Protein AF-0000000078288910 (afdb_homodimer)

Foldseek 3Di:
DCVQQNADPWDWDWDWDFDVDPTDIDIDIHTDDWALPWAWADPDQADEAEAALPDDFFDKAWDDGTATRTYDQSGDKDKDKDDDPFWDWDWDADPVPGITIIIGGHDGDDCLVDQKDKMKMKIWGRHVVIHIDIHIYIYGHDWALPWAWDKPDQEAEFEDELPDDFFDWGDWIDTFTSTDDQSTQKFKDWDPPAPPVDVQFWDAHGRGRIITGHDGGDCLVPQKGKTKMKMWGRGVVIHIDIHIYIYGYDFALPWAKDKDWDDADDAAELPHDWFAFGTKMFIFTSTDDQSTAKDKDKDDPDQWDWDDDDDRMITITGNDGGDCVVPQKDKMKMKIWGRGVVIHIDIDIDMHGYDYDDD/DCVQQNADPWDWDWDWDFDVPPTDIDIDIHTDDWALPWAWADPDQADEAEAALPDDFFDKAWDDGTATRTYDQSGAKDKDKDDDPFWDWDWDQDPVPGITIIIGGHDGDDCLVDQKDKMKMKIWGRHVVIHIDIHIYIYGHDWALPWAWAWPDQEAEFEDELPDDFPDWGDWIDTFTSTDDQSTQKFKDWDPPAPPVDVQFWDAHGRGRIITGHDGGDCLVPQKGKTKMKMWGRGVVIHIDIHIYIYGYDWALPWAKDKDWDDADDAAELPHDWFAFGTKMFIFTSTDDQSTAKDKDKDDPDQWDWDDDDDRMITITGNDGGDCVVPQKDKMKMKIWGRGVVIHIDIDIDIHGYDYDDD

Structure (mmCIF, N/CA/C/O backbone):
data_AF-0000000078288910-model_v1
#
loop_
_entity.id
_entity.type
_entity.pdbx_description
1 polymer 'Protocadherin alpha-1-like'
#
loop_
_atom_site.group_PDB
_atom_site.id
_atom_site.type_symbol
_atom_site.label_atom_id
_atom_site.label_alt_id
_atom_site.label_comp_id
_atom_site.label_asym_id
_atom_site.label_entity_id
_atom_site.label_seq_id
_atom_site.pdbx_PDB_ins_code
_atom_site.Cartn_x
_atom_site.Cartn_y
_atom_site.Cartn_z
_atom_site.occupancy
_atom_site.B_iso_or_equiv
_atom_site.auth_seq_id
_atom_site.auth_comp_id
_atom_site.auth_asym_id
_atom_site.auth_atom_id
_atom_site.pdbx_PDB_model_num
ATOM 1 N N . ARG A 1 1 ? -14.281 -47.031 -23.047 1 82.56 1 ARG A N 1
ATOM 2 C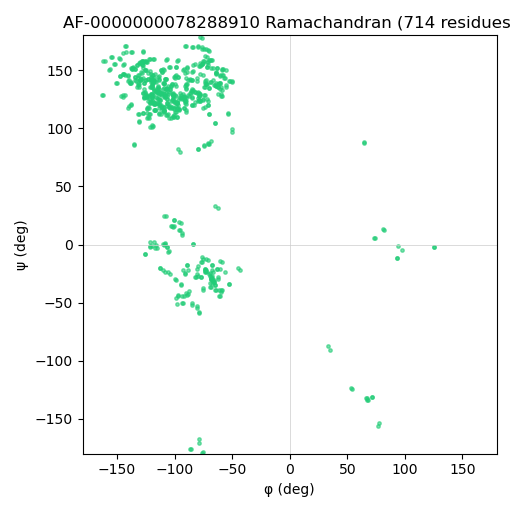 CA . ARG A 1 1 ? -12.883 -46.844 -23.422 1 82.56 1 ARG A CA 1
ATOM 3 C C . ARG A 1 1 ? -12.062 -46.281 -22.266 1 82.56 1 ARG A C 1
ATOM 5 O O . ARG A 1 1 ? -10.984 -46.781 -21.953 1 82.56 1 ARG A O 1
ATOM 12 N N . GLU A 1 2 ? -12.789 -45.344 -21.578 1 82.62 2 GLU A N 1
ATOM 13 C CA . GLU A 1 2 ? -12.094 -44.688 -20.453 1 82.62 2 GLU A CA 1
ATOM 14 C C . GLU A 1 2 ? -11.875 -45.688 -19.312 1 82.62 2 GLU A C 1
ATOM 16 O O . GLU A 1 2 ? -10.836 -45.656 -18.641 1 82.62 2 GLU A O 1
ATOM 21 N N . GLU A 1 3 ? -12.781 -46.562 -19.078 1 79.62 3 GLU A N 1
ATOM 22 C CA . GLU A 1 3 ? -12.672 -47.562 -18 1 79.62 3 GLU A CA 1
ATOM 23 C C . GLU A 1 3 ? -11.586 -48.594 -18.312 1 79.62 3 GLU A C 1
ATOM 25 O O . GLU A 1 3 ? -10.875 -49.062 -17.422 1 79.62 3 GLU A O 1
ATOM 30 N N . LEU A 1 4 ? -11.453 -48.875 -19.609 1 80.62 4 LEU A N 1
ATOM 31 C CA . LEU A 1 4 ? -10.555 -49.938 -20.016 1 80.62 4 LEU A CA 1
ATOM 32 C C . LEU A 1 4 ? -9.141 -49.438 -20.219 1 80.62 4 LEU A C 1
ATOM 34 O O . LEU A 1 4 ? -8.164 -50.094 -19.844 1 80.62 4 LEU A O 1
ATOM 38 N N . CYS A 1 5 ? -8.961 -48.219 -20.828 1 81.31 5 CYS A N 1
ATOM 39 C CA . CYS A 1 5 ? -7.652 -47.781 -21.297 1 81.31 5 CYS A CA 1
ATOM 40 C C . CYS A 1 5 ? -7.242 -46.469 -20.641 1 81.31 5 CYS A C 1
ATOM 42 O O . CYS A 1 5 ? -6.098 -46.031 -20.781 1 81.31 5 CYS A O 1
ATOM 44 N N . GLY A 1 6 ? -8.188 -45.969 -19.797 1 76.69 6 GLY A N 1
ATOM 45 C CA . GLY A 1 6 ? -7.875 -44.688 -19.203 1 76.69 6 GLY A CA 1
ATOM 46 C C . GLY A 1 6 ? -7.527 -43.625 -20.234 1 76.69 6 GLY A C 1
ATOM 47 O O . GLY A 1 6 ? -8.281 -43.406 -21.172 1 76.69 6 GLY A O 1
ATOM 48 N N . ARG A 1 7 ? -6.262 -43 -20.031 1 77 7 ARG A N 1
ATOM 49 C CA . ARG A 1 7 ? -5.898 -41.875 -20.891 1 77 7 ARG A CA 1
ATOM 50 C C . ARG A 1 7 ? -4.914 -42.312 -21.969 1 77 7 ARG A C 1
ATOM 52 O O . ARG A 1 7 ? -4.285 -41.469 -22.609 1 77 7 ARG A O 1
ATOM 59 N N . SER A 1 8 ? -4.812 -43.594 -22.172 1 76.62 8 SER A N 1
ATOM 60 C CA . SER A 1 8 ? -3.875 -44.094 -23.172 1 76.62 8 SER A CA 1
ATOM 61 C C . SER A 1 8 ? -4.375 -43.844 -24.594 1 76.62 8 SER A C 1
ATOM 63 O O . SER A 1 8 ? -5.574 -43.938 -24.859 1 76.62 8 SER A O 1
ATOM 65 N N . ALA A 1 9 ? -3.527 -43.469 -25.469 1 76.25 9 ALA A N 1
ATOM 66 C CA . ALA A 1 9 ? -3.875 -43.156 -26.859 1 76.25 9 ALA A CA 1
ATOM 67 C C . ALA A 1 9 ? -4.375 -44.406 -27.594 1 76.25 9 ALA A C 1
ATOM 69 O O . ALA A 1 9 ? -5.32 -44.312 -28.375 1 76.25 9 ALA A O 1
ATOM 70 N N . GLU A 1 10 ? -3.721 -45.469 -27.281 1 79.81 10 GLU A N 1
ATOM 71 C CA . GLU A 1 10 ? -4.129 -46.719 -27.922 1 79.81 10 GLU A CA 1
ATOM 72 C C . GLU A 1 10 ? -4.863 -47.656 -26.953 1 79.81 10 GLU A C 1
ATOM 74 O O . GLU A 1 10 ? -4.473 -47.75 -25.781 1 79.81 10 GLU A O 1
ATOM 79 N N . CYS A 1 11 ? -6.039 -47.844 -27.438 1 84.06 11 CYS A N 1
ATOM 80 C CA . CYS A 1 11 ? -6.82 -48.781 -26.641 1 84.06 11 CYS A CA 1
ATOM 81 C C . CYS A 1 11 ? -7.227 -50 -27.453 1 84.06 11 CYS A C 1
ATOM 83 O O . CYS A 1 11 ? -7.988 -49.906 -28.406 1 84.06 11 CYS A O 1
ATOM 85 N N . SER A 1 12 ? -6.441 -51.094 -27.188 1 86.62 12 SER A N 1
ATOM 86 C CA . SER A 1 12 ? -6.777 -52.344 -27.875 1 86.62 12 SER A CA 1
ATOM 87 C C . SER A 1 12 ? -6.863 -53.5 -26.891 1 86.62 12 SER A C 1
ATOM 89 O O . SER A 1 12 ? -6.148 -53.531 -25.891 1 86.62 12 SER A O 1
ATOM 91 N N . LEU A 1 13 ? -7.754 -54.312 -27.109 1 82.25 13 LEU A N 1
ATOM 92 C CA . LEU A 1 13 ? -7.898 -55.562 -26.359 1 82.25 13 LEU A CA 1
ATOM 93 C C . LEU A 1 13 ? -7.383 -56.75 -27.172 1 82.25 13 LEU A C 1
ATOM 95 O O . LEU A 1 13 ? -7.699 -56.875 -28.359 1 82.25 13 LEU A O 1
ATOM 99 N N . HIS A 1 14 ? -6.309 -57.406 -26.547 1 79.44 14 HIS A N 1
ATOM 100 C CA . HIS A 1 14 ? -5.801 -58.594 -27.203 1 79.44 14 HIS A CA 1
ATOM 101 C C . HIS A 1 14 ? -6.504 -59.844 -26.672 1 79.44 14 HIS A C 1
ATOM 103 O O . HIS A 1 14 ? -6.484 -60.125 -25.469 1 79.44 14 HIS A O 1
ATOM 109 N N . LEU A 1 15 ? -7.156 -60.438 -27.562 1 78.31 15 LEU A N 1
ATOM 110 C CA . LEU A 1 15 ? -7.855 -61.656 -27.219 1 78.31 15 LEU A CA 1
ATOM 111 C C . LEU A 1 15 ? -7.18 -62.875 -27.859 1 78.31 15 LEU A C 1
ATOM 113 O O . LEU A 1 15 ? -6.602 -62.75 -28.938 1 78.31 15 LEU A O 1
ATOM 117 N N . GLU A 1 16 ? -6.938 -63.875 -26.984 1 75.19 16 GLU A N 1
ATOM 118 C CA . GLU A 1 16 ? -6.438 -65.125 -27.516 1 75.19 16 GLU A CA 1
ATOM 119 C C . GLU A 1 16 ? -7.562 -66.188 -27.641 1 75.19 16 GLU A C 1
ATOM 121 O O . GLU A 1 16 ? -8.367 -66.375 -26.719 1 75.19 16 GLU A O 1
ATOM 126 N N . VAL A 1 17 ? -7.609 -66.562 -28.859 1 77.62 17 VAL A N 1
ATOM 127 C CA . VAL A 1 17 ? -8.555 -67.625 -29.078 1 77.62 17 VAL A CA 1
ATOM 128 C C . VAL A 1 17 ? -7.805 -68.938 -29.266 1 77.62 17 VAL A C 1
ATOM 130 O O . VAL A 1 17 ? -6.961 -69.062 -30.156 1 77.62 17 VAL A O 1
ATOM 133 N N . ILE A 1 18 ? -7.922 -69.812 -28.219 1 76.38 18 ILE A N 1
ATOM 134 C CA . ILE A 1 18 ? -7.27 -71.125 -28.281 1 76.38 18 ILE A CA 1
ATOM 135 C C . ILE A 1 18 ? -8.258 -72.188 -28.766 1 76.38 18 ILE A C 1
ATOM 137 O O . ILE A 1 18 ? -9.359 -72.312 -28.234 1 76.38 18 ILE A O 1
ATOM 141 N N . VAL A 1 19 ? -7.93 -72.75 -29.953 1 76.25 19 VAL A N 1
ATOM 142 C CA . VAL A 1 19 ? -8.727 -73.812 -30.469 1 76.25 19 VAL A CA 1
ATOM 143 C C . VAL A 1 19 ? -8.062 -75.188 -30.125 1 76.25 19 VAL A C 1
ATOM 145 O O . VAL A 1 19 ? -6.859 -75.312 -30.312 1 76.25 19 VAL A O 1
ATOM 148 N N . ASP A 1 20 ? -8.859 -76 -29.406 1 72.56 20 ASP A N 1
ATOM 149 C CA . ASP A 1 20 ? -8.375 -77.312 -29.031 1 72.56 20 ASP A CA 1
ATOM 150 C C . ASP A 1 20 ? -8.516 -78.312 -30.172 1 72.56 20 ASP A C 1
ATOM 152 O O . ASP A 1 20 ? -9.406 -78.188 -31.016 1 72.56 20 ASP A O 1
ATOM 156 N N . ARG A 1 21 ? -7.633 -79.25 -30.484 1 75.31 21 ARG A N 1
ATOM 157 C CA . ARG A 1 21 ? -7.562 -80.375 -31.391 1 75.31 21 ARG A CA 1
ATOM 158 C C . ARG A 1 21 ? -7.602 -79.938 -32.844 1 75.31 21 ARG A C 1
ATOM 160 O O . ARG A 1 21 ? -8.68 -79.75 -33.406 1 75.31 21 ARG A O 1
ATOM 167 N N . PRO A 1 22 ? -6.426 -79.688 -33.25 1 68.44 22 PRO A N 1
ATOM 168 C CA . PRO A 1 22 ? -5.102 -79.5 -32.656 1 68.44 22 PRO A CA 1
ATOM 169 C C . PRO A 1 22 ? -4.98 -78.125 -31.969 1 68.44 22 PRO A C 1
ATOM 171 O O . PRO A 1 22 ? -5.766 -77.25 -32.25 1 68.44 22 PRO A O 1
ATOM 174 N N . LEU A 1 23 ? -4.07 -78.062 -31.031 1 71.31 23 LEU A N 1
ATOM 175 C CA . LEU A 1 23 ? -3.916 -76.812 -30.281 1 71.31 23 LEU A CA 1
ATOM 176 C C . LEU A 1 23 ? -3.438 -75.688 -31.188 1 71.31 23 LEU A C 1
ATOM 178 O O . LEU A 1 23 ? -2.373 -75.812 -31.797 1 71.31 23 LEU A O 1
ATOM 182 N N . GLN A 1 24 ? -4.336 -74.688 -31.625 1 72.75 24 GLN A N 1
ATOM 183 C CA . GLN A 1 24 ? -3.99 -73.5 -32.406 1 72.75 24 GLN A CA 1
ATOM 184 C C . GLN A 1 24 ? -4.336 -72.25 -31.625 1 72.75 24 GLN A C 1
ATOM 186 O O . GLN A 1 24 ? -5.332 -72.188 -30.891 1 72.75 24 GLN A O 1
ATOM 191 N N . VAL A 1 25 ? -3.455 -71.25 -31.688 1 73.06 25 VAL A N 1
ATOM 192 C CA . VAL A 1 25 ? -3.695 -70 -31 1 73.06 25 VAL A CA 1
ATOM 193 C C . VAL A 1 25 ? -3.898 -68.875 -32 1 73.06 25 VAL A C 1
ATOM 195 O O . VAL A 1 25 ? -3.102 -68.75 -32.938 1 73.06 25 VAL A O 1
ATOM 198 N N . PHE A 1 26 ? -5.078 -68.312 -31.953 1 78.44 26 PHE A N 1
ATOM 199 C CA . PHE A 1 26 ? -5.332 -67.125 -32.75 1 78.44 26 PHE A CA 1
ATOM 200 C C . PHE A 1 26 ? -5.324 -65.875 -31.906 1 78.44 26 PHE A C 1
ATOM 202 O O . PHE A 1 26 ? -5.836 -65.875 -30.781 1 78.44 26 PHE A O 1
ATOM 209 N N . HIS A 1 27 ? -4.629 -64.875 -32.406 1 80 27 HIS A N 1
ATOM 210 C CA . HIS A 1 27 ? -4.578 -63.594 -31.719 1 80 27 HIS A CA 1
ATOM 211 C C . HIS A 1 27 ? -5.508 -62.562 -32.375 1 80 27 HIS A C 1
ATOM 213 O O . HIS A 1 27 ? -5.508 -62.406 -33.594 1 80 27 HIS A O 1
ATOM 219 N N . VAL A 1 28 ? -6.469 -62.156 -31.547 1 83.5 28 VAL A N 1
ATOM 220 C CA . VAL A 1 28 ? -7.395 -61.125 -32.031 1 83.5 28 VAL A CA 1
ATOM 221 C C . VAL A 1 28 ? -7.125 -59.812 -31.312 1 83.5 28 VAL A C 1
ATOM 223 O O . VAL A 1 28 ? -6.992 -59.781 -30.078 1 83.5 28 VAL A O 1
ATOM 226 N N . GLU A 1 29 ? -6.996 -58.719 -32.125 1 85.44 29 GLU A N 1
ATOM 227 C CA . GLU A 1 29 ? -6.836 -57.375 -31.578 1 85.44 29 GLU A CA 1
ATOM 228 C C . GLU A 1 29 ? -8.094 -56.531 -31.797 1 85.44 29 GLU A C 1
ATOM 230 O O . GLU A 1 29 ? -8.531 -56.344 -32.938 1 85.44 29 GLU A O 1
ATOM 235 N N . VAL A 1 30 ? -8.75 -56.156 -30.672 1 87.19 30 VAL A N 1
ATOM 236 C CA . VAL A 1 30 ? -9.93 -55.312 -30.734 1 87.19 30 VAL A CA 1
ATOM 237 C C . VAL A 1 30 ? -9.531 -53.875 -30.422 1 87.19 30 VAL A C 1
ATOM 239 O O . VAL A 1 30 ? -9.219 -53.531 -29.266 1 87.19 30 VAL A O 1
ATOM 242 N N . LYS A 1 31 ? -9.68 -52.969 -31.5 1 88.31 31 LYS A N 1
ATOM 243 C CA . LYS A 1 31 ? -9.367 -51.562 -31.281 1 88.31 31 LYS A CA 1
ATOM 244 C C . LYS A 1 31 ? -10.602 -50.781 -30.828 1 88.31 31 LYS A C 1
ATOM 246 O O . LYS A 1 31 ? -11.656 -50.875 -31.453 1 88.31 31 LYS A O 1
ATOM 251 N N . ILE A 1 32 ? -10.539 -50.156 -29.688 1 86.69 32 ILE A N 1
ATOM 252 C CA . ILE A 1 32 ? -11.656 -49.406 -29.141 1 86.69 32 ILE A CA 1
ATOM 253 C C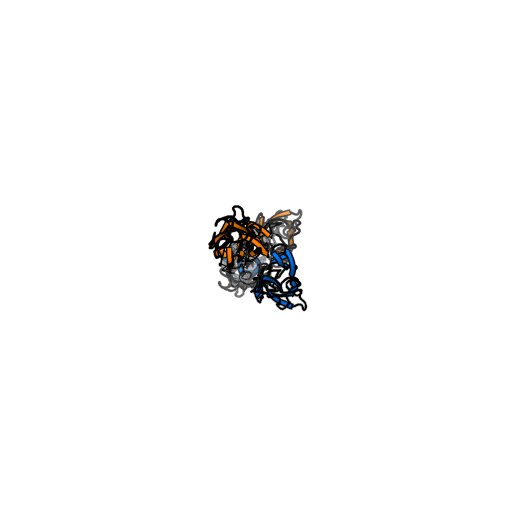 . ILE A 1 32 ? -11.477 -47.906 -29.469 1 86.69 32 ILE A C 1
ATOM 255 O O . ILE A 1 32 ? -10.492 -47.281 -29.047 1 86.69 32 ILE A O 1
ATOM 259 N N . LYS A 1 33 ? -12.523 -47.344 -30.203 1 85.75 33 LYS A N 1
ATOM 260 C CA . LYS A 1 33 ? -12.461 -45.938 -30.562 1 85.75 33 LYS A CA 1
ATOM 261 C C . LYS A 1 33 ? -13.164 -45.062 -29.531 1 85.75 33 LYS A C 1
ATOM 263 O O . LYS A 1 33 ? -14.141 -45.5 -28.906 1 85.75 33 LYS A O 1
ATOM 268 N N . ASP A 1 34 ? -12.742 -43.812 -29.344 1 86.25 34 ASP A N 1
ATOM 269 C CA . ASP A 1 34 ? -13.281 -42.875 -28.359 1 86.25 34 ASP A CA 1
ATOM 270 C C . ASP A 1 34 ? -14.438 -42.062 -28.953 1 86.25 34 ASP A C 1
ATOM 272 O O . ASP A 1 34 ? -14.406 -41.688 -30.125 1 86.25 34 ASP A O 1
ATOM 276 N N . ILE A 1 35 ? -15.547 -41.844 -28.172 1 88.19 35 ILE A N 1
ATOM 277 C CA . ILE A 1 35 ? -16.641 -40.938 -28.516 1 88.19 35 ILE A CA 1
ATOM 278 C C . ILE A 1 35 ? -16.625 -39.75 -27.531 1 88.19 35 ILE A C 1
ATOM 280 O O . ILE A 1 35 ? -16.234 -39.906 -26.375 1 88.19 35 ILE A O 1
ATOM 284 N N . ASN A 1 36 ? -17.094 -38.625 -28.078 1 89.06 36 ASN A N 1
ATOM 285 C CA . ASN A 1 36 ? -17.109 -37.438 -27.25 1 89.06 36 ASN A CA 1
ATOM 286 C C . ASN A 1 36 ? -18.297 -37.406 -26.297 1 89.06 36 ASN A C 1
ATOM 288 O O . ASN A 1 36 ? -19.281 -36.688 -26.516 1 89.06 36 ASN A O 1
ATOM 292 N N . ASP A 1 37 ? -18.219 -38.062 -25.203 1 89.31 37 ASP A N 1
ATOM 293 C CA . ASP A 1 37 ? -19.359 -38.156 -24.281 1 89.31 37 ASP A CA 1
ATOM 294 C C . ASP A 1 37 ? -19.031 -37.531 -22.938 1 89.31 37 ASP A C 1
ATOM 296 O O . ASP A 1 37 ? -19.844 -37.562 -22.016 1 89.31 37 ASP A O 1
ATOM 300 N N . ASN A 1 38 ? -17.922 -37 -22.781 1 91.62 38 ASN A N 1
ATOM 301 C CA . ASN A 1 38 ? -17.547 -36.312 -21.547 1 91.62 38 ASN A CA 1
ATOM 302 C C . ASN A 1 38 ? -17.266 -34.844 -21.781 1 91.62 38 ASN A C 1
ATOM 304 O O . ASN A 1 38 ? -16.391 -34.5 -22.562 1 91.62 38 ASN A O 1
ATOM 308 N N . PRO A 1 39 ? -18 -34.031 -21.125 1 94.38 39 PRO A N 1
ATOM 309 C CA . PRO A 1 39 ? -17.688 -32.594 -21.219 1 94.38 39 PRO A CA 1
ATOM 310 C C . PRO A 1 39 ? -16.5 -32.188 -20.344 1 94.38 39 PRO A C 1
ATOM 312 O O . PRO A 1 39 ? -16.156 -32.906 -19.406 1 94.38 39 PRO A O 1
ATOM 315 N N . PRO A 1 40 ? -15.82 -31.078 -20.797 1 95.5 40 PRO A N 1
ATOM 316 C CA . PRO A 1 40 ? -14.781 -30.578 -19.906 1 95.5 40 PRO A CA 1
ATOM 317 C C . PRO A 1 40 ? -15.312 -30.266 -18.5 1 95.5 40 PRO A C 1
ATOM 319 O O . PRO A 1 40 ? -16.422 -29.75 -18.359 1 95.5 40 PRO A O 1
ATOM 322 N N . VAL A 1 41 ? -14.555 -30.641 -17.5 1 95.25 41 VAL A N 1
ATOM 323 C CA . VAL A 1 41 ? -14.984 -30.453 -16.125 1 95.25 41 VAL A CA 1
ATOM 324 C C . VAL A 1 41 ? -13.891 -29.719 -15.344 1 95.25 41 VAL A C 1
ATOM 326 O O . VAL A 1 41 ? -12.719 -30.078 -15.422 1 95.25 41 VAL A O 1
ATOM 329 N N . PHE A 1 42 ? -14.375 -28.641 -14.641 1 94.62 42 PHE A N 1
ATOM 330 C CA . PHE A 1 42 ? -13.453 -27.953 -13.742 1 94.62 42 PHE A CA 1
ATOM 331 C C . PHE A 1 42 ? -13.484 -28.578 -12.352 1 94.62 42 PHE A C 1
ATOM 333 O O . PHE A 1 42 ? -14.523 -29.078 -11.914 1 94.62 42 PHE A O 1
ATOM 340 N N . ARG A 1 43 ? -12.391 -28.516 -11.742 1 91.19 43 ARG A N 1
ATOM 341 C CA . ARG A 1 43 ? -12.281 -29.109 -10.406 1 91.19 43 ARG A CA 1
ATOM 342 C C . ARG A 1 43 ? -13.242 -28.438 -9.43 1 91.19 43 ARG A C 1
ATOM 344 O O . ARG A 1 43 ? -13.875 -29.125 -8.609 1 91.19 43 ARG A O 1
ATOM 351 N N . ASN A 1 44 ? -13.32 -27.125 -9.461 1 91.81 44 ASN A N 1
ATOM 352 C CA . ASN A 1 44 ? -14.18 -26.344 -8.578 1 91.81 44 ASN A CA 1
ATOM 353 C C . ASN A 1 44 ? -15.211 -25.531 -9.359 1 91.81 44 ASN A C 1
ATOM 355 O O . ASN A 1 44 ? -15.039 -25.297 -10.555 1 91.81 44 ASN A O 1
ATOM 359 N N . ARG A 1 45 ? -16.266 -25.172 -8.602 1 93.25 45 ARG A N 1
ATOM 360 C CA . ARG A 1 45 ? -17.312 -24.375 -9.234 1 93.25 45 ARG A CA 1
ATOM 361 C C . ARG A 1 45 ? -16.875 -22.922 -9.375 1 93.25 45 ARG A C 1
ATOM 363 O O . ARG A 1 45 ? -17.375 -22.203 -10.25 1 93.25 45 ARG A O 1
ATOM 370 N N . GLU A 1 46 ? -16.047 -22.562 -8.484 1 96.56 46 GLU A N 1
ATOM 371 C CA . GLU A 1 46 ? -15.562 -21.188 -8.539 1 96.56 46 GLU A CA 1
ATOM 372 C C . GLU A 1 46 ? -14.078 -21.109 -8.203 1 96.56 46 GLU A C 1
ATOM 374 O O . GLU A 1 46 ? -13.555 -21.969 -7.488 1 96.56 46 GLU A O 1
ATOM 379 N N . GLN A 1 47 ? -13.445 -20.219 -8.852 1 96.5 47 GLN A N 1
ATOM 380 C CA . GLN A 1 47 ? -12.062 -19.875 -8.523 1 96.5 47 GLN A CA 1
ATOM 381 C C . GLN A 1 47 ? -11.961 -18.453 -7.98 1 96.5 47 GLN A C 1
ATOM 383 O O . GLN A 1 47 ? -12.438 -17.5 -8.609 1 96.5 47 GLN A O 1
ATOM 388 N N . ARG A 1 48 ? -11.367 -18.312 -6.789 1 96.81 48 ARG A N 1
ATOM 389 C CA . ARG A 1 48 ? -11.25 -17.016 -6.141 1 96.81 48 ARG A CA 1
ATOM 390 C C . ARG A 1 48 ? -9.844 -16.438 -6.309 1 96.81 48 ARG A C 1
ATOM 392 O O . ARG A 1 48 ? -8.852 -17.141 -6.105 1 96.81 48 ARG A O 1
ATOM 399 N N . LEU A 1 49 ? -9.828 -15.219 -6.77 1 96.81 49 LEU A N 1
ATOM 400 C CA . LEU A 1 49 ? -8.562 -14.5 -6.91 1 96.81 49 LEU A CA 1
ATOM 401 C C . LEU A 1 49 ? -8.57 -13.234 -6.066 1 96.81 49 LEU A C 1
ATOM 403 O O . LEU A 1 49 ? -9.586 -12.539 -5.977 1 96.81 49 LEU A O 1
ATOM 407 N N . PHE A 1 50 ? -7.473 -12.977 -5.395 1 97.19 50 PHE A N 1
ATOM 408 C CA . PHE A 1 50 ? -7.262 -11.758 -4.617 1 97.19 50 PHE A CA 1
ATOM 409 C C . PHE A 1 50 ? -6.152 -10.906 -5.227 1 97.19 50 PHE A C 1
ATOM 411 O O . PHE A 1 50 ? -4.992 -11.32 -5.254 1 97.19 50 PHE A O 1
ATOM 418 N N . ILE A 1 51 ? -6.52 -9.773 -5.734 1 97.69 51 ILE A N 1
ATOM 419 C CA . ILE A 1 51 ? -5.57 -8.93 -6.457 1 97.69 51 ILE A CA 1
ATOM 420 C C . ILE A 1 51 ? -5.52 -7.543 -5.82 1 97.69 51 ILE A C 1
ATOM 422 O O . ILE A 1 51 ? -6.527 -6.828 -5.793 1 97.69 51 ILE A O 1
ATOM 426 N N . PRO A 1 52 ? -4.406 -7.148 -5.305 1 97.31 52 PRO A N 1
ATOM 427 C CA . PRO A 1 52 ? -4.309 -5.773 -4.809 1 97.31 52 PRO A CA 1
ATOM 428 C C . PRO A 1 52 ? -4.547 -4.734 -5.902 1 97.31 52 PRO A C 1
ATOM 430 O O . PRO A 1 52 ? -4.129 -4.93 -7.047 1 97.31 52 PRO A O 1
ATOM 433 N N . GLU A 1 53 ? -5.152 -3.633 -5.551 1 97 53 GLU A N 1
ATOM 434 C CA . GLU A 1 53 ? -5.445 -2.611 -6.551 1 97 53 GLU A CA 1
ATOM 435 C C . GLU A 1 53 ? -4.168 -1.971 -7.078 1 97 53 GLU A C 1
ATOM 437 O O . GLU A 1 53 ? -4.176 -1.329 -8.133 1 97 53 GLU A O 1
ATOM 442 N N . SER A 1 54 ? -3.049 -2.141 -6.316 1 95.25 54 SER A N 1
ATOM 443 C CA . SER A 1 54 ? -1.775 -1.549 -6.711 1 95.25 54 SER A CA 1
ATOM 444 C C . SER A 1 54 ? -1.044 -2.434 -7.715 1 95.25 54 SER A C 1
ATOM 446 O O . SER A 1 54 ? 0.064 -2.107 -8.148 1 95.25 54 SER A O 1
ATOM 448 N N . ARG A 1 55 ? -1.697 -3.59 -8.078 1 96.19 55 ARG A N 1
ATOM 449 C CA . ARG A 1 55 ? -1.04 -4.512 -8.992 1 96.19 55 ARG A CA 1
ATOM 450 C C . ARG A 1 55 ? -0.794 -3.855 -10.352 1 96.19 55 ARG A C 1
ATOM 452 O O . ARG A 1 55 ? -1.668 -3.166 -10.875 1 96.19 55 ARG A O 1
ATOM 459 N N . GLN A 1 56 ? 0.396 -4.074 -10.852 1 94.31 56 GLN A N 1
ATOM 460 C CA . GLN A 1 56 ? 0.798 -3.418 -12.086 1 94.31 56 GLN A CA 1
ATOM 461 C C . GLN A 1 56 ? 0.121 -4.062 -13.297 1 94.31 56 GLN A C 1
ATOM 463 O O . GLN A 1 56 ? -0.24 -5.238 -13.258 1 94.31 56 GLN A O 1
ATOM 468 N N . LEU A 1 57 ? 0.058 -3.35 -14.297 1 95.25 57 LEU A N 1
ATOM 469 C CA . LEU A 1 57 ? -0.502 -3.832 -15.555 1 95.25 57 LEU A CA 1
ATOM 470 C C . LEU A 1 57 ? 0.324 -4.984 -16.109 1 95.25 57 LEU A C 1
ATOM 472 O O . LEU A 1 57 ? 1.502 -5.129 -15.773 1 95.25 57 LEU A O 1
ATOM 476 N N . ASP A 1 58 ? -0.341 -5.848 -16.859 1 95.38 58 ASP A N 1
ATOM 477 C CA . ASP A 1 58 ? 0.272 -6.973 -17.547 1 95.38 58 ASP A CA 1
ATOM 478 C C . ASP A 1 58 ? 0.653 -8.086 -16.578 1 95.38 58 ASP A C 1
ATOM 480 O O . ASP A 1 58 ? 1.374 -9.016 -16.938 1 95.38 58 ASP A O 1
ATOM 484 N N . SER A 1 59 ? 0.26 -7.863 -15.375 1 95.44 59 SER A N 1
ATOM 485 C CA . SER A 1 59 ? 0.426 -8.953 -14.422 1 95.44 59 SER A CA 1
ATOM 486 C C . SER A 1 59 ? -0.423 -10.164 -14.805 1 95.44 59 SER A C 1
ATOM 488 O O . SER A 1 59 ? -1.512 -10.008 -15.359 1 95.44 59 SER A O 1
ATOM 490 N N . ARG A 1 60 ? 0.068 -11.297 -14.484 1 95.06 60 ARG A N 1
ATOM 491 C CA . ARG A 1 60 ? -0.615 -12.531 -14.852 1 95.06 60 ARG A CA 1
ATOM 492 C C . ARG A 1 60 ? -1.008 -13.328 -13.609 1 95.06 60 ARG A C 1
ATOM 494 O O . ARG A 1 60 ? -0.244 -13.398 -12.641 1 95.06 60 ARG A O 1
ATOM 501 N N . PHE A 1 61 ? -2.154 -13.914 -13.68 1 95.88 61 PHE A N 1
ATOM 502 C CA . PHE A 1 61 ? -2.699 -14.711 -12.586 1 95.88 61 PHE A CA 1
ATOM 503 C C . PHE A 1 61 ? -3.102 -16.094 -13.078 1 95.88 61 PHE A C 1
ATOM 505 O O . PHE A 1 61 ? -4.055 -16.234 -13.852 1 95.88 61 PHE A O 1
ATOM 512 N N . PRO A 1 62 ? -2.387 -17.062 -12.602 1 93.62 62 PRO A N 1
ATOM 513 C CA . PRO A 1 62 ? -2.711 -18.422 -13.055 1 93.62 62 PRO A CA 1
ATOM 514 C C . PRO A 1 62 ? -4.105 -18.859 -12.625 1 93.62 62 PRO A C 1
ATOM 516 O O . PRO A 1 62 ? -4.535 -18.578 -11.508 1 93.62 62 PRO A O 1
ATOM 519 N N . ILE A 1 63 ? -4.812 -19.484 -13.547 1 94.38 63 ILE A N 1
ATOM 520 C CA . ILE A 1 63 ? -6.105 -20.078 -13.234 1 94.38 63 ILE A CA 1
ATOM 521 C C . ILE A 1 63 ? -6.113 -21.547 -13.648 1 94.38 63 ILE A C 1
ATOM 523 O O . ILE A 1 63 ? -5.305 -21.969 -14.477 1 94.38 63 ILE A O 1
ATOM 527 N N . GLU A 1 64 ? -7.023 -22.266 -13 1 91.75 64 GLU A N 1
ATOM 528 C CA . GLU A 1 64 ? -7.109 -23.703 -13.25 1 91.75 64 GLU A CA 1
ATOM 529 C C . GLU A 1 64 ? -7.953 -24 -14.484 1 91.75 64 GLU A C 1
ATOM 531 O O . GLU A 1 64 ? -9.008 -23.391 -14.68 1 91.75 64 GLU A O 1
ATOM 536 N N . GLY A 1 65 ? -7.375 -24.875 -15.297 1 92.31 65 GLY A N 1
ATOM 537 C CA . GLY A 1 65 ? -8.133 -25.297 -16.469 1 92.31 65 GLY A CA 1
ATOM 538 C C . GLY A 1 65 ? -9.07 -26.453 -16.188 1 92.31 65 GLY A C 1
ATOM 539 O O . GLY A 1 65 ? -9.188 -26.906 -15.039 1 92.31 65 GLY A O 1
ATOM 540 N N . ALA A 1 66 ? -9.734 -26.922 -17.281 1 93.81 66 ALA A N 1
ATOM 541 C CA . ALA A 1 66 ? -10.664 -28.047 -17.203 1 93.81 66 ALA A CA 1
ATOM 542 C C . ALA A 1 66 ? -9.984 -29.344 -17.625 1 93.81 66 ALA A C 1
ATOM 544 O O . ALA A 1 66 ? -8.891 -29.328 -18.188 1 93.81 66 ALA A O 1
ATOM 545 N N . VAL A 1 67 ? -10.57 -30.406 -17.172 1 91.12 67 VAL A N 1
ATOM 546 C CA . VAL A 1 67 ? -10.102 -31.734 -17.578 1 91.12 67 VAL A CA 1
ATOM 547 C C . VAL A 1 67 ? -11.195 -32.438 -18.375 1 91.12 67 VAL A C 1
ATOM 549 O O . VAL A 1 67 ? -12.375 -32.375 -18.016 1 91.12 67 VAL A O 1
ATOM 552 N N . ASP A 1 68 ? -10.727 -33 -19.484 1 91.25 68 ASP A N 1
ATOM 553 C CA . ASP A 1 68 ? -11.617 -33.781 -20.344 1 91.25 68 ASP A CA 1
ATOM 554 C C . ASP A 1 68 ? -11.234 -35.281 -20.328 1 91.25 68 ASP A C 1
ATOM 556 O O . ASP A 1 68 ? -10.094 -35.625 -20.641 1 91.25 68 ASP A O 1
ATOM 560 N N . ALA A 1 69 ? -12.148 -36.156 -20 1 88.75 69 ALA A N 1
ATOM 561 C CA . ALA A 1 69 ? -11.867 -37.562 -19.844 1 88.75 69 ALA A CA 1
ATOM 562 C C . ALA A 1 69 ? -11.719 -38.25 -21.203 1 88.75 69 ALA A C 1
ATOM 564 O O . ALA A 1 69 ? -11.211 -39.375 -21.281 1 88.75 69 ALA A O 1
ATOM 565 N N . ASP A 1 70 ? -12.086 -37.531 -22.234 1 89.38 70 ASP A N 1
ATOM 566 C CA . ASP A 1 70 ? -11.945 -38.125 -23.578 1 89.38 70 ASP A CA 1
ATOM 567 C C . ASP A 1 70 ? -10.492 -38.062 -24.047 1 89.38 70 ASP A C 1
ATOM 569 O O . ASP A 1 70 ? -9.609 -37.625 -23.297 1 89.38 70 ASP A O 1
ATOM 573 N N . ILE A 1 71 ? -10.234 -38.594 -25.219 1 86.81 71 ILE A N 1
ATOM 574 C CA . ILE A 1 71 ? -8.867 -38.625 -25.734 1 86.81 71 ILE A CA 1
ATOM 575 C C . ILE A 1 71 ? -8.836 -38.031 -27.141 1 86.81 71 ILE A C 1
ATOM 577 O O . ILE A 1 71 ? -9.875 -37.875 -27.781 1 86.81 71 ILE A O 1
ATOM 581 N N . GLY A 1 72 ? -7.648 -37.562 -27.562 1 85.31 72 GLY A N 1
ATOM 582 C CA . GLY A 1 72 ? -7.441 -37.062 -28.906 1 85.31 72 GLY A CA 1
ATOM 583 C C . GLY A 1 72 ? -8.133 -35.719 -29.156 1 85.31 72 GLY A C 1
ATOM 584 O O . GLY A 1 72 ? -8.016 -34.781 -28.344 1 85.31 72 GLY A O 1
ATOM 585 N N . ALA A 1 73 ? -8.844 -35.688 -30.281 1 85.69 73 ALA A N 1
ATOM 586 C CA . ALA A 1 73 ? -9.508 -34.469 -30.703 1 85.69 73 ALA A CA 1
ATOM 587 C C . ALA A 1 73 ? -10.656 -34.125 -29.75 1 85.69 73 ALA A C 1
ATOM 589 O O . ALA A 1 73 ? -10.961 -32.938 -29.531 1 85.69 73 ALA A O 1
ATOM 590 N N . ASN A 1 74 ? -11.234 -35.188 -29.156 1 88.12 74 ASN A N 1
ATOM 591 C CA . ASN A 1 74 ? -12.359 -34.969 -28.25 1 88.12 74 ASN A CA 1
ATOM 592 C C . ASN A 1 74 ? -11.922 -34.312 -26.938 1 88.12 74 ASN A C 1
ATOM 594 O O . ASN A 1 74 ? -12.75 -33.781 -26.203 1 88.12 74 ASN A O 1
ATOM 598 N N . ALA A 1 75 ? -10.547 -34.312 -26.703 1 87.38 75 ALA A N 1
ATOM 599 C CA . ALA A 1 75 ? -10.047 -33.812 -25.422 1 87.38 75 ALA A CA 1
ATOM 600 C C . ALA A 1 75 ? -9.32 -32.469 -25.594 1 87.38 75 ALA A C 1
ATOM 602 O O . ALA A 1 75 ? -8.773 -31.938 -24.641 1 87.38 75 ALA A O 1
ATOM 603 N N . LEU A 1 76 ? -9.289 -32.031 -26.859 1 89.56 76 LEU A N 1
ATOM 604 C CA . LEU A 1 76 ? -8.648 -30.734 -27.109 1 89.56 76 LEU A CA 1
ATOM 605 C C . LEU A 1 76 ? -9.531 -29.594 -26.625 1 89.56 76 LEU A C 1
ATOM 607 O O . LEU A 1 76 ? -10.633 -29.391 -27.141 1 89.56 76 LEU A O 1
ATOM 611 N N . LEU A 1 77 ? -9 -28.875 -25.688 1 93.06 77 LEU A N 1
ATOM 612 C CA . LEU A 1 77 ? -9.82 -27.859 -25.047 1 93.06 77 LEU A CA 1
ATOM 613 C C . LEU A 1 77 ? -9.461 -26.469 -25.562 1 93.06 77 LEU A C 1
ATOM 615 O O . LEU A 1 77 ? -8.289 -26.172 -25.797 1 93.06 77 LEU A O 1
ATOM 619 N N . THR A 1 78 ? -10.422 -25.656 -25.844 1 94.75 78 THR A N 1
ATOM 620 C CA . THR A 1 78 ? -10.297 -24.219 -26.109 1 94.75 78 THR A CA 1
ATOM 621 C C . THR A 1 78 ? -11 -23.422 -25.016 1 94.75 78 THR A C 1
ATOM 623 O O . THR A 1 78 ? -12.031 -23.844 -24.484 1 94.75 78 THR A O 1
ATOM 626 N N . TYR A 1 79 ? -10.398 -22.281 -24.688 1 96.94 79 TYR A N 1
ATOM 627 C CA . TYR A 1 79 ? -10.93 -21.5 -23.594 1 96.94 79 TYR A CA 1
ATOM 628 C C . TYR A 1 79 ? -11.383 -20.125 -24.078 1 96.94 79 TYR A C 1
ATOM 630 O O . TYR A 1 79 ? -10.742 -19.516 -24.938 1 96.94 79 TYR A O 1
ATOM 638 N N . THR A 1 80 ? -12.484 -19.641 -23.5 1 97.31 80 THR A N 1
ATOM 639 C CA . THR A 1 80 ? -12.977 -18.281 -23.719 1 97.31 80 THR A CA 1
ATOM 640 C C . THR A 1 80 ? -13.359 -17.625 -22.406 1 97.31 80 THR A C 1
ATOM 642 O O . THR A 1 80 ? -13.82 -18.281 -21.469 1 97.31 80 THR A O 1
ATOM 645 N N . LEU A 1 81 ? -13.047 -16.312 -22.328 1 97.81 81 LEU A N 1
ATOM 646 C CA . LEU A 1 81 ? -13.352 -15.516 -21.141 1 97.81 81 LEU A CA 1
ATOM 647 C C . LEU A 1 81 ? -14.492 -14.531 -21.422 1 97.81 81 LEU A C 1
ATOM 649 O O . LEU A 1 81 ? -14.57 -13.977 -22.531 1 97.81 81 LEU A O 1
ATOM 653 N N . SER A 1 82 ? -15.328 -14.352 -20.453 1 98 82 SER A N 1
ATOM 654 C CA . SER A 1 82 ? -16.359 -13.32 -20.594 1 98 82 SER A CA 1
ATOM 655 C C . SER A 1 82 ? -15.734 -11.945 -20.812 1 98 82 SER A C 1
ATOM 657 O O . SER A 1 82 ? -14.609 -11.695 -20.359 1 98 82 SER A O 1
ATOM 659 N N . PRO A 1 83 ? -16.438 -11.109 -21.5 1 95.94 83 PRO A N 1
ATOM 660 C CA . PRO A 1 83 ? -15.883 -9.781 -21.766 1 95.94 83 PRO A CA 1
ATOM 661 C C . PRO A 1 83 ? -15.586 -8.992 -20.5 1 95.94 83 PRO A C 1
ATOM 663 O O . PRO A 1 83 ? -16.375 -9.023 -19.547 1 95.94 83 PRO A O 1
ATOM 666 N N . SER A 1 84 ? -14.445 -8.414 -20.453 1 95.25 84 SER A N 1
ATOM 667 C CA . SER A 1 84 ? -14.016 -7.605 -19.312 1 95.25 84 SER A CA 1
ATOM 668 C C . SER A 1 84 ? -13.055 -6.508 -19.766 1 95.25 84 SER A C 1
ATOM 670 O O . SER A 1 84 ? -12.203 -6.734 -20.625 1 95.25 84 SER A O 1
ATOM 672 N N . ASP A 1 85 ? -13.219 -5.336 -19.219 1 96.06 85 ASP A N 1
ATOM 673 C CA . ASP A 1 85 ? -12.297 -4.238 -19.484 1 96.06 85 ASP A CA 1
ATOM 674 C C . ASP A 1 85 ? -10.969 -4.441 -18.766 1 96.06 85 ASP A C 1
ATOM 676 O O . ASP A 1 85 ? -9.938 -3.914 -19.188 1 96.06 85 ASP A O 1
ATOM 680 N N . PHE A 1 86 ? -10.969 -5.258 -17.734 1 97.94 86 PHE A N 1
ATOM 681 C CA . PHE A 1 86 ? -9.836 -5.305 -16.828 1 97.94 86 PHE A CA 1
ATOM 682 C C . PHE A 1 86 ? -8.93 -6.488 -17.141 1 97.94 86 PHE A C 1
ATOM 684 O O . PHE A 1 86 ? -7.719 -6.43 -16.922 1 97.94 86 PHE A O 1
ATOM 691 N N . PHE A 1 87 ? -9.555 -7.531 -17.656 1 98.25 87 PHE A N 1
ATOM 692 C CA . PHE A 1 87 ? -8.773 -8.758 -17.766 1 98.25 87 PHE A CA 1
ATOM 693 C C . PHE A 1 87 ? -8.906 -9.367 -19.156 1 98.25 87 PHE A C 1
ATOM 695 O O . PHE A 1 87 ? -9.961 -9.258 -19.781 1 98.25 87 PHE A O 1
ATOM 702 N N . SER A 1 88 ? -7.848 -9.969 -19.594 1 98 88 SER A N 1
ATOM 703 C CA . SER A 1 88 ? -7.82 -10.828 -20.781 1 98 88 SER A CA 1
ATOM 704 C C . SER A 1 88 ? -7.273 -12.211 -20.453 1 98 88 SER A C 1
ATOM 706 O O . SER A 1 88 ? -6.625 -12.391 -19.406 1 98 88 SER A O 1
ATOM 708 N N . LEU A 1 89 ? -7.652 -13.125 -21.297 1 97.5 89 LEU A N 1
ATOM 709 C CA . LEU A 1 89 ? -7.18 -14.492 -21.109 1 97.5 89 LEU A CA 1
ATOM 710 C C . LEU A 1 89 ? -5.883 -14.734 -21.875 1 97.5 89 LEU A C 1
ATOM 712 O O . LEU A 1 89 ? -5.801 -14.43 -23.062 1 97.5 89 LEU A O 1
ATOM 716 N N . ASP A 1 90 ? -4.867 -15.156 -21.109 1 95.31 90 ASP A N 1
ATOM 717 C CA . ASP A 1 90 ? -3.588 -15.539 -21.688 1 95.31 90 ASP A CA 1
ATOM 718 C C . ASP A 1 90 ? -3.408 -17.047 -21.688 1 95.31 90 ASP A C 1
ATOM 720 O O . ASP A 1 90 ? -3.436 -17.672 -20.625 1 95.31 90 ASP A O 1
ATOM 724 N N . ILE A 1 91 ? -3.23 -17.656 -22.828 1 93.69 91 ILE A N 1
ATOM 725 C CA . ILE A 1 91 ? -3.07 -19.109 -22.969 1 93.69 91 ILE A CA 1
ATOM 726 C C . ILE A 1 91 ? -1.689 -19.422 -23.547 1 93.69 91 ILE A C 1
ATOM 728 O O . ILE A 1 91 ? -1.342 -18.953 -24.625 1 93.69 91 ILE A O 1
ATOM 732 N N . ARG A 1 92 ? -0.912 -20.094 -22.734 1 88.44 92 ARG A N 1
ATOM 733 C CA . ARG A 1 92 ? 0.417 -20.5 -23.188 1 88.44 92 ARG A CA 1
ATOM 734 C C . ARG A 1 92 ? 0.531 -22.016 -23.266 1 88.44 92 ARG A C 1
ATOM 736 O O . ARG A 1 92 ? 0.191 -22.719 -22.312 1 88.44 92 ARG A O 1
ATOM 743 N N . ALA A 1 93 ? 0.819 -22.391 -24.359 1 84.38 93 ALA A N 1
ATOM 744 C CA . ALA A 1 93 ? 0.971 -23.828 -24.547 1 84.38 93 ALA A CA 1
ATOM 745 C C . ALA A 1 93 ? 2.41 -24.266 -24.312 1 84.38 93 ALA A C 1
ATOM 747 O O . ALA A 1 93 ? 3.354 -23.578 -24.688 1 84.38 93 ALA A O 1
ATOM 748 N N . ASN A 1 94 ? 2.502 -25.234 -23.453 1 78.62 94 ASN A N 1
ATOM 749 C CA . ASN A 1 94 ? 3.783 -25.891 -23.219 1 78.62 94 ASN A CA 1
ATOM 750 C C . ASN A 1 94 ? 3.746 -27.359 -23.625 1 78.62 94 ASN A C 1
ATOM 752 O O . ASN A 1 94 ? 2.818 -28.078 -23.266 1 78.62 94 ASN A O 1
ATOM 756 N N . ASP A 1 95 ? 4.668 -27.766 -24.438 1 75.62 95 ASP A N 1
ATOM 757 C CA . ASP A 1 95 ? 4.723 -29.125 -24.969 1 75.62 95 ASP A CA 1
ATOM 758 C C . ASP A 1 95 ? 4.668 -30.156 -23.859 1 75.62 95 ASP A C 1
ATOM 760 O O . ASP A 1 95 ? 4.055 -31.219 -24.016 1 75.62 95 ASP A O 1
ATOM 764 N N . GLU A 1 96 ? 5.238 -29.828 -22.766 1 74.38 96 GLU A N 1
ATOM 765 C CA . GLU A 1 96 ? 5.355 -30.812 -21.688 1 74.38 96 GLU A CA 1
ATOM 766 C C . GLU A 1 96 ? 4.203 -30.688 -20.703 1 74.38 96 GLU A C 1
ATOM 768 O O . GLU A 1 96 ? 3.701 -31.688 -20.188 1 74.38 96 GLU A O 1
ATOM 773 N N . LEU A 1 97 ? 3.664 -29.531 -20.406 1 72.38 97 LEU A N 1
ATOM 774 C CA . LEU A 1 97 ? 2.703 -29.312 -19.328 1 72.38 97 LEU A CA 1
ATOM 775 C C . LEU A 1 97 ? 1.311 -29.047 -19.891 1 72.38 97 LEU A C 1
ATOM 777 O O . LEU A 1 97 ? 0.331 -29 -19.141 1 72.38 97 LEU A O 1
ATOM 781 N N . GLY A 1 98 ? 1.189 -29.078 -21.156 1 78.38 98 GLY A N 1
ATOM 782 C CA . GLY A 1 98 ? -0.099 -28.703 -21.719 1 78.38 98 GLY A CA 1
ATOM 783 C C . GLY A 1 98 ? -0.325 -27.203 -21.734 1 78.38 98 GLY A C 1
ATOM 784 O O . GLY A 1 98 ? 0.618 -26.422 -21.922 1 78.38 98 GLY A O 1
ATOM 785 N N . LYS A 1 99 ? -1.578 -26.812 -21.703 1 83.88 99 LYS A N 1
ATOM 786 C CA . LYS A 1 99 ? -1.936 -25.391 -21.766 1 83.88 99 LYS A CA 1
ATOM 787 C C . LYS A 1 99 ? -1.967 -24.781 -20.359 1 83.88 99 LYS A C 1
ATOM 789 O O . LYS A 1 99 ? -2.447 -25.406 -19.422 1 83.88 99 LYS A O 1
ATOM 794 N N . SER A 1 100 ? -1.254 -23.688 -20.266 1 89.38 100 SER A N 1
ATOM 795 C CA . SER A 1 100 ? -1.318 -22.891 -19.047 1 89.38 100 SER A CA 1
ATOM 796 C C . SER A 1 100 ? -2.205 -21.672 -19.234 1 89.38 100 SER A C 1
ATOM 798 O O . SER A 1 100 ? -2.066 -20.938 -20.203 1 89.38 100 SER A O 1
ATOM 800 N N . LEU A 1 101 ? -3.17 -21.562 -18.344 1 94.25 101 LEU A N 1
ATOM 801 C CA . LEU A 1 101 ? -4.109 -20.438 -18.406 1 94.25 101 LEU A CA 1
ATOM 802 C C . LEU A 1 101 ? -3.77 -19.375 -17.375 1 94.25 101 LEU A C 1
ATOM 804 O O . LEU A 1 101 ? -3.408 -19.703 -16.234 1 94.25 101 LEU A O 1
ATOM 808 N N . SER A 1 102 ? -3.865 -18.109 -17.781 1 95.75 102 SER A N 1
ATOM 809 C CA . SER A 1 102 ? -3.668 -17.016 -16.844 1 95.75 102 SER A CA 1
ATOM 810 C C . SER A 1 102 ? -4.539 -15.812 -17.219 1 95.75 102 SER A C 1
ATOM 812 O O . SER A 1 102 ? -4.879 -15.617 -18.391 1 95.75 102 SER A O 1
ATOM 814 N N . LEU A 1 103 ? -4.945 -15.203 -16.188 1 97.31 103 LEU A N 1
ATOM 815 C CA . LEU A 1 103 ? -5.586 -13.914 -16.406 1 97.31 103 LEU A CA 1
ATOM 816 C C . LEU A 1 103 ? -4.551 -12.797 -16.484 1 97.31 103 LEU A C 1
ATOM 818 O O . LEU A 1 103 ? -3.619 -12.75 -15.68 1 97.31 103 LEU A O 1
ATOM 822 N N . GLU A 1 104 ? -4.664 -11.969 -17.469 1 97.56 104 GLU A N 1
ATOM 823 C CA . GLU A 1 104 ? -3.766 -10.828 -17.625 1 97.56 104 GLU A CA 1
ATOM 824 C C . GLU A 1 104 ? -4.484 -9.516 -17.328 1 97.56 104 GLU A C 1
ATOM 826 O O . GLU A 1 104 ? -5.562 -9.258 -17.875 1 97.56 104 GLU A O 1
ATOM 831 N N . LEU A 1 105 ? -3.896 -8.758 -16.469 1 97.94 105 LEU A N 1
ATOM 832 C CA . LEU A 1 105 ? -4.48 -7.469 -16.109 1 97.94 105 LEU A CA 1
ATOM 833 C C . LEU A 1 105 ? -4.215 -6.43 -17.188 1 97.94 105 LEU A C 1
ATOM 835 O O . LEU A 1 105 ? -3.057 -6.129 -17.484 1 97.94 105 LEU A O 1
ATOM 839 N N . ARG A 1 106 ? -5.332 -5.793 -17.734 1 97.81 106 ARG A N 1
ATOM 840 C CA . ARG A 1 106 ? -5.195 -4.875 -18.859 1 97.81 106 ARG A CA 1
ATOM 841 C C . ARG A 1 106 ? -5.527 -3.445 -18.453 1 97.81 106 ARG A C 1
ATOM 843 O O . ARG A 1 106 ? -5.152 -2.49 -19.141 1 97.81 106 ARG A O 1
ATOM 850 N N . LYS A 1 107 ? -6.227 -3.342 -17.391 1 97.56 107 LYS A N 1
ATOM 851 C CA . LYS A 1 107 ? -6.602 -2.039 -16.859 1 97.56 107 LYS A CA 1
ATOM 852 C C . LYS A 1 107 ? -6.379 -1.984 -15.352 1 97.56 107 LYS A C 1
ATOM 854 O O . LYS A 1 107 ? -6.605 -2.971 -14.648 1 97.56 107 LYS A O 1
ATOM 859 N N . SER A 1 108 ? -5.957 -0.792 -14.906 1 95.81 108 SER A N 1
ATOM 860 C CA . SER A 1 108 ? -5.676 -0.646 -13.484 1 95.81 108 SER A CA 1
ATOM 861 C C . SER A 1 108 ? -6.938 -0.825 -12.648 1 95.81 108 SER A C 1
ATOM 863 O O . SER A 1 108 ? -8.031 -0.458 -13.078 1 95.81 108 SER A O 1
ATOM 865 N N . LEU A 1 109 ? -6.734 -1.354 -11.5 1 96.69 109 LEU A N 1
ATOM 866 C CA . LEU A 1 109 ? -7.848 -1.6 -10.594 1 96.69 109 LEU A CA 1
ATOM 867 C C . LEU A 1 109 ? -7.973 -0.477 -9.57 1 96.69 109 LEU A C 1
ATOM 869 O O . LEU A 1 109 ? -6.98 0.17 -9.227 1 96.69 109 LEU A O 1
ATOM 873 N N . ASP A 1 110 ? -9.188 -0.188 -9.242 1 96.44 110 ASP A N 1
ATOM 874 C CA . ASP A 1 110 ? -9.531 0.748 -8.18 1 96.44 110 ASP A CA 1
ATOM 875 C C . ASP A 1 110 ? -10.562 0.146 -7.23 1 96.44 110 ASP A C 1
ATOM 877 O O . ASP A 1 110 ? -11.742 0.064 -7.562 1 96.44 110 ASP A O 1
ATOM 881 N N . ARG A 1 111 ? -10.047 -0.228 -6.062 1 97.06 111 ARG A N 1
ATOM 882 C CA . ARG A 1 111 ? -10.898 -0.941 -5.117 1 97.06 111 ARG A CA 1
ATOM 883 C C . ARG A 1 111 ? -12.117 -0.105 -4.738 1 97.06 111 ARG A C 1
ATOM 885 O O . ARG A 1 111 ? -13.219 -0.64 -4.57 1 97.06 111 ARG A O 1
ATOM 892 N N . GLU A 1 112 ? -11.938 1.178 -4.57 1 96.94 112 GLU A N 1
ATOM 893 C CA . GLU A 1 112 ? -13.016 2.074 -4.172 1 96.94 112 GLU A CA 1
ATOM 894 C C . GLU A 1 112 ? -14.125 2.104 -5.219 1 96.94 112 GLU A C 1
ATOM 896 O O . GLU A 1 112 ? -15.305 2.275 -4.879 1 96.94 112 GLU A O 1
ATOM 901 N N . GLU A 1 113 ? -13.812 1.864 -6.488 1 96.44 113 GLU A N 1
ATOM 902 C CA . GLU A 1 113 ? -14.789 1.871 -7.57 1 96.44 113 GLU A CA 1
ATOM 903 C C . GLU A 1 113 ? -15.336 0.47 -7.832 1 96.44 113 GLU A C 1
ATOM 905 O O . GLU A 1 113 ? -16.531 0.296 -8.055 1 96.44 113 GLU A O 1
ATOM 910 N N . THR A 1 114 ? -14.406 -0.474 -7.844 1 96.44 114 THR A N 1
ATOM 911 C CA . THR A 1 114 ? -14.766 -1.846 -8.188 1 96.44 114 THR A CA 1
ATOM 912 C C . THR A 1 114 ? -14.125 -2.83 -7.215 1 96.44 114 THR A C 1
ATOM 914 O O . THR A 1 114 ? -13.094 -3.434 -7.52 1 96.44 114 THR A O 1
ATOM 917 N N . PRO A 1 115 ? -14.781 -3.084 -6.098 1 97.12 115 PRO A N 1
ATOM 918 C CA . PRO A 1 115 ? -14.195 -3.951 -5.07 1 97.12 115 PRO A CA 1
ATOM 919 C C . PRO A 1 115 ? -14.203 -5.426 -5.469 1 97.12 115 PRO A C 1
ATOM 921 O O . PRO A 1 115 ? -13.453 -6.223 -4.91 1 97.12 115 PRO A O 1
ATOM 924 N N . GLU A 1 116 ? -15.102 -5.809 -6.422 1 97.81 116 GLU A N 1
ATOM 925 C CA . GLU A 1 116 ? -15.203 -7.199 -6.867 1 97.81 116 GLU A CA 1
ATOM 926 C C . GLU A 1 116 ? -15.508 -7.277 -8.359 1 97.81 116 GLU A C 1
ATOM 928 O O . GLU A 1 116 ? -16.156 -6.383 -8.914 1 97.81 116 GLU A O 1
ATOM 933 N N . LEU A 1 117 ? -14.984 -8.281 -8.945 1 97.69 117 LEU A N 1
ATOM 934 C CA . LEU A 1 117 ? -15.25 -8.586 -10.344 1 97.69 117 LEU A CA 1
ATOM 935 C C . LEU A 1 117 ? -15.617 -10.055 -10.523 1 97.69 117 LEU A C 1
ATOM 937 O O . LEU A 1 117 ? -15.047 -10.93 -9.867 1 97.69 117 LEU A O 1
ATOM 941 N N . HIS A 1 118 ? -16.594 -10.328 -11.352 1 97.75 118 HIS A N 1
ATOM 942 C CA . HIS A 1 118 ? -17.016 -11.68 -11.672 1 97.75 118 HIS A CA 1
ATOM 943 C C . HIS A 1 118 ? -16.844 -11.984 -13.156 1 97.75 118 HIS A C 1
ATOM 945 O O . HIS A 1 118 ? -17.406 -11.289 -14 1 97.75 118 HIS A O 1
ATOM 951 N N . LEU A 1 119 ? -16.109 -12.945 -13.422 1 98.19 119 LEU A N 1
ATOM 952 C CA . LEU A 1 119 ? -15.883 -13.375 -14.797 1 98.19 119 LEU A CA 1
ATOM 953 C C . LEU A 1 119 ? -16.297 -14.836 -14.984 1 98.19 119 LEU A C 1
ATOM 955 O O . LEU A 1 119 ? -16.438 -15.57 -14 1 98.19 119 LEU A O 1
ATOM 959 N N . LEU A 1 120 ? -16.516 -15.164 -16.188 1 98.12 120 LEU A N 1
ATOM 960 C CA . LEU A 1 120 ? -16.891 -16.531 -16.547 1 98.12 120 LEU A CA 1
ATOM 961 C C . LEU A 1 120 ? -15.891 -17.125 -17.531 1 98.12 120 LEU A C 1
ATOM 963 O O . LEU A 1 120 ? -15.617 -16.516 -18.578 1 98.12 120 LEU A O 1
ATOM 967 N N . LEU A 1 121 ? -15.297 -18.219 -17.172 1 97.94 121 LEU A N 1
ATOM 968 C CA . LEU A 1 121 ? -14.391 -18.953 -18.062 1 97.94 121 LEU A CA 1
ATOM 969 C C . LEU A 1 121 ? -15.094 -20.172 -18.656 1 97.94 121 LEU A C 1
ATOM 971 O O . LEU A 1 121 ? -15.664 -20.984 -17.922 1 97.94 121 LEU A O 1
ATOM 975 N N . THR A 1 122 ? -15.031 -20.312 -19.953 1 97.69 122 THR A N 1
ATOM 976 C CA . THR A 1 122 ? -15.688 -21.406 -20.656 1 97.69 122 THR A CA 1
ATOM 977 C C . THR A 1 122 ? -14.664 -22.281 -21.375 1 97.69 122 THR A C 1
ATOM 979 O O . THR A 1 122 ? -13.82 -21.766 -22.125 1 97.69 122 THR A O 1
ATOM 982 N N . ALA A 1 123 ? -14.656 -23.562 -21.031 1 96.94 123 ALA A N 1
ATOM 983 C CA . ALA A 1 123 ? -13.844 -24.531 -21.75 1 96.94 123 ALA A CA 1
ATOM 984 C C . ALA A 1 123 ? -14.68 -25.312 -22.766 1 96.94 123 ALA A C 1
ATOM 986 O O . ALA A 1 123 ? -15.734 -25.859 -22.422 1 96.94 123 ALA A O 1
ATOM 987 N N . THR A 1 124 ? -14.281 -25.406 -24 1 96.56 124 THR A N 1
ATOM 988 C CA . THR A 1 124 ? -14.969 -26.125 -25.062 1 96.56 124 THR A CA 1
ATOM 989 C C . THR A 1 124 ? -14.078 -27.219 -25.656 1 96.56 124 THR A C 1
ATOM 991 O O . THR A 1 124 ? -12.914 -26.969 -25.969 1 96.56 124 THR A O 1
ATOM 994 N N . ASP A 1 125 ? -14.648 -28.406 -25.719 1 94.69 125 ASP A N 1
ATOM 995 C CA .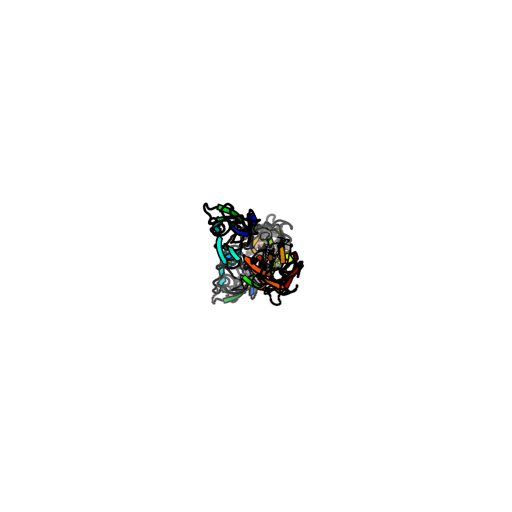 ASP A 1 125 ? -13.844 -29.484 -26.297 1 94.69 125 ASP A CA 1
ATOM 996 C C . ASP A 1 125 ? -13.953 -29.484 -27.812 1 94.69 125 ASP A C 1
ATOM 998 O O . ASP A 1 125 ? -14.695 -28.703 -28.406 1 94.69 125 ASP A O 1
ATOM 1002 N N . GLY A 1 126 ? -13.156 -30.234 -28.5 1 91.44 126 GLY A N 1
ATOM 1003 C CA . GLY A 1 126 ? -13.133 -30.281 -29.953 1 91.44 126 GLY A CA 1
ATOM 1004 C C . GLY A 1 126 ? -14 -31.391 -30.531 1 91.44 126 GLY A C 1
ATOM 1005 O O . GLY A 1 126 ? -13.883 -31.734 -31.703 1 91.44 126 GLY A O 1
ATOM 1006 N N . GLY A 1 127 ? -14.797 -32.031 -29.703 1 90.5 127 GLY A N 1
ATOM 1007 C CA . GLY A 1 127 ? -15.656 -33.094 -30.188 1 90.5 127 GLY A CA 1
ATOM 1008 C C . GLY A 1 127 ? -16.844 -32.594 -30.984 1 90.5 127 GLY A C 1
ATOM 1009 O O . GLY A 1 127 ? -17.078 -31.391 -31.062 1 90.5 127 GLY A O 1
ATOM 1010 N N . LYS A 1 128 ? -17.484 -33.625 -31.641 1 88.75 128 LYS A N 1
ATOM 1011 C CA . LYS A 1 128 ? -18.719 -33.344 -32.375 1 88.75 128 LYS A CA 1
ATOM 1012 C C . LYS A 1 128 ? -19.875 -34.188 -31.844 1 88.75 128 LYS A C 1
ATOM 1014 O O . LYS A 1 128 ? -19.922 -35.406 -32.062 1 88.75 128 LYS A O 1
ATOM 1019 N N . PRO A 1 129 ? -20.734 -33.594 -31.297 1 91 129 PRO A N 1
ATOM 1020 C CA . PRO A 1 129 ? -20.906 -32.188 -30.984 1 91 129 PRO A CA 1
ATOM 1021 C C . PRO A 1 129 ? -19.969 -31.688 -29.891 1 91 129 PRO A C 1
ATOM 1023 O O . PRO A 1 129 ? -19.516 -32.5 -29.062 1 91 129 PRO A O 1
ATOM 1026 N N . GLU A 1 130 ? -19.75 -30.406 -29.906 1 94.12 130 GLU A N 1
ATOM 1027 C CA . GLU A 1 130 ? -18.875 -29.812 -28.891 1 94.12 130 GLU A CA 1
ATOM 1028 C C . GLU A 1 130 ? -19.562 -29.766 -27.531 1 94.12 130 GLU A C 1
ATOM 1030 O O . GLU A 1 130 ? -20.766 -29.484 -27.453 1 94.12 130 GLU A O 1
ATOM 1035 N N . LEU A 1 131 ? -18.891 -30.109 -26.547 1 96.31 131 LEU A N 1
ATOM 1036 C CA . LEU A 1 131 ? -19.359 -29.984 -25.172 1 96.31 131 LEU A CA 1
ATOM 1037 C C . LEU A 1 131 ? -18.578 -28.922 -24.422 1 96.31 131 LEU A C 1
ATOM 1039 O O . LEU A 1 131 ? -17.422 -28.625 -24.766 1 96.31 131 LEU A O 1
ATOM 1043 N N . GLU A 1 132 ? -19.266 -28.297 -23.5 1 95.81 132 GLU A N 1
ATOM 1044 C CA . GLU A 1 132 ? -18.625 -27.172 -22.812 1 95.81 132 GLU A CA 1
ATOM 1045 C C . GLU A 1 132 ? -18.734 -27.328 -21.297 1 95.81 132 GLU A C 1
ATOM 1047 O O . GLU A 1 132 ? -19.609 -28.047 -20.797 1 95.81 132 GLU A O 1
ATOM 1052 N N . GLY A 1 133 ? -17.719 -26.812 -20.594 1 96.56 133 GLY A N 1
ATOM 1053 C CA . GLY A 1 133 ? -17.703 -26.609 -19.156 1 96.56 133 GLY A CA 1
ATOM 1054 C C . GLY A 1 133 ? -17.375 -25.188 -18.734 1 96.56 133 GLY A C 1
ATOM 1055 O O . GLY A 1 133 ? -16.625 -24.5 -19.438 1 96.56 133 GLY A O 1
ATOM 1056 N N . ARG A 1 134 ? -18.047 -24.688 -17.672 1 97.38 134 ARG A N 1
ATOM 1057 C CA . ARG A 1 134 ? -17.844 -23.312 -17.25 1 97.38 134 ARG A CA 1
ATOM 1058 C C . ARG A 1 134 ? -17.453 -23.234 -15.773 1 97.38 134 ARG A C 1
ATOM 1060 O O . ARG A 1 134 ? -17.781 -24.125 -14.992 1 97.38 134 ARG A O 1
ATOM 1067 N N . VAL A 1 135 ? -16.688 -22.219 -15.438 1 97.81 135 VAL A N 1
ATOM 1068 C CA . VAL A 1 135 ? -16.297 -21.938 -14.062 1 97.81 135 VAL A CA 1
ATOM 1069 C C . VAL A 1 135 ? -16.344 -20.438 -13.805 1 97.81 135 VAL A C 1
ATOM 1071 O O . VAL A 1 135 ? -16 -19.641 -14.688 1 97.81 135 VAL A O 1
ATOM 1074 N N . GLN A 1 136 ? -16.781 -20.078 -12.625 1 98.06 136 GLN A N 1
ATOM 1075 C CA . GLN A 1 136 ? -16.828 -18.672 -12.25 1 98.06 136 GLN A CA 1
ATOM 1076 C C . GLN A 1 136 ? -15.492 -18.219 -11.656 1 98.06 136 GLN A C 1
ATOM 1078 O O . GLN A 1 136 ? -14.906 -18.906 -10.82 1 98.06 136 GLN A O 1
ATOM 1083 N N . LEU A 1 137 ? -15.016 -17.109 -12.172 1 98.19 137 LEU A N 1
ATOM 1084 C CA . LEU A 1 137 ? -13.844 -16.469 -11.586 1 98.19 137 LEU A CA 1
ATOM 1085 C C . LEU A 1 137 ? -14.25 -15.281 -10.711 1 98.19 137 LEU A C 1
ATOM 1087 O O . LEU A 1 137 ? -14.742 -14.273 -11.219 1 98.19 137 LEU A O 1
ATOM 1091 N N . LEU A 1 138 ? -14.094 -15.453 -9.438 1 98.31 138 LEU A N 1
ATOM 1092 C CA . LEU A 1 138 ? -14.422 -14.398 -8.484 1 98.31 138 LEU A CA 1
ATOM 1093 C C . LEU A 1 138 ? -13.18 -13.625 -8.07 1 98.31 138 LEU A C 1
ATOM 1095 O O . LEU A 1 138 ? -12.344 -14.141 -7.324 1 98.31 138 LEU A O 1
ATOM 1099 N N . ILE A 1 139 ? -13.109 -12.406 -8.523 1 98.19 139 ILE A N 1
ATOM 1100 C CA . ILE A 1 139 ? -11.93 -11.586 -8.25 1 98.19 139 ILE A CA 1
ATOM 1101 C C . ILE A 1 139 ? -12.258 -10.555 -7.168 1 98.19 139 ILE A C 1
ATOM 1103 O O . ILE A 1 139 ? -13.164 -9.742 -7.336 1 98.19 139 ILE A O 1
ATOM 1107 N N . THR A 1 140 ? -11.609 -10.602 -6.074 1 98.31 140 THR A N 1
ATOM 1108 C CA . THR A 1 140 ? -11.703 -9.594 -5.023 1 98.31 140 THR A CA 1
ATOM 1109 C C . THR A 1 140 ? -10.523 -8.633 -5.094 1 98.31 140 THR A C 1
ATOM 1111 O O . THR A 1 140 ? -9.359 -9.055 -5.074 1 98.31 140 THR A O 1
ATOM 1114 N N . VAL A 1 141 ? -10.844 -7.348 -5.238 1 97.94 141 VAL A N 1
ATOM 1115 C CA . VAL A 1 141 ? -9.797 -6.332 -5.273 1 97.94 141 VAL A CA 1
ATOM 1116 C C . VAL A 1 141 ? -9.422 -5.93 -3.852 1 97.94 141 VAL A C 1
ATOM 1118 O O . VAL A 1 141 ? -10.258 -5.43 -3.098 1 97.94 141 VAL A O 1
ATOM 1121 N N . LEU A 1 142 ? -8.195 -6.125 -3.506 1 97.44 142 LEU A N 1
ATOM 1122 C CA . LEU A 1 142 ? -7.742 -5.832 -2.15 1 97.44 142 LEU A CA 1
ATOM 1123 C C . LEU A 1 142 ? -7.363 -4.363 -2.01 1 97.44 142 LEU A C 1
ATOM 1125 O O . LEU A 1 142 ? -6.734 -3.793 -2.906 1 97.44 142 LEU A O 1
ATOM 1129 N N . ASP A 1 143 ? -7.711 -3.824 -0.868 1 97 143 ASP A N 1
ATOM 1130 C CA . ASP A 1 143 ? -7.539 -2.396 -0.61 1 97 143 ASP A CA 1
ATOM 1131 C C . ASP A 1 143 ? -6.082 -2.07 -0.281 1 97 143 ASP A C 1
ATOM 1133 O O . ASP A 1 143 ? -5.449 -2.766 0.517 1 97 143 ASP A O 1
ATOM 1137 N N . VAL A 1 144 ? -5.52 -1.064 -0.955 1 96.38 144 VAL A N 1
ATOM 1138 C CA . VAL A 1 144 ? -4.238 -0.455 -0.616 1 96.38 144 VAL A CA 1
ATOM 1139 C C . VAL A 1 144 ? -4.465 0.962 -0.091 1 96.38 144 VAL A C 1
ATOM 1141 O O . VAL A 1 144 ? -5.48 1.591 -0.397 1 96.38 144 VAL A O 1
ATOM 1144 N N . ASN A 1 145 ? -3.572 1.439 0.789 1 96.38 145 ASN A N 1
ATOM 1145 C CA . ASN A 1 145 ? -3.709 2.791 1.322 1 96.38 145 ASN A CA 1
ATOM 1146 C C . ASN A 1 145 ? -3.312 3.844 0.29 1 96.38 145 ASN A C 1
ATOM 1148 O O . ASN A 1 145 ? -2.217 4.398 0.354 1 96.38 145 ASN A O 1
ATOM 1152 N N . ASP A 1 146 ? -4.191 4.246 -0.582 1 95.69 146 ASP A N 1
ATOM 1153 C CA . ASP A 1 146 ? -3.881 5.199 -1.645 1 95.69 146 ASP A CA 1
ATOM 1154 C C . ASP A 1 146 ? -4.672 6.492 -1.473 1 95.69 146 ASP A C 1
ATOM 1156 O O . ASP A 1 146 ? -4.535 7.422 -2.271 1 95.69 146 ASP A O 1
ATOM 1160 N N . ASN A 1 147 ? -5.516 6.547 -0.504 1 96.25 147 ASN A N 1
ATOM 1161 C CA . ASN A 1 147 ? -6.266 7.762 -0.191 1 96.25 147 ASN A CA 1
ATOM 1162 C C . ASN A 1 147 ? -5.875 8.328 1.17 1 96.25 147 ASN A C 1
ATOM 1164 O O . ASN A 1 147 ? -5.785 7.59 2.152 1 96.25 147 ASN A O 1
ATOM 1168 N N . ALA A 1 148 ? -5.594 9.617 1.164 1 97.19 148 ALA A N 1
ATOM 1169 C CA . ALA A 1 148 ? -5.324 10.305 2.426 1 97.19 148 ALA A CA 1
ATOM 1170 C C . ALA A 1 148 ? -6.613 10.844 3.045 1 97.19 148 ALA A C 1
ATOM 1172 O O . ALA A 1 148 ? -7.602 11.055 2.344 1 97.19 148 ALA A O 1
ATOM 1173 N N . PRO A 1 149 ? -6.602 10.961 4.41 1 97.62 149 PRO A N 1
ATOM 1174 C CA . PRO A 1 149 ? -7.77 11.57 5.043 1 97.62 149 PRO A CA 1
ATOM 1175 C C . PRO A 1 149 ? -8.125 12.93 4.441 1 97.62 149 PRO A C 1
ATOM 1177 O O . PRO A 1 149 ? -7.234 13.719 4.117 1 97.62 149 PRO A O 1
ATOM 1180 N N . VAL A 1 150 ? -9.391 13.188 4.293 1 97.31 150 VAL A N 1
ATOM 1181 C CA . VAL A 1 150 ? -9.859 14.445 3.73 1 97.31 150 VAL A CA 1
ATOM 1182 C C . VAL A 1 150 ? -10.75 15.164 4.738 1 97.31 150 VAL A C 1
ATOM 1184 O O . VAL A 1 150 ? -11.766 14.617 5.18 1 97.31 150 VAL A O 1
ATOM 1187 N N . PHE A 1 151 ? -10.359 16.406 5.094 1 97 151 PHE A N 1
ATOM 1188 C CA . PHE A 1 151 ? -11.148 17.219 6.02 1 97 151 PHE A CA 1
ATOM 1189 C C . PHE A 1 151 ? -12.359 17.812 5.316 1 97 151 PHE A C 1
ATOM 1191 O O . PHE A 1 151 ? -12.344 18 4.098 1 97 151 PHE A O 1
ATOM 1198 N N . ASP A 1 152 ? -13.391 18.109 6.109 1 95.81 152 ASP A N 1
ATOM 1199 C CA . ASP A 1 152 ? -14.57 18.766 5.566 1 95.81 152 ASP A CA 1
ATOM 1200 C C . ASP A 1 152 ? -14.242 20.172 5.059 1 95.81 152 ASP A C 1
ATOM 1202 O O . ASP A 1 152 ? -14.812 20.641 4.07 1 95.81 152 ASP A O 1
ATOM 1206 N N . GLN A 1 153 ? -13.297 20.797 5.816 1 94.19 153 GLN A N 1
ATOM 1207 C CA . GLN A 1 153 ? -12.852 22.141 5.477 1 94.19 153 GLN A CA 1
ATOM 1208 C C . GLN A 1 153 ? -11.336 22.266 5.609 1 94.19 153 GLN A C 1
ATOM 1210 O O . GLN A 1 153 ? -10.711 21.547 6.395 1 94.19 153 GLN A O 1
ATOM 1215 N N . ASP A 1 154 ? -10.828 23.172 4.816 1 90.88 154 ASP A N 1
ATOM 1216 C CA . ASP A 1 154 ? -9.391 23.422 4.902 1 90.88 154 ASP A CA 1
ATOM 1217 C C . ASP A 1 154 ? -9.07 24.375 6.059 1 90.88 154 ASP A C 1
ATOM 1219 O O . ASP A 1 154 ? -7.945 24.375 6.562 1 90.88 154 ASP A O 1
ATOM 1223 N N . LEU A 1 155 ? -10.047 25.203 6.348 1 92.94 155 LEU A N 1
ATOM 1224 C CA . LEU A 1 155 ? -9.875 26.219 7.391 1 92.94 155 LEU A CA 1
ATOM 1225 C C . LEU A 1 155 ? -11.125 26.328 8.258 1 92.94 155 LEU A C 1
ATOM 1227 O O . LEU A 1 155 ? -12.227 26.531 7.742 1 92.94 155 LEU A O 1
ATOM 1231 N N . TYR A 1 156 ? -10.961 26.078 9.578 1 94.88 156 TYR A N 1
ATOM 1232 C CA . TYR A 1 156 ? -12.016 26.266 10.562 1 94.88 156 TYR A CA 1
ATOM 1233 C C . TYR A 1 156 ? -11.828 27.562 11.336 1 94.88 156 TYR A C 1
ATOM 1235 O O . TYR A 1 156 ? -10.727 27.875 11.789 1 94.88 156 TYR A O 1
ATOM 1243 N N . ARG A 1 157 ? -12.867 28.312 11.398 1 95.62 157 ARG A N 1
ATOM 1244 C CA . ARG A 1 157 ? -12.82 29.578 12.125 1 95.62 157 ARG A CA 1
ATOM 1245 C C . ARG A 1 157 ? -13.695 29.516 13.375 1 95.62 157 ARG A C 1
ATOM 1247 O O . ARG A 1 157 ? -14.859 29.109 13.305 1 95.62 157 ARG A O 1
ATOM 1254 N N . VAL A 1 158 ? -13.117 29.922 14.477 1 96.75 158 VAL A N 1
ATOM 1255 C CA . VAL A 1 158 ? -13.859 29.906 15.734 1 96.75 158 VAL A CA 1
ATOM 1256 C C . VAL A 1 158 ? -13.555 31.188 16.516 1 96.75 158 VAL A C 1
ATOM 1258 O O . VAL A 1 158 ? -12.422 31.672 16.5 1 96.75 158 VAL A O 1
ATOM 1261 N N . HIS A 1 159 ? -14.562 31.766 17.125 1 97.06 159 HIS A N 1
ATOM 1262 C CA . HIS A 1 159 ? -14.414 32.906 18.016 1 97.06 159 HIS A CA 1
ATOM 1263 C C . HIS A 1 159 ? -14.672 32.5 19.469 1 97.06 159 HIS A C 1
ATOM 1265 O O . HIS A 1 159 ? -15.695 31.875 19.766 1 97.06 159 HIS A O 1
ATOM 1271 N N . LEU A 1 160 ? -13.695 32.844 20.297 1 97.12 160 LEU A N 1
ATOM 1272 C CA . LEU A 1 160 ? -13.836 32.531 21.719 1 97.12 160 LEU A CA 1
ATOM 1273 C C . LEU A 1 160 ? -13.625 33.781 22.578 1 97.12 160 LEU A C 1
ATOM 1275 O O . LEU A 1 160 ? -12.758 34.625 22.266 1 97.12 160 LEU A O 1
ATOM 1279 N N . LEU A 1 161 ? -14.438 33.938 23.594 1 96.44 161 LEU A N 1
ATOM 1280 C CA . LEU A 1 161 ? -14.188 35 24.578 1 96.44 161 LEU A CA 1
ATOM 1281 C C . LEU A 1 161 ? -12.938 34.688 25.406 1 96.44 161 LEU A C 1
ATOM 1283 O O . LEU A 1 161 ? -12.664 33.5 25.703 1 96.44 161 LEU A O 1
ATOM 1287 N N . GLU A 1 162 ? -12.156 35.719 25.672 1 95.94 162 GLU A N 1
ATOM 1288 C CA . GLU A 1 162 ? -10.945 35.469 26.453 1 95.94 162 GLU A CA 1
ATOM 1289 C C . GLU A 1 162 ? -11.281 34.875 27.812 1 95.94 162 GLU A C 1
ATOM 1291 O O . GLU A 1 162 ? -10.414 34.312 28.484 1 95.94 162 GLU A O 1
ATOM 1296 N N . THR A 1 163 ? -12.617 34.906 28.344 1 93.75 163 THR A N 1
ATOM 1297 C CA . THR A 1 163 ? -13.047 34.375 29.641 1 93.75 163 THR A CA 1
ATOM 1298 C C . THR A 1 163 ? -13.594 32.969 29.5 1 93.75 163 THR A C 1
ATOM 1300 O O . THR A 1 163 ? -14.25 32.469 30.406 1 93.75 163 THR A O 1
ATOM 1303 N N . ILE A 1 164 ? -13.367 32.406 28.375 1 94.69 164 ILE A N 1
ATOM 1304 C CA . ILE A 1 164 ? -13.898 31.078 28.109 1 94.69 164 ILE A CA 1
ATOM 1305 C C . ILE A 1 164 ? -13.336 30.078 29.125 1 94.69 164 ILE A C 1
ATOM 1307 O O . ILE A 1 164 ? -12.172 30.172 29.5 1 94.69 164 ILE A O 1
ATOM 1311 N N . ALA A 1 165 ? -14.203 29.172 29.609 1 95.06 165 ALA A N 1
ATOM 1312 C CA . ALA A 1 165 ? -13.789 28.203 30.609 1 95.06 165 ALA A CA 1
ATOM 1313 C C . ALA A 1 165 ? -12.945 27.094 30 1 95.06 165 ALA A C 1
ATOM 1315 O O . ALA A 1 165 ? -13.188 26.672 28.859 1 95.06 165 ALA A O 1
ATOM 1316 N N . ASN A 1 166 ? -12.023 26.609 30.734 1 95.25 166 ASN A N 1
ATOM 1317 C CA . ASN A 1 166 ? -11.273 25.422 30.328 1 95.25 166 ASN A CA 1
ATOM 1318 C C . ASN A 1 166 ? -12.195 24.234 30.078 1 95.25 166 ASN A C 1
ATOM 1320 O O . ASN A 1 166 ? -13.195 24.047 30.781 1 95.25 166 ASN A O 1
ATOM 1324 N N . GLY A 1 167 ? -11.852 23.438 29.078 1 95.69 167 GLY A N 1
ATOM 1325 C CA . GLY A 1 167 ? -12.656 22.281 28.734 1 95.69 167 GLY A CA 1
ATOM 1326 C C . GLY A 1 167 ? -13.688 22.562 27.656 1 95.69 167 GLY A C 1
ATOM 1327 O O . GLY A 1 167 ? -14.266 21.641 27.094 1 95.69 167 GLY A O 1
ATOM 1328 N N . THR A 1 168 ? -13.891 23.844 27.344 1 96.81 168 THR A N 1
ATOM 1329 C CA . THR A 1 168 ? -14.867 24.219 26.328 1 96.81 168 THR A CA 1
ATOM 1330 C C . THR A 1 168 ? -14.445 23.703 24.953 1 96.81 168 THR A C 1
ATOM 1332 O O . THR A 1 168 ? -13.273 23.766 24.594 1 96.81 168 THR 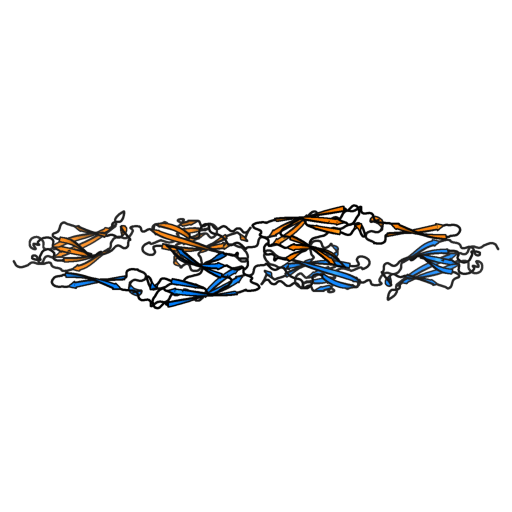A O 1
ATOM 1335 N N . LEU A 1 169 ? -15.469 23.188 24.297 1 97.25 169 LEU A N 1
ATOM 1336 C CA . LEU A 1 169 ? -15.242 22.688 22.938 1 97.25 169 LEU A CA 1
ATOM 1337 C C . LEU A 1 169 ? -15.008 23.844 21.969 1 97.25 169 LEU A C 1
ATOM 1339 O O . LEU A 1 169 ? -15.812 24.781 21.906 1 97.25 169 LEU A O 1
ATOM 1343 N N . VAL A 1 170 ? -13.898 23.859 21.359 1 97.25 170 VAL A N 1
ATOM 1344 C CA . VAL A 1 170 ? -13.594 24.844 20.344 1 97.25 170 VAL A CA 1
ATOM 1345 C C . VAL A 1 170 ? -14.266 24.469 19.016 1 97.25 170 VAL A C 1
ATOM 1347 O O . VAL A 1 170 ? -15.055 25.25 18.469 1 97.25 170 VAL A O 1
ATOM 1350 N N . THR A 1 171 ? -13.914 23.266 18.516 1 97.12 171 THR A N 1
ATOM 1351 C CA . THR A 1 171 ? -14.508 22.734 17.297 1 97.12 171 THR A CA 1
ATOM 1352 C C . THR A 1 171 ? -14.312 21.219 17.203 1 97.12 171 THR A C 1
ATOM 1354 O O . THR A 1 171 ? -13.547 20.641 17.984 1 97.12 171 THR A O 1
ATOM 1357 N N . ARG A 1 172 ? -15.164 20.578 16.422 1 96.5 172 ARG A N 1
ATOM 1358 C CA . ARG A 1 172 ? -15.023 19.172 16.109 1 96.5 172 ARG A CA 1
ATOM 1359 C C . ARG A 1 172 ? -14.609 18.969 14.648 1 96.5 172 ARG A C 1
ATOM 1361 O O . ARG A 1 172 ? -15.344 19.344 13.734 1 96.5 172 ARG A O 1
ATOM 1368 N N . LEU A 1 173 ? -13.445 18.422 14.492 1 96.25 173 LEU A N 1
ATOM 1369 C CA . LEU A 1 173 ? -12.93 18.156 13.148 1 96.25 173 LEU A CA 1
ATOM 1370 C C . LEU A 1 173 ? -13.398 16.812 12.641 1 96.25 173 LEU A C 1
ATOM 1372 O O . LEU A 1 173 ? -13.625 15.883 13.43 1 96.25 173 LEU A O 1
ATOM 1376 N N . ASN A 1 174 ? -13.703 16.781 11.344 1 94.81 174 ASN A N 1
ATOM 1377 C CA . ASN A 1 174 ? -14.039 15.516 10.688 1 94.81 174 ASN A CA 1
ATOM 1378 C C . ASN A 1 174 ? -13.188 15.281 9.445 1 94.81 174 ASN A C 1
ATOM 1380 O O . ASN A 1 174 ? -13 16.188 8.641 1 94.81 174 ASN A O 1
ATOM 1384 N N . ALA A 1 175 ? -12.586 14.188 9.43 1 96.19 175 ALA A N 1
ATOM 1385 C CA . ALA A 1 175 ? -11.828 13.75 8.258 1 96.19 175 ALA A CA 1
ATOM 1386 C C . ALA A 1 175 ? -12.281 12.367 7.805 1 96.19 175 ALA A C 1
ATOM 1388 O O . ALA A 1 175 ? -12.445 11.453 8.625 1 96.19 175 ALA A O 1
ATOM 1389 N N . SER A 1 176 ? -12.555 12.258 6.531 1 96.25 176 SER A N 1
ATOM 1390 C CA . SER A 1 176 ? -12.977 10.977 5.969 1 96.25 176 SER A CA 1
ATOM 1391 C C . SER A 1 176 ? -11.898 10.383 5.082 1 96.25 176 SER A C 1
ATOM 1393 O O . SER A 1 176 ? -11.156 11.109 4.41 1 96.25 176 SER A O 1
ATOM 1395 N N . ASP A 1 177 ? -11.727 9.117 5.191 1 97.12 177 ASP A N 1
ATOM 1396 C CA . ASP A 1 177 ? -10.805 8.344 4.371 1 97.12 177 ASP A CA 1
ATOM 1397 C C . ASP A 1 177 ? -11.539 7.273 3.572 1 97.12 177 ASP A C 1
ATOM 1399 O O . ASP A 1 177 ? -12.273 6.461 4.141 1 97.12 177 ASP A O 1
ATOM 1403 N N . ALA A 1 178 ? -11.344 7.246 2.264 1 97.12 178 ALA A N 1
ATOM 1404 C CA . ALA A 1 178 ? -12.117 6.391 1.376 1 97.12 178 ALA A CA 1
ATOM 1405 C C . ALA A 1 178 ? -11.648 4.941 1.458 1 97.12 178 ALA A C 1
ATOM 1407 O O . ALA A 1 178 ? -12.336 4.027 0.994 1 97.12 178 ALA A O 1
ATOM 1408 N N . ASP A 1 179 ? -10.469 4.703 2.037 1 97.31 179 ASP A N 1
ATOM 1409 C CA . ASP A 1 179 ? -9.93 3.348 2.104 1 97.31 179 ASP A CA 1
ATOM 1410 C C . ASP A 1 179 ? -10.727 2.486 3.084 1 97.31 179 ASP A C 1
ATOM 1412 O O . ASP A 1 179 ? -11.547 3 3.844 1 97.31 179 ASP A O 1
ATOM 1416 N N . GLU A 1 180 ? -10.5 1.209 3.023 1 94.94 180 GLU A N 1
ATOM 1417 C CA . GLU A 1 180 ? -11.219 0.249 3.857 1 94.94 180 GLU A CA 1
ATOM 1418 C C . GLU A 1 180 ? -10.391 -0.154 5.074 1 94.94 180 GLU A C 1
ATOM 1420 O O . GLU A 1 180 ? -9.156 -0.19 5.008 1 94.94 180 GLU A O 1
ATOM 1425 N N . GLY A 1 181 ? -11.102 -0.396 6.203 1 95 181 GLY A N 1
ATOM 1426 C CA . GLY A 1 181 ? -10.453 -0.942 7.387 1 95 181 GLY A CA 1
ATOM 1427 C C . GLY A 1 181 ? -9.453 0.01 8.016 1 95 181 GLY A C 1
ATOM 1428 O O . GLY A 1 181 ? -9.742 1.194 8.188 1 95 181 GLY A O 1
ATOM 1429 N N . VAL A 1 182 ? -8.25 -0.508 8.32 1 95.75 182 VAL A N 1
ATOM 1430 C CA . VAL A 1 182 ? -7.211 0.236 9.023 1 95.75 182 VAL A CA 1
ATOM 1431 C C . VAL A 1 182 ? -6.684 1.356 8.133 1 95.75 182 VAL A C 1
ATOM 1433 O O . VAL A 1 182 ? -6.258 2.404 8.625 1 95.75 182 VAL A O 1
ATOM 1436 N N . ASN A 1 183 ? -6.75 1.09 6.824 1 96 183 ASN A N 1
ATOM 1437 C CA . ASN A 1 183 ? -6.301 2.104 5.875 1 96 183 ASN A CA 1
ATOM 1438 C C . ASN A 1 183 ? -7.152 3.367 5.961 1 96 183 ASN A C 1
ATOM 1440 O O . ASN A 1 183 ? -6.703 4.449 5.586 1 96 183 ASN A O 1
ATOM 1444 N N . GLY A 1 184 ? -8.383 3.24 6.5 1 96.69 184 GLY A N 1
ATOM 1445 C CA . GLY A 1 184 ? -9.297 4.371 6.559 1 96.69 184 GLY A CA 1
ATOM 1446 C C . GLY A 1 184 ? -9.461 4.93 7.961 1 96.69 184 GLY A C 1
ATOM 1447 O O . GLY A 1 184 ? -10.211 5.887 8.172 1 96.69 184 GLY A O 1
ATOM 1448 N N . GLU A 1 185 ? -8.844 4.344 8.906 1 97.12 185 GLU A N 1
ATOM 1449 C CA . GLU A 1 185 ? -8.914 4.832 10.273 1 97.12 185 GLU A CA 1
ATOM 1450 C C . GLU A 1 185 ? -7.988 6.023 10.492 1 97.12 185 GLU A C 1
ATOM 1452 O O . GLU A 1 185 ? -6.781 5.93 10.25 1 97.12 185 GLU A O 1
ATOM 1457 N N . VAL A 1 186 ? -8.57 7.094 11.023 1 97.44 186 VAL A N 1
ATOM 1458 C CA . VAL A 1 186 ? -7.848 8.359 11.055 1 97.44 186 VAL A CA 1
ATOM 1459 C C . VAL A 1 186 ? -7.535 8.742 12.5 1 97.44 186 VAL A C 1
ATOM 1461 O O . VAL A 1 186 ? -8.359 8.547 13.398 1 97.44 186 VAL A O 1
ATOM 1464 N N . ILE A 1 187 ? -6.391 9.297 12.734 1 97.75 187 ILE A N 1
ATOM 1465 C CA . ILE A 1 187 ? -5.961 9.852 14.016 1 97.75 187 ILE A CA 1
ATOM 1466 C C . ILE A 1 187 ? -5.621 11.328 13.844 1 97.75 187 ILE A C 1
ATOM 1468 O O . ILE A 1 187 ? -4.973 11.719 12.867 1 97.75 187 ILE A O 1
ATOM 1472 N N . PHE A 1 188 ? -6.102 12.086 14.812 1 97.25 188 PHE A N 1
ATOM 1473 C CA . PHE A 1 188 ? -5.871 13.523 14.766 1 97.25 188 PHE A CA 1
ATOM 1474 C C . PHE A 1 188 ? -4.723 13.914 15.688 1 97.25 188 PHE A C 1
ATOM 1476 O O . PHE A 1 188 ? -4.555 13.328 16.766 1 97.25 188 PHE A O 1
ATOM 1483 N N . SER A 1 189 ? -3.963 14.867 15.273 1 95.69 189 SER A N 1
ATOM 1484 C CA . SER A 1 189 ? -2.908 15.445 16.094 1 95.69 189 SER A CA 1
ATOM 1485 C C . SER A 1 189 ? -2.588 16.875 15.656 1 95.69 189 SER A C 1
ATOM 1487 O O . SER A 1 189 ? -3.002 17.297 14.586 1 95.69 189 SER A O 1
ATOM 1489 N N . PHE A 1 190 ? -1.968 17.609 16.5 1 94.12 190 PHE A N 1
ATOM 1490 C CA . PHE A 1 190 ? -1.46 18.922 16.094 1 94.12 190 PHE A CA 1
ATOM 1491 C C . PHE A 1 190 ? -0.279 18.766 15.141 1 94.12 190 PHE A C 1
ATOM 1493 O O . PHE A 1 190 ? 0.503 17.828 15.258 1 94.12 190 PHE A O 1
ATOM 1500 N N . GLY A 1 191 ? -0.34 19.578 14.055 1 81.5 191 GLY A N 1
ATOM 1501 C CA . GLY A 1 191 ? 0.768 19.547 13.109 1 81.5 191 GLY A CA 1
ATOM 1502 C C . GLY A 1 191 ? 2.102 19.875 13.75 1 81.5 191 GLY A C 1
ATOM 1503 O O . GLY A 1 191 ? 2.148 20.547 14.781 1 81.5 191 GLY A O 1
ATOM 1504 N N . GLY A 1 192 ? 3.246 19.203 13.242 1 65.75 192 GLY A N 1
ATOM 1505 C CA . GLY A 1 192 ? 4.609 19.453 13.68 1 65.75 192 GLY A CA 1
ATOM 1506 C C . GLY A 1 192 ? 4.996 20.922 13.602 1 65.75 192 GLY A C 1
ATOM 1507 O O . GLY A 1 192 ? 4.543 21.641 12.703 1 65.75 192 GLY A O 1
ATOM 1508 N N . GLY A 1 193 ? 5.227 21.641 14.68 1 61.66 193 GLY A N 1
ATOM 1509 C CA . GLY A 1 193 ? 5.77 23 14.719 1 61.66 193 GLY A CA 1
ATOM 1510 C C . GLY A 1 193 ? 4.887 23.969 15.477 1 61.66 193 GLY A C 1
ATOM 1511 O O . GLY A 1 193 ? 5.137 25.172 15.469 1 61.66 193 GLY A O 1
ATOM 1512 N N . ASP A 1 194 ? 3.816 23.312 15.859 1 62.59 194 ASP A N 1
ATOM 1513 C CA . ASP A 1 194 ? 2.996 24.266 16.594 1 62.59 194 ASP A CA 1
ATOM 1514 C C . ASP A 1 194 ? 3.756 24.828 17.797 1 62.59 194 ASP A C 1
ATOM 1516 O O . ASP A 1 194 ? 4.402 24.078 18.531 1 62.59 194 ASP A O 1
ATOM 1520 N N . PRO A 1 195 ? 3.709 26.031 17.75 1 68.75 195 PRO A N 1
ATOM 1521 C CA . PRO A 1 195 ? 4.363 26.656 18.906 1 68.75 195 PRO A CA 1
ATOM 1522 C C . PRO A 1 195 ? 3.906 26.078 20.234 1 68.75 195 PRO A C 1
ATOM 1524 O O . PRO A 1 195 ? 2.779 25.578 20.344 1 68.75 195 PRO A O 1
ATOM 1527 N N . PRO A 1 196 ? 4.832 25.922 21.078 1 73.69 196 PRO A N 1
ATOM 1528 C CA . PRO A 1 196 ? 4.535 25.438 22.422 1 73.69 196 PRO A CA 1
ATOM 1529 C C . PRO A 1 196 ? 3.291 26.094 23.031 1 73.69 196 PRO A C 1
ATOM 1531 O O . PRO A 1 196 ? 2.604 25.484 23.844 1 73.69 196 PRO A O 1
ATOM 1534 N N . ASP A 1 197 ? 2.998 27.188 22.516 1 85.19 197 ASP A N 1
ATOM 1535 C CA . ASP A 1 197 ? 1.864 27.906 23.094 1 85.19 197 ASP A CA 1
ATOM 1536 C C . ASP A 1 197 ? 0.545 27.234 22.734 1 85.19 197 ASP A C 1
ATOM 1538 O O . ASP A 1 197 ? -0.403 27.25 23.516 1 85.19 197 ASP A O 1
ATOM 1542 N N . ILE A 1 198 ? 0.494 26.484 21.672 1 90.88 198 ILE A N 1
ATOM 1543 C CA . ILE A 1 198 ? -0.744 25.828 21.266 1 90.88 198 ILE A CA 1
ATOM 1544 C C . ILE A 1 198 ? -1.03 24.641 22.172 1 90.88 198 ILE A C 1
ATOM 1546 O O . ILE A 1 198 ? -2.164 24.453 22.625 1 90.88 198 ILE A O 1
ATOM 1550 N N . GLN A 1 199 ? -0.018 23.938 22.516 1 91.44 199 GLN A N 1
ATOM 1551 C CA . GLN A 1 199 ? -0.19 22.75 23.344 1 91.44 199 GLN A CA 1
ATOM 1552 C C . GLN A 1 199 ? -0.535 23.125 24.781 1 91.44 199 GLN A C 1
ATOM 1554 O O . GLN A 1 199 ? -1.085 22.312 25.531 1 91.44 199 GLN A O 1
ATOM 1559 N N . GLU A 1 200 ? -0.141 24.344 25.094 1 93.19 200 GLU A N 1
ATOM 1560 C CA . GLU A 1 200 ? -0.45 24.828 26.438 1 93.19 200 GLU A CA 1
ATOM 1561 C C . GLU A 1 200 ? -1.894 25.312 26.531 1 93.19 200 GLU A C 1
ATOM 1563 O O . GLU A 1 200 ? -2.49 25.297 27.625 1 93.19 200 GLU A O 1
ATOM 1568 N N . LYS A 1 201 ? -2.473 25.734 25.391 1 95.94 201 LYS A N 1
ATOM 1569 C CA . LYS A 1 201 ? -3.777 26.391 25.422 1 95.94 201 LYS A CA 1
ATOM 1570 C C . LYS A 1 201 ? -4.871 25.453 24.906 1 95.94 201 LYS A C 1
ATOM 1572 O O . LYS A 1 201 ? -6.043 25.609 25.266 1 95.94 201 LYS A O 1
ATOM 1577 N N . PHE A 1 202 ? -4.488 24.438 24.078 1 96.75 202 PHE A N 1
ATOM 1578 C CA . PHE A 1 202 ? -5.492 23.609 23.422 1 96.75 202 PHE A CA 1
ATOM 1579 C C . PHE A 1 202 ? -5.105 22.141 23.484 1 96.75 202 PHE A C 1
ATOM 1581 O O . PHE A 1 202 ? -3.928 21.797 23.641 1 96.75 202 PHE A O 1
ATOM 1588 N N . LYS A 1 203 ? -6.133 21.312 23.469 1 96.56 203 LYS A N 1
ATOM 1589 C CA . LYS A 1 203 ? -5.969 19.875 23.375 1 96.56 203 LYS A CA 1
ATOM 1590 C C . LYS A 1 203 ? -6.844 19.297 22.266 1 96.56 203 LYS A C 1
ATOM 1592 O O . LYS A 1 203 ? -7.938 19.797 22 1 96.56 203 LYS A O 1
ATOM 1597 N N . ILE A 1 204 ? -6.266 18.328 21.625 1 96.62 204 ILE A N 1
ATOM 1598 C CA . ILE A 1 204 ? -7.023 17.656 20.578 1 96.62 204 ILE A CA 1
ATOM 1599 C C . ILE A 1 204 ? -7.207 16.188 20.938 1 96.62 204 ILE A C 1
ATOM 1601 O O . ILE A 1 204 ? -6.281 15.547 21.438 1 96.62 204 ILE A O 1
ATOM 1605 N N . ASP A 1 205 ? -8.461 15.703 20.812 1 97.31 205 ASP A N 1
ATOM 1606 C CA . ASP A 1 205 ? -8.703 14.266 20.938 1 97.31 205 ASP A CA 1
ATOM 1607 C C . ASP A 1 205 ? -8.32 13.531 19.656 1 97.31 205 ASP A C 1
ATOM 1609 O O . ASP A 1 205 ? -8.883 13.789 18.594 1 97.31 205 ASP A O 1
ATOM 1613 N N . SER A 1 206 ? -7.492 12.586 19.734 1 97.12 206 SER A N 1
ATOM 1614 C CA . SER A 1 206 ? -6.91 11.93 18.578 1 97.12 206 SER A CA 1
ATOM 1615 C C . SER A 1 206 ? -7.957 11.102 17.828 1 97.12 206 SER A C 1
ATOM 1617 O O . SER A 1 206 ? -7.828 10.875 16.625 1 97.12 206 SER A O 1
ATOM 1619 N N . THR A 1 207 ? -8.984 10.664 18.438 1 96.44 207 THR A N 1
ATOM 1620 C CA 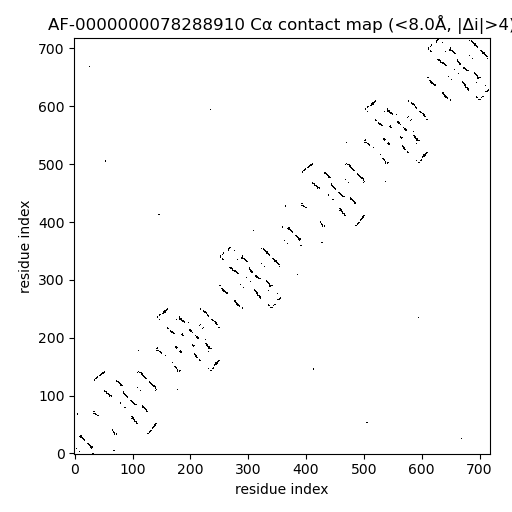. THR A 1 207 ? -9.977 9.781 17.828 1 96.44 207 THR A CA 1
ATOM 1621 C C . THR A 1 207 ? -11.18 10.578 17.328 1 96.44 207 THR A C 1
ATOM 1623 O O . THR A 1 207 ? -11.609 10.406 16.188 1 96.44 207 THR A O 1
ATOM 1626 N N . SER A 1 208 ? -11.648 11.523 18.141 1 95.69 208 SER A N 1
ATOM 1627 C CA . SER A 1 208 ? -12.875 12.234 17.797 1 95.69 208 SER A CA 1
ATOM 1628 C C . SER A 1 208 ? -12.578 13.492 16.984 1 95.69 208 SER A C 1
ATOM 1630 O O . SER A 1 208 ? -13.445 14 16.281 1 95.69 208 SER A O 1
ATOM 1632 N N . GLY A 1 209 ? -11.344 14.062 17.125 1 96.62 209 GLY A N 1
ATOM 1633 C CA . GLY A 1 209 ? -10.992 15.289 16.438 1 96.62 209 GLY A CA 1
ATOM 1634 C C . GLY A 1 209 ? -11.508 16.531 17.141 1 96.62 209 GLY A C 1
ATOM 1635 O O . GLY A 1 209 ? -11.5 17.625 16.578 1 96.62 209 GLY A O 1
ATOM 1636 N N . GLU A 1 210 ? -11.93 16.328 18.375 1 97.62 210 GLU A N 1
ATOM 1637 C CA . GLU A 1 210 ? -12.414 17.453 19.156 1 97.62 210 GLU A CA 1
ATOM 1638 C C . GLU A 1 210 ? -11.258 18.281 19.719 1 97.62 210 GLU A C 1
ATOM 1640 O O . GLU A 1 210 ? -10.32 17.719 20.297 1 97.62 210 GLU A O 1
ATOM 1645 N N . ILE A 1 211 ? -11.336 19.547 19.5 1 97.75 211 ILE A N 1
ATOM 1646 C CA . ILE A 1 211 ? -10.375 20.469 20.094 1 97.75 211 ILE A CA 1
ATOM 1647 C C . ILE A 1 211 ? -11.023 21.203 21.266 1 97.75 211 ILE A C 1
ATOM 1649 O O . ILE A 1 211 ? -12.133 21.734 21.141 1 97.75 211 ILE A O 1
ATOM 1653 N N . SER A 1 212 ? -10.359 21.266 22.359 1 98.06 212 SER A N 1
ATOM 1654 C CA . SER A 1 212 ? -10.867 21.938 23.531 1 98.06 212 SER A CA 1
ATOM 1655 C C . SER A 1 212 ? -9.82 22.891 24.125 1 98.06 212 SER A C 1
ATOM 1657 O O . SER A 1 212 ? -8.633 22.766 23.828 1 98.06 212 SER A O 1
ATOM 1659 N N . VAL A 1 213 ? -10.312 23.844 24.828 1 97.69 213 VAL A N 1
ATOM 1660 C CA . VAL A 1 213 ? -9.438 24.797 25.5 1 97.69 213 VAL A CA 1
ATOM 1661 C C . VAL A 1 213 ? -8.945 24.188 26.828 1 97.69 213 VAL A C 1
ATOM 1663 O O . VAL A 1 213 ? -9.734 23.656 27.609 1 97.69 213 VAL A O 1
ATOM 1666 N N . ILE A 1 214 ? -7.609 24.25 27.078 1 96.75 214 ILE A N 1
ATOM 1667 C CA . ILE A 1 214 ? -7.09 23.703 28.328 1 96.75 214 ILE A CA 1
ATOM 1668 C C . ILE A 1 214 ? -6.281 24.766 29.062 1 96.75 214 ILE A C 1
ATOM 1670 O O . ILE A 1 214 ? -5.789 24.531 30.156 1 96.75 214 ILE A O 1
ATOM 1674 N N . GLY A 1 215 ? -6.016 25.891 28.453 1 94.94 215 GLY A N 1
ATOM 1675 C CA . GLY A 1 215 ? -5.285 26.984 29.062 1 94.94 215 GLY A CA 1
ATOM 1676 C C . GLY A 1 215 ? -6.02 28.312 28.969 1 94.94 215 GLY A C 1
ATOM 1677 O O . GLY A 1 215 ? -6.996 28.438 28.234 1 94.94 215 GLY A O 1
ATOM 1678 N N . ASN A 1 216 ? -5.555 29.266 29.734 1 94.25 216 ASN A N 1
ATOM 1679 C CA . ASN A 1 216 ? -6.18 30.578 29.766 1 94.25 216 ASN A CA 1
ATOM 1680 C C . ASN A 1 216 ? -5.863 31.391 28.5 1 94.25 216 ASN A C 1
ATOM 1682 O O . ASN A 1 216 ? -4.711 31.453 28.078 1 94.25 216 ASN A O 1
ATOM 1686 N N . LEU A 1 217 ? -6.93 31.859 27.953 1 95.06 217 LEU A N 1
ATOM 1687 C CA . LEU A 1 217 ? -6.773 32.75 26.812 1 95.06 217 LEU A CA 1
ATOM 1688 C C . LEU A 1 217 ? -6.812 34.219 27.25 1 95.06 217 LEU A C 1
ATOM 1690 O O . LEU A 1 217 ? -7.629 34.594 28.109 1 95.06 217 LEU A O 1
ATOM 1694 N N . ASP A 1 218 ? -5.789 34.938 26.875 1 94.25 218 ASP A N 1
ATOM 1695 C CA . ASP A 1 218 ? -5.711 36.344 27.203 1 94.25 218 ASP A CA 1
ATOM 1696 C C . ASP A 1 218 ? -5.578 37.188 25.922 1 94.25 218 ASP A C 1
ATOM 1698 O O . ASP A 1 218 ? -4.555 37.125 25.234 1 94.25 218 ASP A O 1
ATOM 1702 N N . TYR A 1 219 ? -6.582 38.031 25.688 1 94.12 219 TYR A N 1
ATOM 1703 C CA . TYR A 1 219 ? -6.625 38.844 24.484 1 94.12 219 TYR A CA 1
ATOM 1704 C C . TYR A 1 219 ? -5.41 39.75 24.406 1 94.12 219 TYR A C 1
ATOM 1706 O O . TYR A 1 219 ? -4.863 40 23.312 1 94.12 219 TYR A O 1
ATOM 1714 N N . GLU A 1 220 ? -5.062 40.281 25.484 1 92 220 GLU A N 1
ATOM 1715 C CA . GLU A 1 220 ? -3.953 41.219 25.547 1 92 220 GLU A CA 1
ATOM 1716 C C . GLU A 1 220 ? -2.623 40.531 25.25 1 92 220 GLU A C 1
ATOM 1718 O O . GLU A 1 220 ? -1.661 41.188 24.828 1 92 220 GLU A O 1
ATOM 1723 N N . GLU A 1 221 ? -2.584 39.219 25.578 1 90.81 221 GLU A N 1
ATOM 1724 C CA . GLU A 1 221 ? -1.377 38.438 25.297 1 90.81 221 GLU A CA 1
ATOM 1725 C C . GLU A 1 221 ? -1.324 38 23.828 1 90.81 221 GLU A C 1
ATOM 1727 O O . GLU A 1 221 ? -0.292 38.156 23.172 1 90.81 221 GLU A O 1
ATOM 1732 N N . LYS A 1 222 ? -2.398 37.344 23.406 1 91.62 222 LYS A N 1
ATOM 1733 C CA . LYS A 1 222 ? -2.496 36.875 22.031 1 91.62 222 LYS A CA 1
ATOM 1734 C C . LYS A 1 222 ? -3.932 36.969 21.516 1 91.62 222 LYS A C 1
ATOM 1736 O O . LYS A 1 222 ? -4.852 36.438 22.141 1 91.62 222 LYS A O 1
ATOM 1741 N N . LYS A 1 223 ? -4.133 37.625 20.359 1 92.88 223 LYS A N 1
ATOM 1742 C CA . LYS A 1 223 ? -5.473 37.938 19.859 1 92.88 223 LYS A CA 1
ATOM 1743 C C . LYS A 1 223 ? -6.004 36.781 18.984 1 92.88 223 LYS A C 1
ATOM 1745 O O . LYS A 1 223 ? -7.203 36.719 18.719 1 92.88 223 LYS A O 1
ATOM 1750 N N . SER A 1 224 ? -5.141 35.969 18.562 1 93.62 224 SER A N 1
ATOM 1751 C CA . SER A 1 224 ? -5.586 34.875 17.719 1 93.62 224 SER A CA 1
ATOM 1752 C C . SER A 1 224 ? -4.59 33.719 17.766 1 93.62 224 SER A C 1
ATOM 1754 O O . SER A 1 224 ? -3.412 33.906 18.062 1 93.62 224 SER A O 1
ATOM 1756 N N . TYR A 1 225 ? -5.062 32.5 17.594 1 92.38 225 TYR A N 1
ATOM 1757 C CA . TYR A 1 225 ? -4.258 31.297 17.531 1 92.38 225 TYR A CA 1
ATOM 1758 C C . TYR A 1 225 ? -4.508 30.531 16.234 1 92.38 225 TYR A C 1
ATOM 1760 O O . TYR A 1 225 ? -5.66 30.375 15.812 1 92.38 225 TYR A O 1
ATOM 1768 N N . GLU A 1 226 ? -3.504 30.219 15.555 1 91.75 226 GLU A N 1
ATOM 1769 C CA . GLU A 1 226 ? -3.584 29.344 14.398 1 91.75 226 GLU A CA 1
ATOM 1770 C C . GLU A 1 226 ? -3.145 27.922 14.75 1 91.75 226 GLU A C 1
ATOM 1772 O O . GLU A 1 226 ? -1.959 27.672 14.984 1 91.75 226 GLU A O 1
ATOM 1777 N N . ILE A 1 227 ? -4.047 27.031 14.75 1 93.12 227 ILE A N 1
ATOM 1778 C CA . ILE A 1 227 ? -3.762 25.656 15.102 1 93.12 227 ILE A CA 1
ATOM 1779 C C . ILE A 1 227 ? -3.635 24.812 13.836 1 93.12 227 ILE A C 1
ATOM 1781 O O . ILE A 1 227 ? -4.578 24.719 13.047 1 93.12 227 ILE A O 1
ATOM 1785 N N . GLN A 1 228 ? -2.523 24.297 13.648 1 92.44 228 GLN A N 1
ATOM 1786 C CA . GLN A 1 228 ? -2.336 23.344 12.555 1 92.44 228 GLN A CA 1
ATOM 1787 C C . GLN A 1 228 ? -2.727 21.938 12.984 1 92.44 228 GLN A C 1
ATOM 1789 O O . GLN A 1 228 ? -2.24 21.422 14 1 92.44 228 GLN A O 1
ATOM 1794 N N . VAL A 1 229 ? -3.576 21.344 12.234 1 94.81 229 VAL A N 1
ATOM 1795 C CA . VAL A 1 229 ? -4.047 20.016 12.578 1 94.81 229 VAL A CA 1
ATOM 1796 C C . VAL A 1 229 ? -3.637 19.031 11.492 1 94.81 229 VAL A C 1
ATOM 1798 O O . VAL A 1 229 ? -3.686 19.344 10.305 1 94.81 229 VAL A O 1
ATOM 1801 N N . LYS A 1 230 ? -3.244 17.859 11.938 1 95.31 230 LYS A N 1
ATOM 1802 C CA . LYS A 1 230 ? -2.869 16.781 11.031 1 95.31 230 LYS A CA 1
ATOM 1803 C C . LYS A 1 230 ? -3.756 15.555 11.25 1 95.31 230 LYS A C 1
ATOM 1805 O O . LYS A 1 230 ? -4.059 15.195 12.391 1 95.31 230 LYS A O 1
ATOM 1810 N N . ALA A 1 231 ? -4.277 15.07 10.203 1 97.19 231 ALA A N 1
ATOM 1811 C CA . ALA A 1 231 ? -4.969 13.781 10.211 1 97.19 231 ALA A CA 1
ATOM 1812 C C . ALA A 1 231 ? -4.133 12.711 9.516 1 97.19 231 ALA A C 1
ATOM 1814 O O . ALA A 1 231 ? -3.717 12.883 8.367 1 97.19 231 ALA A O 1
ATOM 1815 N N . VAL A 1 232 ? -3.887 11.617 10.242 1 97.31 232 VAL A N 1
ATOM 1816 C CA . VAL A 1 232 ? -3.061 10.539 9.711 1 97.31 232 VAL A CA 1
ATOM 1817 C C . VAL A 1 232 ? -3.84 9.227 9.742 1 97.31 232 VAL A C 1
ATOM 1819 O O . VAL A 1 232 ? -4.457 8.883 10.75 1 97.31 232 VAL A O 1
ATOM 1822 N N . ASP A 1 233 ? -3.914 8.547 8.602 1 97.81 233 ASP A N 1
ATOM 1823 C CA . ASP A 1 233 ? -4.566 7.238 8.609 1 97.81 233 ASP A CA 1
ATOM 1824 C C . ASP A 1 233 ? -3.629 6.16 9.141 1 97.81 233 ASP A C 1
ATOM 1826 O O . ASP A 1 233 ? -2.443 6.418 9.367 1 97.81 233 ASP A O 1
ATOM 1830 N N . LYS A 1 234 ? -4.121 4.945 9.414 1 96.75 234 LYS A N 1
ATOM 1831 C CA . LYS A 1 234 ? -3.338 3.873 10.016 1 96.75 234 LYS A CA 1
ATOM 1832 C C . LYS A 1 234 ? -2.867 2.875 8.961 1 96.75 234 LYS A C 1
ATOM 1834 O O . LYS A 1 234 ? -2.631 1.705 9.266 1 96.75 234 LYS A O 1
ATOM 1839 N N . GLY A 1 235 ? -2.838 3.338 7.691 1 95.69 235 GLY A N 1
ATOM 1840 C CA . GLY A 1 235 ? -2.375 2.461 6.629 1 95.69 235 GLY A CA 1
ATOM 1841 C C . GLY A 1 235 ? -0.869 2.283 6.613 1 95.69 235 GLY A C 1
ATOM 1842 O O . GLY A 1 235 ? -0.163 2.854 7.449 1 95.69 235 GLY A O 1
ATOM 1843 N N . SER A 1 236 ? -0.343 1.476 5.598 1 91.25 236 SER A N 1
ATOM 1844 C CA . SER A 1 236 ? 1.086 1.232 5.434 1 91.25 236 SER A CA 1
ATOM 1845 C C . SER A 1 236 ? 1.518 1.439 3.984 1 91.25 236 SER A C 1
ATOM 1847 O O . SER A 1 236 ? 1.185 0.637 3.111 1 91.25 236 SER A O 1
ATOM 1849 N N . PRO A 1 237 ? 2.305 2.488 3.844 1 94.44 237 PRO A N 1
ATOM 1850 C CA . PRO A 1 237 ? 2.654 3.564 4.773 1 94.44 237 PRO A CA 1
ATOM 1851 C C . PRO A 1 237 ? 1.48 4.492 5.07 1 94.44 237 PRO A C 1
ATOM 1853 O O . PRO A 1 237 ? 0.52 4.547 4.297 1 94.44 237 PRO A O 1
ATOM 1856 N N . PRO A 1 238 ? 1.599 5.176 6.18 1 96.5 238 PRO A N 1
ATOM 1857 C CA . PRO A 1 238 ? 0.498 6.086 6.512 1 96.5 238 PRO A CA 1
ATOM 1858 C C . PRO A 1 238 ? 0.458 7.316 5.609 1 96.5 238 PRO A C 1
ATOM 1860 O O . PRO A 1 238 ? 1.482 7.707 5.043 1 96.5 238 PRO A O 1
ATOM 1863 N N . MET A 1 239 ? -0.741 7.844 5.465 1 96.88 239 MET A N 1
ATOM 1864 C CA . MET A 1 239 ? -0.949 9.086 4.73 1 96.88 239 MET A CA 1
ATOM 1865 C C . MET A 1 239 ? -1.574 10.156 5.625 1 96.88 239 MET A C 1
ATOM 1867 O O . MET A 1 239 ? -2.361 9.836 6.516 1 96.88 239 MET A O 1
ATOM 1871 N N . SER A 1 240 ? -1.119 11.328 5.348 1 95.5 240 SER A N 1
ATOM 1872 C CA . SER A 1 240 ? -1.612 12.398 6.199 1 95.5 240 SER A CA 1
ATOM 1873 C C . SER A 1 240 ? -2.17 13.555 5.371 1 95.5 240 SER A C 1
ATOM 1875 O O . SER A 1 240 ? -1.887 13.656 4.176 1 95.5 240 SER A O 1
ATOM 1877 N N . ASN A 1 241 ? -3.043 14.289 5.91 1 96.12 241 ASN A N 1
ATOM 1878 C CA . ASN A 1 241 ? -3.557 15.562 5.418 1 96.12 241 ASN A CA 1
ATOM 1879 C C . ASN A 1 241 ? -3.695 16.594 6.543 1 96.12 241 ASN A C 1
ATOM 1881 O O . ASN A 1 241 ? -3.551 16.25 7.719 1 96.12 241 ASN A O 1
ATOM 1885 N N . HIS A 1 242 ? -3.867 17.828 6.141 1 93.69 242 HIS A N 1
ATOM 1886 C CA . HIS A 1 242 ? -3.785 18.891 7.129 1 93.69 242 HIS A CA 1
ATOM 1887 C C . HIS A 1 242 ? -4.926 19.891 6.957 1 93.69 242 HIS A C 1
ATOM 1889 O O . HIS A 1 242 ? -5.457 20.047 5.855 1 93.69 242 HIS A O 1
ATOM 1895 N N . CYS A 1 243 ? -5.285 20.469 8.008 1 93.5 243 CYS A N 1
ATOM 1896 C CA . CYS A 1 243 ? -6.172 21.625 8.016 1 93.5 243 CYS A CA 1
ATOM 1897 C C . CYS A 1 243 ? -5.754 22.625 9.094 1 93.5 243 CYS A C 1
ATOM 1899 O O . CYS A 1 243 ? -4.785 22.391 9.82 1 93.5 243 CYS A O 1
ATOM 1901 N N . LYS A 1 244 ? -6.359 23.781 9.078 1 92.62 244 LYS A N 1
ATOM 1902 C CA . LYS A 1 244 ? -6.039 24.812 10.055 1 92.62 244 LYS A CA 1
ATOM 1903 C C . LYS A 1 244 ? -7.285 25.25 10.82 1 92.62 244 LYS A C 1
ATOM 1905 O O . LYS A 1 244 ? -8.391 25.25 10.273 1 92.62 244 LYS A O 1
ATOM 1910 N N . VAL A 1 245 ? -7.082 25.5 12.055 1 94.56 245 VAL A N 1
ATOM 1911 C CA . VAL A 1 245 ? -8.133 26.094 12.883 1 94.56 245 VAL A CA 1
ATOM 1912 C C . VAL A 1 245 ? -7.688 27.469 13.383 1 94.56 245 VAL A C 1
ATOM 1914 O O . VAL A 1 245 ? -6.672 27.578 14.078 1 94.56 245 VAL A O 1
ATOM 1917 N N . LEU A 1 246 ? -8.398 28.453 12.938 1 94.94 246 LEU A N 1
ATOM 1918 C CA . LEU A 1 246 ? -8.125 29.812 13.398 1 94.94 246 LEU A CA 1
ATOM 1919 C C . LEU A 1 246 ? -9.047 30.188 14.555 1 94.94 246 LEU A C 1
ATOM 1921 O O . LEU A 1 246 ? -10.273 30.234 14.383 1 94.94 246 LEU A O 1
ATOM 1925 N N . VAL A 1 247 ? -8.422 30.422 15.695 1 95.69 247 VAL A N 1
ATOM 1926 C CA . VAL A 1 247 ? -9.18 30.828 16.891 1 95.69 247 VAL A CA 1
ATOM 1927 C C . VAL A 1 247 ? -8.961 32.312 17.156 1 95.69 247 VAL A C 1
ATOM 1929 O O . VAL A 1 247 ? -7.852 32.719 17.484 1 95.69 247 VAL A O 1
ATOM 1932 N N . LYS A 1 248 ? -9.969 33.062 17 1 96.31 248 LYS A N 1
ATOM 1933 C CA . LYS A 1 248 ? -9.93 34.469 17.344 1 96.31 248 LYS A CA 1
ATOM 1934 C C . LYS A 1 248 ? -10.422 34.719 18.766 1 96.31 248 LYS A C 1
ATOM 1936 O O . LYS A 1 248 ? -11.508 34.25 19.141 1 96.31 248 LYS A O 1
ATOM 1941 N N . VAL A 1 249 ? -9.586 35.406 19.516 1 96.38 249 VAL A N 1
ATOM 1942 C CA . VAL A 1 249 ? -9.938 35.688 20.891 1 96.38 249 VAL A CA 1
ATOM 1943 C C . VAL A 1 249 ? -10.664 37.031 20.969 1 96.38 249 VAL A C 1
ATOM 1945 O O . VAL A 1 249 ? -10.172 38.031 20.469 1 96.38 249 VAL A O 1
ATOM 1948 N N . LEU A 1 250 ? -11.82 37 21.547 1 96.12 250 LEU A N 1
ATOM 1949 C CA . LEU A 1 250 ? -12.602 38.219 21.688 1 96.12 250 LEU A CA 1
ATOM 1950 C C . LEU A 1 250 ? -12.289 38.938 23 1 96.12 250 LEU A C 1
ATOM 1952 O O . LEU A 1 250 ? -12.211 38.281 24.047 1 96.12 250 LEU A O 1
ATOM 1956 N N . ASP A 1 251 ? -12.102 40.188 22.891 1 95.62 251 ASP A N 1
ATOM 1957 C CA . ASP A 1 251 ? -11.727 41 24.047 1 95.62 251 ASP A CA 1
ATOM 1958 C C . ASP A 1 251 ? -12.898 41.188 25 1 95.62 251 ASP A C 1
ATOM 1960 O O . ASP A 1 251 ? -14.039 41.375 24.562 1 95.62 251 ASP A O 1
ATOM 1964 N N . VAL A 1 252 ? -12.641 41.094 26.281 1 94.62 252 VAL A N 1
ATOM 1965 C CA . VAL A 1 252 ? -13.562 41.406 27.359 1 94.62 252 VAL A CA 1
ATOM 1966 C C . VAL A 1 252 ? -12.969 42.531 28.234 1 94.62 252 VAL A C 1
ATOM 1968 O O . VAL A 1 252 ? -11.75 42.656 28.312 1 94.62 252 VAL A O 1
ATOM 1971 N N . ASN A 1 253 ? -13.805 43.406 28.781 1 95 253 ASN A N 1
ATOM 1972 C CA . ASN A 1 253 ? -13.328 44.469 29.641 1 95 253 ASN A CA 1
ATOM 1973 C C . ASN A 1 253 ? -12.828 43.938 30.969 1 95 253 ASN A C 1
ATOM 1975 O O . ASN A 1 253 ? -13.539 44.031 31.984 1 95 253 ASN A O 1
ATOM 1979 N N . ASP A 1 254 ? -11.609 43.531 31.078 1 93 254 ASP A N 1
ATOM 1980 C CA . ASP A 1 254 ? -11.109 42.938 32.312 1 93 254 ASP A CA 1
ATOM 1981 C C . ASP A 1 254 ? -9.93 43.719 32.875 1 93 254 ASP A C 1
ATOM 1983 O O . ASP A 1 254 ? -9.297 43.281 33.844 1 93 254 ASP A O 1
ATOM 1987 N N . ASN A 1 255 ? -9.586 44.781 32.219 1 94.5 255 ASN A N 1
ATOM 1988 C CA . ASN A 1 255 ? -8.523 45.656 32.719 1 94.5 255 ASN A CA 1
ATOM 1989 C C . ASN A 1 255 ? -9.047 47.062 33.062 1 94.5 255 ASN A C 1
ATOM 1991 O O . ASN A 1 255 ? -9.672 47.688 32.219 1 94.5 255 ASN A O 1
ATOM 1995 N N . ALA A 1 256 ? -8.711 47.5 34.188 1 95.31 256 ALA A N 1
ATOM 1996 C CA . ALA A 1 256 ? -9.07 48.875 34.594 1 95.31 256 ALA A CA 1
ATOM 1997 C C . ALA A 1 256 ? -8.047 49.875 34.062 1 95.31 256 ALA A C 1
ATOM 1999 O O . ALA A 1 256 ? -6.871 49.562 33.906 1 95.31 256 ALA A O 1
ATOM 2000 N N . PRO A 1 257 ? -8.516 51.094 33.781 1 95.62 257 PRO A N 1
ATOM 2001 C CA . PRO A 1 257 ? -7.578 52.125 33.344 1 95.62 257 PRO A CA 1
ATOM 2002 C C . PRO A 1 257 ? -6.457 52.375 34.375 1 95.62 257 PRO A C 1
ATOM 2004 O O . PRO A 1 257 ? -6.641 52.125 35.562 1 95.62 257 PRO A O 1
ATOM 2007 N N . GLU A 1 258 ? -5.359 52.781 33.812 1 93.88 258 GLU A N 1
ATOM 2008 C CA . GLU A 1 258 ? -4.23 53.156 34.625 1 93.88 258 GLU A CA 1
ATOM 2009 C C . GLU A 1 258 ? -4 54.688 34.562 1 93.88 258 GLU A C 1
ATOM 2011 O O . GLU A 1 258 ? -4.074 55.281 33.469 1 93.88 258 GLU A O 1
ATOM 2016 N N . LEU A 1 259 ? -3.799 55.281 35.719 1 91.25 259 LEU A N 1
ATOM 2017 C CA . LEU A 1 259 ? -3.6 56.719 35.844 1 91.25 259 LEU A CA 1
ATOM 2018 C C . LEU A 1 259 ? -2.227 57.031 36.438 1 91.25 259 LEU A C 1
ATOM 2020 O O . LEU A 1 259 ? -1.845 56.469 37.469 1 91.25 259 LEU A O 1
ATOM 2024 N N . ALA A 1 260 ? -1.457 57.844 35.656 1 87.62 260 ALA A N 1
ATOM 2025 C CA . ALA A 1 260 ? -0.151 58.281 36.156 1 87.62 260 ALA A CA 1
ATOM 2026 C C . ALA A 1 260 ? -0.036 59.781 36.156 1 87.62 260 ALA A C 1
ATOM 2028 O O . ALA A 1 260 ? -0.311 60.438 35.156 1 87.62 260 ALA A O 1
ATOM 2029 N N . ILE A 1 261 ? 0.348 60.312 37.344 1 83.5 261 ILE A N 1
ATOM 2030 C CA . ILE A 1 261 ? 0.603 61.75 37.469 1 83.5 261 ILE A CA 1
ATOM 2031 C C . ILE A 1 261 ? 2.07 62.031 37.156 1 83.5 261 ILE A C 1
ATOM 2033 O O . ILE A 1 261 ? 2.967 61.531 37.812 1 83.5 261 ILE A O 1
ATOM 2037 N N . THR A 1 262 ? 2.436 62.719 36.125 1 74.69 262 THR A N 1
ATOM 2038 C CA . THR A 1 262 ? 3.805 62.812 35.625 1 74.69 262 THR A CA 1
ATOM 2039 C C . THR A 1 262 ? 4.469 64.125 36.125 1 74.69 262 THR A C 1
ATOM 2041 O O . THR A 1 262 ? 5.668 64.125 36.406 1 74.69 262 THR A O 1
ATOM 2044 N N . SER A 1 263 ? 3.764 65.312 36.031 1 73.06 263 SER A N 1
ATOM 2045 C CA . SER A 1 263 ? 4.406 66.5 36.438 1 73.06 263 SER A CA 1
ATOM 2046 C C . SER A 1 263 ? 3.51 67.312 37.375 1 73.06 263 SER A C 1
ATOM 2048 O O . SER A 1 263 ? 2.285 67.312 37.25 1 73.06 263 SER A O 1
ATOM 2050 N N . LEU A 1 264 ? 4.312 67.75 38.438 1 70.25 264 LEU A N 1
ATOM 2051 C CA . LEU A 1 264 ? 3.596 68.625 39.406 1 70.25 264 LEU A CA 1
ATOM 2052 C C . LEU A 1 264 ? 4.281 69.938 39.562 1 70.25 264 LEU A C 1
ATOM 2054 O O . LEU A 1 264 ? 5.469 70 39.906 1 70.25 264 LEU A O 1
ATOM 2058 N N . SER A 1 265 ? 3.492 70.938 39.062 1 71.75 265 SER A N 1
ATOM 2059 C CA . SER A 1 265 ? 3.99 72.312 39.281 1 71.75 265 SER A CA 1
ATOM 2060 C C . SER A 1 265 ? 3.33 72.938 40.5 1 71.75 265 SER A C 1
ATOM 2062 O O . SER A 1 265 ? 2.344 73.688 40.344 1 71.75 265 SER A O 1
ATOM 2064 N N . LEU A 1 266 ? 3.84 72.625 41.719 1 74.12 266 LEU A N 1
ATOM 2065 C CA . LEU A 1 266 ? 3.293 73.125 42.969 1 74.12 266 LEU A CA 1
ATOM 2066 C C . LEU A 1 266 ? 4.363 73.875 43.781 1 74.12 266 LEU A C 1
ATOM 2068 O O . LEU A 1 266 ? 5.555 73.625 43.594 1 74.12 266 LEU A O 1
ATOM 2072 N N . PRO A 1 267 ? 3.871 74.938 44.562 1 80.38 267 PRO A N 1
ATOM 2073 C CA . PRO A 1 267 ? 2.529 75.5 44.781 1 80.38 267 PRO A CA 1
ATOM 2074 C C . PRO A 1 267 ? 2.098 76.5 43.719 1 80.38 267 PRO A C 1
ATOM 2076 O O . PRO A 1 267 ? 2.943 77.062 43.031 1 80.38 267 PRO A O 1
ATOM 2079 N N . ILE A 1 268 ? 0.815 76.562 43.625 1 85.56 268 ILE A N 1
ATOM 2080 C CA . ILE A 1 268 ? 0.277 77.5 42.656 1 85.56 268 ILE A CA 1
ATOM 2081 C C . ILE A 1 268 ? 0.024 78.875 43.344 1 85.56 268 ILE A C 1
ATOM 2083 O O . ILE A 1 268 ? -0.549 78.938 44.438 1 85.56 268 ILE A O 1
ATOM 2087 N N . ARG A 1 269 ? 0.586 79.938 42.688 1 89.88 269 ARG A N 1
ATOM 2088 C CA . ARG A 1 269 ? 0.372 81.312 43.25 1 89.88 269 ARG A CA 1
ATOM 2089 C C . ARG A 1 269 ? -1.103 81.688 43.219 1 89.88 269 ARG A C 1
ATOM 2091 O O . ARG A 1 269 ? -1.809 81.312 42.25 1 89.88 269 ARG A O 1
ATOM 2098 N N . GLU A 1 270 ? -1.52 82.312 44.281 1 89.31 270 GLU A N 1
ATOM 2099 C CA . GLU A 1 270 ? -2.92 82.75 44.344 1 89.31 270 GLU A CA 1
ATOM 2100 C C . GLU A 1 270 ? -3.289 83.625 43.188 1 89.31 270 GLU A C 1
ATOM 2102 O O . GLU A 1 270 ? -4.457 83.75 42.812 1 89.31 270 GLU A O 1
ATOM 2107 N N . ASP A 1 271 ? -2.283 84.312 42.531 1 87.62 271 ASP A N 1
ATOM 2108 C CA . ASP A 1 271 ? -2.555 85.25 41.438 1 87.62 271 ASP A CA 1
ATOM 2109 C C . ASP A 1 271 ? -2.266 84.562 40.094 1 87.62 271 ASP A C 1
ATOM 2111 O O . ASP A 1 271 ? -2.068 85.25 39.094 1 87.62 271 ASP A O 1
ATOM 2115 N N . ALA A 1 272 ? -2.16 83.312 40.125 1 87.81 272 ALA A N 1
ATOM 2116 C CA . ALA A 1 272 ? -1.896 82.562 38.906 1 87.81 272 ALA A CA 1
ATOM 2117 C C . ALA A 1 272 ? -3.029 82.812 37.906 1 87.81 272 ALA A C 1
ATOM 2119 O O . ALA A 1 272 ? -4.203 82.812 38.281 1 87.81 272 ALA A O 1
ATOM 2120 N N . PRO A 1 273 ? -2.703 83.062 36.625 1 89.06 273 PRO A N 1
ATOM 2121 C CA . PRO A 1 273 ? -3.758 83.25 35.656 1 89.06 273 PRO A CA 1
ATOM 2122 C C . PRO A 1 273 ? -4.555 82 35.375 1 89.06 273 PRO A C 1
ATOM 2124 O O . PRO A 1 273 ? -4.055 80.875 35.594 1 89.06 273 PRO A O 1
ATOM 2127 N N . LEU A 1 274 ? -5.715 82.188 34.875 1 89.31 274 LEU A N 1
ATOM 2128 C CA . LEU A 1 274 ? -6.559 81.125 34.469 1 89.31 274 LEU A CA 1
ATOM 2129 C C . LEU A 1 274 ? -5.883 80.312 33.375 1 89.31 274 LEU A C 1
ATOM 2131 O O . LEU A 1 274 ? -5.242 80.875 32.469 1 89.31 274 LEU A O 1
ATOM 2135 N N . GLY A 1 275 ? -6 78.938 33.438 1 86.62 275 GLY A N 1
ATOM 2136 C CA . GLY A 1 275 ? -5.398 78.062 32.438 1 86.62 275 GLY A CA 1
ATOM 2137 C C . GLY A 1 275 ? -4.023 77.562 32.812 1 86.62 275 GLY A C 1
ATOM 2138 O O . GLY A 1 275 ? -3.422 76.812 32.094 1 86.62 275 GLY A O 1
ATOM 2139 N N . THR A 1 276 ? -3.613 78.062 34 1 85.88 276 THR A N 1
ATOM 2140 C CA . THR A 1 276 ? -2.322 77.625 34.469 1 85.88 276 THR A CA 1
ATOM 2141 C C . THR A 1 276 ? -2.359 76.062 34.688 1 85.88 276 THR A C 1
ATOM 2143 O O . THR A 1 276 ? -3.27 75.562 35.344 1 85.88 276 THR A O 1
ATOM 2146 N N . VAL A 1 277 ? -1.338 75.438 34.094 1 86.44 277 VAL A N 1
ATOM 2147 C CA . VAL A 1 277 ? -1.271 74 34.219 1 86.44 277 VAL A CA 1
ATOM 2148 C C . VAL A 1 277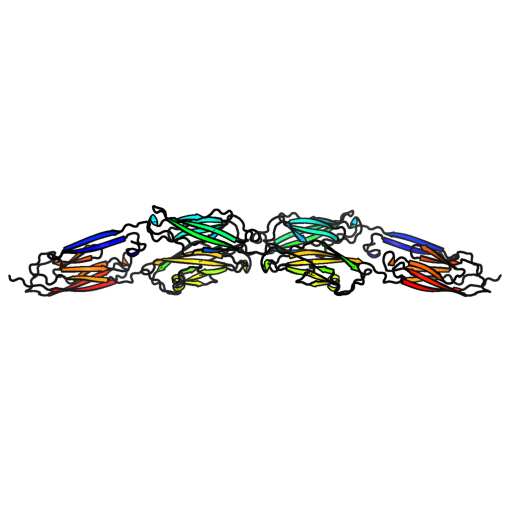 ? -0.691 73.625 35.594 1 86.44 277 VAL A C 1
ATOM 2150 O O . VAL A 1 277 ? 0.379 74.125 35.969 1 86.44 277 VAL A O 1
ATOM 2153 N N . ILE A 1 278 ? -1.439 72.812 36.281 1 86.75 278 ILE A N 1
ATOM 2154 C CA . ILE A 1 278 ? -1.032 72.375 37.625 1 86.75 278 ILE A CA 1
ATOM 2155 C C . ILE A 1 278 ? -0.291 71.062 37.531 1 86.75 278 ILE A C 1
ATOM 2157 O O . ILE A 1 278 ? 0.794 70.938 38.094 1 86.75 278 ILE A O 1
ATOM 2161 N N . THR A 1 279 ? -0.839 70.125 36.875 1 85.94 279 THR A N 1
ATOM 2162 C CA . THR A 1 279 ? -0.231 68.812 36.719 1 85.94 279 THR A CA 1
ATOM 2163 C C . THR A 1 279 ? -0.685 68.125 35.406 1 85.94 279 THR A C 1
ATOM 2165 O O . THR A 1 279 ? -1.707 68.562 34.844 1 85.94 279 THR A O 1
ATOM 2168 N N . LEU A 1 280 ? 0.152 67.25 34.969 1 85.75 280 LEU A N 1
ATOM 2169 C CA . LEU A 1 280 ? -0.165 66.438 33.781 1 85.75 280 LEU A CA 1
ATOM 2170 C C . LEU A 1 280 ? -0.473 65 34.219 1 85.75 280 LEU A C 1
ATOM 2172 O O . LEU A 1 280 ? 0.209 64.438 35.062 1 85.75 280 LEU A O 1
ATOM 2176 N N . ILE A 1 281 ? -1.582 64.5 33.625 1 87.75 281 ILE A N 1
ATOM 2177 C CA . ILE A 1 281 ? -2.037 63.156 33.938 1 87.75 281 ILE A CA 1
ATOM 2178 C C . ILE A 1 281 ? -2.051 62.281 32.688 1 87.75 281 ILE A C 1
ATOM 2180 O O . ILE A 1 281 ? -2.588 62.688 31.656 1 87.75 281 ILE A O 1
ATOM 2184 N N . MET A 1 282 ? -1.458 61.188 32.781 1 87.62 282 MET A N 1
ATOM 2185 C CA . MET A 1 282 ? -1.492 60.188 31.688 1 87.62 282 MET A CA 1
ATOM 2186 C C . MET A 1 282 ? -2.396 59.031 32.062 1 87.62 282 MET A C 1
ATOM 2188 O O . MET A 1 282 ? -2.33 58.5 33.156 1 87.62 282 MET A O 1
ATOM 2192 N N . VAL A 1 283 ? -3.312 58.688 31.172 1 90.5 283 VAL A N 1
ATOM 2193 C CA . VAL A 1 283 ? -4.207 57.562 31.391 1 90.5 283 VAL A CA 1
ATOM 2194 C C . VAL A 1 283 ? -4.027 56.531 30.266 1 90.5 283 VAL A C 1
ATOM 2196 O O . VAL A 1 283 ? -3.818 56.906 29.109 1 90.5 283 VAL A O 1
ATOM 2199 N N . SER A 1 284 ? -4.051 55.25 30.641 1 90.19 284 SER A N 1
ATOM 2200 C CA . SER A 1 284 ? -3.945 54.156 29.672 1 90.19 284 SER A CA 1
ATOM 2201 C C . SER A 1 284 ? -4.793 52.969 30.078 1 90.19 284 SER A C 1
ATOM 2203 O O . SER A 1 284 ? -5.102 52.781 31.266 1 90.19 284 SER A O 1
ATOM 2205 N N . ASP A 1 285 ? -5.316 52.281 29.141 1 93.12 285 ASP A N 1
ATOM 2206 C CA . ASP A 1 285 ? -6.07 51.031 29.312 1 93.12 285 ASP A CA 1
ATOM 2207 C C . ASP A 1 285 ? -5.594 49.969 28.359 1 93.12 285 ASP A C 1
ATOM 2209 O O . ASP A 1 285 ? -5.383 50.219 27.172 1 93.12 285 ASP A O 1
ATOM 2213 N N . LEU A 1 286 ? -5.469 48.75 28.922 1 92.12 286 LEU A N 1
ATOM 2214 C CA . LEU A 1 286 ? -4.887 47.656 28.141 1 92.12 286 LEU A CA 1
ATOM 2215 C C . LEU A 1 286 ? -5.922 47.062 27.203 1 92.12 286 LEU A C 1
ATOM 2217 O O . LEU A 1 286 ? -5.566 46.375 26.234 1 92.12 286 LEU A O 1
ATOM 2221 N N . ASP A 1 287 ? -7.207 47.281 27.516 1 93.75 287 ASP A N 1
ATOM 2222 C CA . ASP A 1 287 ? -8.25 46.688 26.688 1 93.75 287 ASP A CA 1
ATOM 2223 C C . ASP A 1 287 ? -8.352 47.375 25.328 1 93.75 287 ASP A C 1
ATOM 2225 O O . ASP A 1 287 ? -7.758 48.438 25.125 1 93.75 287 ASP A O 1
ATOM 2229 N N . SER A 1 288 ? -8.953 46.688 24.438 1 90.81 288 SER A N 1
ATOM 2230 C CA . SER A 1 288 ? -9.055 47.219 23.078 1 90.81 288 SER A CA 1
ATOM 2231 C C . SER A 1 288 ? -10.414 47.875 22.844 1 90.81 288 SER A C 1
ATOM 2233 O O . SER A 1 288 ? -11.391 47.531 23.516 1 90.81 288 SER A O 1
ATOM 2235 N N . GLY A 1 289 ? -10.406 48.844 21.922 1 90.25 289 GLY A N 1
ATOM 2236 C CA . GLY A 1 289 ? -11.656 49.438 21.484 1 90.25 289 GLY A CA 1
ATOM 2237 C C . GLY A 1 289 ? -12.328 50.25 22.578 1 90.25 289 GLY A C 1
ATOM 2238 O O . GLY A 1 289 ? -11.672 51.031 23.281 1 90.25 289 GLY A O 1
ATOM 2239 N N . VAL A 1 290 ? -13.633 50 22.688 1 92.88 290 VAL A N 1
ATOM 2240 C CA . VAL A 1 290 ? -14.453 50.75 23.641 1 92.88 290 VAL A CA 1
ATOM 2241 C C . VAL A 1 290 ? -14.039 50.375 25.078 1 92.88 290 VAL A C 1
ATOM 2243 O O . VAL A 1 290 ? -14.125 51.219 25.984 1 92.88 290 VAL A O 1
ATOM 2246 N N . ASN A 1 291 ? -13.57 49.125 25.172 1 93.5 291 ASN A N 1
ATOM 2247 C CA . ASN A 1 291 ? -13.141 48.656 26.484 1 93.5 291 ASN A CA 1
ATOM 2248 C C . ASN A 1 291 ? -11.898 49.406 26.969 1 93.5 291 ASN A C 1
ATOM 2250 O O . ASN A 1 291 ? -11.641 49.5 28.172 1 93.5 291 ASN A O 1
ATOM 2254 N N . GLY A 1 292 ? -11.117 49.969 26.047 1 92.38 292 GLY A N 1
ATOM 2255 C CA . GLY A 1 292 ? -9.875 50.656 26.391 1 92.38 292 GLY A CA 1
ATOM 2256 C C . GLY A 1 292 ? -9.984 52.156 26.312 1 92.38 292 GLY A C 1
ATOM 2257 O O . GLY A 1 292 ? -9.031 52.875 26.625 1 92.38 292 GLY A O 1
ATOM 2258 N N . GLN A 1 293 ? -11.141 52.656 25.828 1 91.94 293 GLN A N 1
ATOM 2259 C CA . GLN A 1 293 ? -11.344 54.094 25.766 1 91.94 293 GLN A CA 1
ATOM 2260 C C . GLN A 1 293 ? -11.633 54.656 27.156 1 91.94 293 GLN A C 1
ATOM 2262 O O . GLN A 1 293 ? -12.594 54.25 27.812 1 91.94 293 GLN A O 1
ATOM 2267 N N . VAL A 1 294 ? -10.797 55.656 27.531 1 93.44 294 VAL A N 1
ATOM 2268 C CA . VAL A 1 294 ? -10.875 56.125 28.906 1 93.44 294 VAL A CA 1
ATOM 2269 C C . VAL A 1 294 ? -11.367 57.562 28.922 1 93.44 294 VAL A C 1
ATOM 2271 O O . VAL A 1 294 ? -10.977 58.375 28.078 1 93.44 294 VAL A O 1
ATOM 2274 N N . THR A 1 295 ? -12.289 57.938 29.75 1 91.75 295 THR A N 1
ATOM 2275 C CA . THR A 1 295 ? -12.742 59.281 30.031 1 91.75 295 THR A CA 1
ATOM 2276 C C . THR A 1 295 ? -12.406 59.688 31.484 1 91.75 295 THR A C 1
ATOM 2278 O O . THR A 1 295 ? -12.57 58.875 32.406 1 91.75 295 THR A O 1
ATOM 2281 N N . CYS A 1 296 ? -11.906 60.906 31.625 1 93.12 296 CYS A N 1
ATOM 2282 C CA . CYS A 1 296 ? -11.539 61.375 32.969 1 93.12 296 CYS A CA 1
ATOM 2283 C C . CYS A 1 296 ? -12.523 62.406 33.469 1 93.12 296 CYS A C 1
ATOM 2285 O O . CYS A 1 296 ? -13.062 63.188 32.688 1 93.12 296 CYS A O 1
ATOM 2287 N N . SER A 1 297 ? -12.781 62.312 34.781 1 92.62 297 SER A N 1
ATOM 2288 C CA . SER A 1 297 ? -13.602 63.312 35.469 1 92.62 297 SER A CA 1
ATOM 2289 C C . SER A 1 297 ? -12.938 63.75 36.75 1 92.62 297 SER A C 1
ATOM 2291 O O . SER A 1 297 ? -12.055 63.062 37.281 1 92.62 297 SER A O 1
ATOM 2293 N N . LEU A 1 298 ? -13.297 64.938 37.125 1 93.31 298 LEU A N 1
ATOM 2294 C CA . LEU A 1 298 ? -12.727 65.562 38.344 1 93.31 298 LEU A CA 1
ATOM 2295 C C . LEU A 1 298 ? -13.797 65.75 39.406 1 93.31 298 LEU A C 1
ATOM 2297 O O . LEU A 1 298 ? -14.898 66.188 39.094 1 93.31 298 LEU A O 1
ATOM 2301 N N . THR A 1 299 ? -13.461 65.312 40.625 1 90.31 299 THR A N 1
ATOM 2302 C CA . THR A 1 299 ? -14.32 65.562 41.75 1 90.31 299 THR A CA 1
ATOM 2303 C C . THR A 1 299 ? -13.516 66.125 42.938 1 90.31 299 THR A C 1
ATOM 2305 O O . THR A 1 299 ? -12.406 65.625 43.188 1 90.31 299 THR A O 1
ATOM 2308 N N . PRO A 1 300 ? -14.016 67.062 43.75 1 85.94 300 PRO A N 1
ATOM 2309 C CA . PRO A 1 300 ? -15.289 67.812 43.688 1 85.94 300 PRO A CA 1
ATOM 2310 C C . PRO A 1 300 ? -15.25 68.938 42.688 1 85.94 300 PRO A C 1
ATOM 2312 O O . PRO A 1 300 ? -14.281 69.062 41.938 1 85.94 300 PRO A O 1
ATOM 2315 N N . ASN A 1 301 ? -16.297 69.75 42.75 1 78.94 301 ASN A N 1
ATOM 2316 C CA . ASN A 1 301 ? -16.25 71 42 1 78.94 301 ASN A CA 1
ATOM 2317 C C . ASN A 1 301 ? -15.234 72 42.562 1 78.94 301 ASN A C 1
ATOM 2319 O O . ASN A 1 301 ? -15.375 72.438 43.688 1 78.94 301 ASN A O 1
ATOM 2323 N N . ALA A 1 302 ? -14.086 71.938 42.125 1 81.5 302 ALA A N 1
ATOM 2324 C CA . ALA A 1 302 ? -12.953 72.75 42.5 1 81.5 302 ALA A CA 1
ATOM 2325 C C . ALA A 1 302 ? -12.586 73.75 41.375 1 81.5 302 ALA A C 1
ATOM 2327 O O . ALA A 1 302 ? -13.102 73.625 40.25 1 81.5 302 ALA A O 1
ATOM 2328 N N . PRO A 1 303 ? -11.828 74.875 41.812 1 91.62 303 PRO A N 1
ATOM 2329 C CA . PRO A 1 303 ? -11.422 75.812 40.812 1 91.62 303 PRO A CA 1
ATOM 2330 C C . PRO A 1 303 ? -10.453 75.25 39.781 1 91.62 303 PRO A C 1
ATOM 2332 O O . PRO A 1 303 ? -9.508 75.938 39.344 1 91.62 303 PRO A O 1
ATOM 2335 N N . PHE A 1 304 ? -10.656 74 39.531 1 93 304 PHE A N 1
ATOM 2336 C CA . PHE A 1 304 ? -9.789 73.312 38.562 1 93 304 PHE A CA 1
ATOM 2337 C C . PHE A 1 304 ? -10.625 72.562 37.531 1 93 304 PHE A C 1
ATOM 2339 O O . PHE A 1 304 ? -11.789 72.25 37.75 1 93 304 PHE A O 1
ATOM 2346 N N . LYS A 1 305 ? -10.016 72.312 36.375 1 92.31 305 LYS A N 1
ATOM 2347 C CA . LYS A 1 305 ? -10.656 71.5 35.344 1 92.31 305 LYS A CA 1
ATOM 2348 C C . LYS A 1 305 ? -9.633 70.625 34.594 1 92.31 305 LYS A C 1
ATOM 2350 O O . LYS A 1 305 ? -8.438 70.938 34.625 1 92.31 305 LYS A O 1
ATOM 2355 N N . LEU A 1 306 ? -10.172 69.562 34.062 1 91.38 306 LEU A N 1
ATOM 2356 C CA . LEU A 1 306 ? -9.336 68.625 33.25 1 91.38 306 LEU A CA 1
ATOM 2357 C C . LEU A 1 306 ? -9.477 69 31.766 1 91.38 306 LEU A C 1
ATOM 2359 O O . LEU A 1 306 ? -10.594 69.188 31.266 1 91.38 306 LEU A O 1
ATOM 2363 N N . VAL A 1 307 ? -8.32 69.125 31.141 1 88.19 307 VAL A N 1
ATOM 2364 C CA . VAL A 1 307 ? -8.32 69.375 29.703 1 88.19 307 VAL A CA 1
ATOM 2365 C C . VAL A 1 307 ? -7.531 68.312 29 1 88.19 307 VAL A C 1
ATOM 2367 O O . VAL A 1 307 ? -6.387 68 29.344 1 88.19 307 VAL A O 1
ATOM 2370 N N . SER A 1 308 ? -8.203 67.625 28.031 1 87.06 308 SER A N 1
ATOM 2371 C CA . SER A 1 308 ? -7.504 66.625 27.219 1 87.06 308 SER A CA 1
ATOM 2372 C C . SER A 1 308 ? -6.52 67.25 26.266 1 87.06 308 SER A C 1
ATOM 2374 O O . SER A 1 308 ? -6.91 68.062 25.422 1 87.06 308 SER A O 1
ATOM 2376 N N . THR A 1 309 ? -5.336 67.062 26.453 1 77.06 309 THR A N 1
ATOM 2377 C CA . THR A 1 309 ? -4.324 67.688 25.625 1 77.06 309 THR A CA 1
ATOM 2378 C C . THR A 1 309 ? -3.969 66.812 24.422 1 77.06 309 THR A C 1
ATOM 2380 O O . THR A 1 309 ? -3.744 67.312 23.328 1 77.06 309 THR A O 1
ATOM 2383 N N . PHE A 1 310 ? -3.836 65.562 24.578 1 75.62 310 PHE A N 1
ATOM 2384 C CA . PHE A 1 310 ? -3.455 64.625 23.516 1 75.62 310 PHE A CA 1
ATOM 2385 C C . PHE A 1 310 ? -3.775 63.188 23.906 1 75.62 310 PHE A C 1
ATOM 2387 O O . PHE A 1 310 ? -3.252 62.688 24.891 1 75.62 310 PHE A O 1
ATOM 2394 N N . LYS A 1 311 ? -4.473 62.5 23 1 78.31 311 LYS A N 1
ATOM 2395 C CA . LYS A 1 311 ? -4.801 61.094 23.062 1 78.31 311 LYS A CA 1
ATOM 2396 C C . LYS A 1 311 ? -5.016 60.625 24.516 1 78.31 311 LYS A C 1
ATOM 2398 O O . LYS A 1 311 ? -6.035 60.969 25.125 1 78.31 311 LYS A O 1
ATOM 2403 N N . ASN A 1 312 ? -3.951 60.188 25.328 1 82 312 ASN A N 1
ATOM 2404 C CA . ASN A 1 312 ? -4.082 59.594 26.656 1 82 312 ASN A CA 1
ATOM 2405 C C . ASN A 1 312 ? -3.576 60.562 27.734 1 82 312 ASN A C 1
ATOM 2407 O O . ASN A 1 312 ? -3.246 60.125 28.844 1 82 312 ASN A O 1
ATOM 2411 N N . TYR A 1 313 ? -3.617 61.906 27.344 1 83.69 313 TYR A N 1
ATOM 2412 C CA . TYR A 1 313 ? -3.072 62.875 28.297 1 83.69 313 TYR A CA 1
ATOM 2413 C C . TYR A 1 313 ? -4.125 63.875 28.703 1 83.69 313 TYR A C 1
ATOM 2415 O O . TYR A 1 313 ? -4.906 64.375 27.859 1 83.69 313 TYR A O 1
ATOM 2423 N N . TYR A 1 314 ? -4.125 64.25 29.984 1 87.12 314 TYR A N 1
ATOM 2424 C CA . TYR A 1 314 ? -4.969 65.25 30.562 1 87.12 314 TYR A CA 1
ATOM 2425 C C . TYR A 1 314 ? -4.137 66.25 31.359 1 87.12 314 TYR A C 1
ATOM 2427 O O . TYR A 1 314 ? -3.137 65.875 31.984 1 87.12 314 TYR A O 1
ATOM 2435 N N . SER A 1 315 ? -4.566 67.5 31.266 1 87.5 315 SER A N 1
ATOM 2436 C CA . SER A 1 315 ? -3.975 68.562 32.125 1 87.5 315 SER A CA 1
ATOM 2437 C C . SER A 1 315 ? -4.98 69.062 33.125 1 87.5 315 SER A C 1
ATOM 2439 O O . SER A 1 315 ? -6.141 69.312 32.812 1 87.5 315 SER A O 1
ATOM 2441 N N . LEU A 1 316 ? -4.516 69.062 34.312 1 89.94 316 LEU A N 1
ATOM 2442 C CA . LEU A 1 316 ? -5.266 69.75 35.344 1 89.94 316 LEU A CA 1
ATOM 2443 C C . LEU A 1 316 ? -4.926 71.25 35.312 1 89.94 316 LEU A C 1
ATOM 2445 O O . LEU A 1 316 ? -3.768 71.625 35.5 1 89.94 316 LEU A O 1
ATOM 2449 N N . VAL A 1 317 ? -5.93 72.125 35.094 1 90.12 317 VAL A N 1
ATOM 2450 C CA . VAL A 1 317 ? -5.656 73.5 34.938 1 90.12 317 VAL A CA 1
ATOM 2451 C C . VAL A 1 317 ? -6.531 74.312 35.875 1 90.12 317 VAL A C 1
ATOM 2453 O O . VAL A 1 317 ? -7.578 73.812 36.344 1 90.12 317 VAL A O 1
ATOM 2456 N N . LEU A 1 318 ? -5.984 75.5 36.156 1 90.69 318 LEU A N 1
ATOM 2457 C CA . LEU A 1 318 ? -6.742 76.438 37 1 90.69 318 LEU A CA 1
ATOM 2458 C C . LEU A 1 318 ? -7.953 77 36.25 1 90.69 318 LEU A C 1
ATOM 2460 O O . LEU A 1 318 ? -7.828 77.438 35.125 1 90.69 318 LEU A O 1
ATOM 2464 N N . ASP A 1 319 ? -9.094 76.812 36.844 1 93.12 319 ASP A N 1
ATOM 2465 C CA . ASP A 1 319 ? -10.336 77.188 36.188 1 93.12 319 ASP A CA 1
ATOM 2466 C C . ASP A 1 319 ? -10.969 78.438 36.844 1 93.12 319 ASP A C 1
ATOM 2468 O O . ASP A 1 319 ? -11.867 79.062 36.281 1 93.12 319 ASP A O 1
ATOM 2472 N N . SER A 1 320 ? -10.609 78.688 38.156 1 91.44 320 SER A N 1
ATOM 2473 C CA . SER A 1 320 ? -11.086 79.875 38.906 1 91.44 320 SER A CA 1
ATOM 2474 C C . SER A 1 320 ? -10.008 80.438 39.812 1 91.44 320 SER A C 1
ATOM 2476 O O . SER A 1 320 ? -9.031 79.75 40.125 1 91.44 320 SER A O 1
ATOM 2478 N N . THR A 1 321 ? -10.273 81.625 40.25 1 89.69 321 THR A N 1
ATOM 2479 C CA . THR A 1 321 ? -9.281 82.312 41.062 1 89.69 321 THR A CA 1
ATOM 2480 C C . THR A 1 321 ? -9.133 81.625 42.406 1 89.69 321 THR A C 1
ATOM 2482 O O . THR A 1 321 ? -10.086 81 42.906 1 89.69 321 THR A O 1
ATOM 2485 N N . LEU A 1 322 ? -7.895 81.812 42.875 1 89.38 322 LEU A N 1
ATOM 2486 C CA . LEU A 1 322 ? -7.562 81.188 44.156 1 89.38 322 LEU A CA 1
ATOM 2487 C C . LEU A 1 322 ? -7.41 82.25 45.25 1 89.38 322 LEU A C 1
ATOM 2489 O O . LEU A 1 322 ? -7.062 83.438 44.938 1 89.38 322 LEU A O 1
ATOM 2493 N N . ASP A 1 323 ? -7.938 81.875 46.344 1 87.5 323 ASP A N 1
ATOM 2494 C CA . ASP A 1 323 ? -7.734 82.75 47.531 1 87.5 323 ASP A CA 1
ATOM 2495 C C . ASP A 1 323 ? -7.105 81.938 48.656 1 87.5 323 ASP A C 1
ATOM 2497 O O . ASP A 1 323 ? -7.789 81.125 49.312 1 87.5 323 ASP A O 1
ATOM 2501 N N . ARG A 1 324 ? -5.887 82.188 48.938 1 88.62 324 ARG A N 1
ATOM 2502 C CA . ARG A 1 324 ? -5.148 81.375 49.906 1 88.62 324 ARG A CA 1
ATOM 2503 C C . ARG A 1 324 ? -5.762 81.562 51.312 1 88.62 324 ARG A C 1
ATOM 2505 O O . ARG A 1 324 ? -5.746 80.625 52.094 1 88.62 324 ARG A O 1
ATOM 2512 N N . GLU A 1 325 ? -6.277 82.75 51.562 1 88.94 325 GLU A N 1
ATOM 2513 C CA . GLU A 1 325 ? -6.852 83 52.906 1 88.94 325 GLU A CA 1
ATOM 2514 C C . GLU A 1 325 ? -8.094 82.188 53.125 1 88.94 325 GLU A C 1
ATOM 2516 O O . GLU A 1 325 ? -8.398 81.812 54.281 1 88.94 325 GLU A O 1
ATOM 2521 N N . THR A 1 326 ? -8.758 81.875 52.094 1 86.62 326 THR A N 1
ATOM 2522 C CA . THR A 1 326 ? -9.953 81.062 52.219 1 86.62 326 THR A CA 1
ATOM 2523 C C . THR A 1 326 ? -9.602 79.625 52.25 1 86.62 326 THR A C 1
ATOM 2525 O O . THR A 1 326 ? -10.062 78.875 53.125 1 86.62 326 THR A O 1
ATOM 2528 N N . THR A 1 327 ? -8.766 79.125 51.219 1 88.94 327 THR A N 1
ATOM 2529 C CA . THR A 1 327 ? -8.359 77.75 51.125 1 88.94 327 THR A CA 1
ATOM 2530 C C . THR A 1 327 ? -6.898 77.625 50.688 1 88.94 327 THR A C 1
ATOM 2532 O O . THR A 1 327 ? -6.531 78.062 49.594 1 88.94 327 THR A O 1
ATOM 2535 N N . SER A 1 328 ? -6.102 77.062 51.531 1 89.5 328 SER A N 1
ATOM 2536 C CA . SER A 1 328 ? -4.672 76.938 51.25 1 89.5 328 SER A CA 1
ATOM 2537 C C . SER A 1 328 ? -4.32 75.688 50.5 1 89.5 328 SER A C 1
ATOM 2539 O O . SER A 1 328 ? -3.268 75.562 49.875 1 89.5 328 SER A O 1
ATOM 2541 N N . GLU A 1 329 ? -5.262 74.688 50.625 1 91.38 329 GLU A N 1
ATOM 2542 C CA . GLU A 1 329 ? -5.004 73.438 49.969 1 91.38 329 GLU A CA 1
ATOM 2543 C C . GLU A 1 329 ? -6.293 72.812 49.438 1 91.38 329 GLU A C 1
ATOM 2545 O O . GLU A 1 329 ? -7.305 72.75 50.125 1 91.38 329 GLU A O 1
ATOM 2550 N N . TYR A 1 330 ? -6.137 72.5 48.156 1 90.06 330 TYR A N 1
ATOM 2551 C CA . TYR A 1 330 ? -7.254 71.75 47.531 1 90.06 330 TYR A CA 1
ATOM 2552 C C . TYR A 1 330 ? -6.922 70.312 47.312 1 90.06 330 TYR A C 1
ATOM 2554 O O . TYR A 1 330 ? -5.816 70 46.875 1 90.06 330 TYR A O 1
ATOM 2562 N N . LYS A 1 331 ? -7.848 69.438 47.625 1 91.12 331 LYS A N 1
ATOM 2563 C CA . LYS A 1 331 ? -7.727 68 47.281 1 91.12 331 LYS A CA 1
ATOM 2564 C C . LYS A 1 331 ? -8.734 67.625 46.219 1 91.12 331 LYS A C 1
ATOM 2566 O O . LYS A 1 331 ? -9.945 67.625 46.438 1 91.12 331 LYS A O 1
ATOM 2571 N N . VAL A 1 332 ? -8.18 67.25 45.094 1 91.62 332 VAL A N 1
ATOM 2572 C CA . VAL A 1 332 ? -9.07 66.875 44 1 91.62 332 VAL A CA 1
ATOM 2573 C C . VAL A 1 332 ? -8.812 65.438 43.625 1 91.62 332 VAL A C 1
ATOM 2575 O O . VAL A 1 332 ? -7.699 64.938 43.781 1 91.62 332 VAL A O 1
ATOM 2578 N N . VAL A 1 333 ? -9.891 64.75 43.219 1 93.88 333 VAL A N 1
ATOM 2579 C CA . VAL A 1 333 ? -9.812 63.344 42.812 1 93.88 333 VAL A CA 1
ATOM 2580 C C . VAL A 1 333 ? -10.117 63.219 41.312 1 93.88 333 VAL A C 1
ATOM 2582 O O . VAL A 1 333 ? -11.156 63.688 40.844 1 93.88 333 VAL A O 1
ATOM 2585 N N . VAL A 1 334 ? -9.117 62.688 40.656 1 93.62 334 VAL A N 1
ATOM 2586 C CA . VAL A 1 334 ? -9.305 62.406 39.219 1 93.62 334 VAL A CA 1
ATOM 2587 C C . VAL A 1 334 ? -9.773 60.969 39.062 1 93.62 334 VAL A C 1
ATOM 2589 O O . VAL A 1 334 ? -9.141 60.031 39.562 1 93.62 334 VAL A O 1
ATOM 2592 N N . THR A 1 335 ? -10.953 60.75 38.344 1 94.62 335 THR A N 1
ATOM 2593 C CA . THR A 1 335 ? -11.477 59.406 38.031 1 94.62 335 THR A CA 1
ATOM 2594 C C . THR A 1 335 ? -11.352 59.094 36.562 1 94.62 335 THR A C 1
ATOM 2596 O O . THR A 1 335 ? -11.867 59.844 35.719 1 94.62 335 THR A O 1
ATOM 2599 N N . ALA A 1 336 ? -10.586 58.062 36.312 1 95.56 336 ALA A N 1
ATOM 2600 C CA . ALA A 1 336 ? -10.508 57.562 34.938 1 95.56 336 ALA A CA 1
ATOM 2601 C C . ALA A 1 336 ? -11.422 56.344 34.75 1 95.56 336 ALA A C 1
ATOM 2603 O O . ALA A 1 336 ? -11.25 55.312 35.406 1 95.56 336 ALA A O 1
ATOM 2604 N N . ARG A 1 337 ? -12.406 56.406 33.875 1 95.31 337 ARG A N 1
ATOM 2605 C CA . ARG A 1 337 ? -13.375 55.344 33.594 1 95.31 337 ARG A CA 1
ATOM 2606 C C . ARG A 1 337 ? -13.312 54.906 32.125 1 95.31 337 ARG A C 1
ATOM 2608 O O . ARG A 1 337 ? -13.227 55.719 31.234 1 95.31 337 ARG A O 1
ATOM 2615 N N . ASP A 1 338 ? -13.344 53.531 32.031 1 95.5 338 ASP A N 1
ATOM 2616 C CA . ASP A 1 338 ? -13.312 53.031 30.656 1 95.5 338 ASP A CA 1
ATOM 2617 C C . ASP A 1 338 ? -14.727 52.875 30.094 1 95.5 338 ASP A C 1
ATOM 2619 O O . ASP A 1 338 ? -15.711 53.125 30.797 1 95.5 338 ASP A O 1
ATOM 2623 N N . GLY A 1 339 ? -14.781 52.625 28.844 1 94.06 339 GLY A N 1
ATOM 2624 C CA . GLY A 1 339 ? -16.078 52.562 28.188 1 94.06 339 GLY A CA 1
ATOM 2625 C C . GLY A 1 339 ? -16.609 51.125 28.078 1 94.06 339 GLY A C 1
ATOM 2626 O O . GLY A 1 339 ? -17.469 50.844 27.234 1 94.06 339 GLY A O 1
ATOM 2627 N N . GLY A 1 340 ? -16.109 50.125 28.891 1 94.31 340 GLY A N 1
ATOM 2628 C CA . GLY A 1 340 ? -16.562 48.75 28.812 1 94.31 340 GLY A CA 1
ATOM 2629 C C . GLY A 1 340 ? -17.922 48.531 29.453 1 94.31 340 GLY A C 1
ATOM 2630 O O . GLY A 1 340 ? -18.516 49.469 30 1 94.31 340 GLY A O 1
ATOM 2631 N N . SER A 1 341 ? -18.438 47.375 29.219 1 91.31 341 SER A N 1
ATOM 2632 C CA . SER A 1 341 ? -19.703 47 29.844 1 91.31 341 SER A CA 1
ATOM 2633 C C . SER A 1 341 ? -19.531 45.75 30.719 1 91.31 341 SER A C 1
ATOM 2635 O O . SER A 1 341 ? -19.5 44.625 30.219 1 91.31 341 SER A O 1
ATOM 2637 N N . PRO A 1 342 ? -19.469 45.875 31.938 1 92.5 342 PRO A N 1
ATOM 2638 C CA . PRO A 1 342 ? -19.547 47.062 32.781 1 92.5 342 PRO A CA 1
ATOM 2639 C C . PRO A 1 342 ? -18.25 47.906 32.781 1 92.5 342 PRO A C 1
ATOM 2641 O O . PRO A 1 342 ? -17.172 47.344 32.5 1 92.5 342 PRO A O 1
ATOM 2644 N N . PRO A 1 343 ? -18.344 49.156 33.062 1 95.5 343 PRO A N 1
ATOM 2645 C CA . PRO A 1 343 ? -17.141 50 33.062 1 95.5 343 PRO A CA 1
ATOM 2646 C C . PRO A 1 343 ? -16.25 49.75 34.25 1 95.5 343 PRO A C 1
ATOM 2648 O O . PRO A 1 343 ? -16.734 49.438 35.344 1 95.5 343 PRO A O 1
ATOM 2651 N N . LEU A 1 344 ? -15 49.781 33.969 1 96.88 344 LEU A N 1
ATOM 2652 C CA . LEU A 1 344 ? -14.008 49.781 35.031 1 96.88 344 LEU A CA 1
ATOM 2653 C C . LEU A 1 344 ? -13.398 51.156 35.25 1 96.88 344 LEU A C 1
ATOM 2655 O O . LEU A 1 344 ? -13.383 51.969 34.344 1 96.88 344 LEU A O 1
ATOM 2659 N N . TRP A 1 345 ? -12.93 51.406 36.5 1 95.38 345 TRP A N 1
ATOM 2660 C CA . TRP A 1 345 ? -12.406 52.75 36.75 1 95.38 345 TRP A CA 1
ATOM 2661 C C . TRP A 1 345 ? -11.281 52.688 37.781 1 95.38 345 TRP A C 1
ATOM 2663 O O . TRP A 1 345 ? -11.102 51.688 38.469 1 95.38 345 TRP A O 1
ATOM 2673 N N . THR A 1 346 ? -10.531 53.719 37.75 1 96.38 346 THR A N 1
ATOM 2674 C CA . THR A 1 346 ? -9.477 53.969 38.719 1 96.38 346 THR A CA 1
ATOM 2675 C C . THR A 1 346 ? -9.484 55.438 39.156 1 96.38 346 THR A C 1
ATOM 2677 O O . THR A 1 346 ? -10.008 56.312 38.438 1 96.38 346 THR A O 1
ATOM 2680 N N . THR A 1 347 ? -9.047 55.75 40.375 1 94.38 347 THR A N 1
ATOM 2681 C CA . THR A 1 347 ? -9.008 57.125 40.844 1 94.38 347 THR A CA 1
ATOM 2682 C C . THR A 1 347 ? -7.617 57.5 41.375 1 94.38 347 THR A C 1
ATOM 2684 O O . THR A 1 347 ? -6.832 56.594 41.719 1 94.38 347 THR A O 1
ATOM 2687 N N . ALA A 1 348 ? -7.301 58.719 41.281 1 92.5 348 ALA A N 1
ATOM 2688 C CA . ALA A 1 348 ? -6.082 59.281 41.844 1 92.5 348 ALA A CA 1
ATOM 2689 C C . ALA A 1 348 ? -6.355 60.625 42.5 1 92.5 348 ALA A C 1
ATOM 2691 O O . ALA A 1 348 ? -7.141 61.438 41.969 1 92.5 348 ALA A O 1
ATOM 2692 N N . SER A 1 349 ? -5.734 60.844 43.625 1 91.19 349 SER A N 1
ATOM 2693 C CA . SER A 1 349 ? -5.914 62.125 44.344 1 91.19 349 SER A CA 1
ATOM 2694 C C . SER A 1 349 ? -4.738 63.062 44.062 1 91.19 349 SER A C 1
ATOM 2696 O O . SER A 1 349 ? -3.588 62.625 44.031 1 91.19 349 SER A O 1
ATOM 2698 N N . VAL A 1 350 ? -5.035 64.375 43.844 1 88.88 350 VAL A N 1
ATOM 2699 C CA . VAL A 1 350 ? -4.035 65.375 43.688 1 88.88 350 VAL A CA 1
ATOM 2700 C C . VAL A 1 350 ? -4.258 66.5 44.688 1 88.88 350 VAL A C 1
ATOM 2702 O O . VAL A 1 350 ? -5.363 67 44.812 1 88.88 350 VAL A O 1
ATOM 2705 N N . SER A 1 351 ? -3.174 66.75 45.406 1 90.19 351 SER A N 1
ATOM 2706 C CA . SER A 1 351 ? -3.215 67.875 46.344 1 90.19 351 SER A CA 1
ATOM 2707 C C . SER A 1 351 ? -2.588 69.125 45.75 1 90.19 351 SER A C 1
ATOM 2709 O O . SER A 1 351 ? -1.415 69.125 45.344 1 90.19 351 SER A O 1
ATOM 2711 N N . VAL A 1 352 ? -3.389 70.188 45.688 1 88.88 352 VAL A N 1
ATOM 2712 C CA . VAL A 1 352 ? -2.922 71.5 45.125 1 88.88 352 VAL A CA 1
ATOM 2713 C C . VAL A 1 352 ? -2.725 72.5 46.219 1 88.88 352 VAL A C 1
ATOM 2715 O O . VAL A 1 352 ? -3.697 73 46.781 1 88.88 352 VAL A O 1
ATOM 2718 N N . GLU A 1 353 ? -1.51 72.812 46.406 1 90.81 353 GLU A N 1
ATOM 2719 C CA . GLU A 1 353 ? -1.188 73.875 47.406 1 90.81 353 GLU A CA 1
ATOM 2720 C C . GLU A 1 353 ? -1.175 75.25 46.75 1 90.81 353 GLU A C 1
ATOM 2722 O O . GLU A 1 353 ? -0.661 75.438 45.656 1 90.81 353 GLU A O 1
ATOM 2727 N N . VAL A 1 354 ? -1.826 76.25 47.531 1 90 354 VAL A N 1
ATOM 2728 C CA . VAL A 1 354 ? -1.873 77.625 47.062 1 90 354 VAL A CA 1
ATOM 2729 C C . VAL A 1 354 ? -0.845 78.438 47.812 1 90 354 VAL A C 1
ATOM 2731 O O . VAL A 1 354 ? -0.82 78.438 49.031 1 90 354 VAL A O 1
ATOM 2734 N N . ALA A 1 355 ? 0.005 79.062 47.062 1 89.56 355 ALA A N 1
ATOM 2735 C CA . ALA A 1 355 ? 1.013 79.938 47.656 1 89.56 355 ALA A CA 1
ATOM 2736 C C . ALA A 1 355 ? 0.488 81.375 47.781 1 89.56 355 ALA A C 1
ATOM 2738 O O . ALA A 1 355 ? -0.233 81.875 46.938 1 89.56 355 ALA A O 1
ATOM 2739 N N . ASP A 1 356 ? 0.899 82 48.906 1 85.94 356 ASP A N 1
ATOM 2740 C CA . ASP A 1 356 ? 0.485 83.312 49.219 1 85.94 356 ASP A CA 1
ATOM 2741 C C . ASP A 1 356 ? 1.323 84.375 48.438 1 85.94 356 ASP A C 1
ATOM 2743 O O . ASP A 1 356 ? 2.52 84.125 48.219 1 85.94 356 ASP A O 1
ATOM 2747 N N . VAL A 1 357 ? 0.57 85.25 47.844 1 80.44 357 VAL A N 1
ATOM 2748 C CA . VAL A 1 357 ? 1.269 86.438 47.219 1 80.44 357 VAL A CA 1
ATOM 2749 C C . VAL A 1 357 ? 0.941 87.688 48 1 80.44 357 VAL A C 1
ATOM 2751 O O . VAL A 1 357 ? -0.207 87.875 48.406 1 80.44 357 VAL A O 1
ATOM 2754 N N . ASN A 1 358 ? 1.958 88.312 48.562 1 70.44 358 ASN A N 1
ATOM 2755 C CA . ASN A 1 358 ? 1.771 89.562 49.312 1 70.44 358 ASN A CA 1
ATOM 2756 C C . ASN A 1 358 ? 0.955 90.562 48.5 1 70.44 358 ASN A C 1
ATOM 2758 O O . ASN A 1 358 ? 1.363 90.938 47.406 1 70.44 358 ASN A O 1
ATOM 2762 N N . ASP A 1 359 ? -0.204 90.562 48.781 1 51.09 359 ASP A N 1
ATOM 2763 C CA . ASP A 1 359 ? -0.992 91.625 48.219 1 51.09 359 ASP A CA 1
ATOM 2764 C C . ASP A 1 359 ? -0.691 92.938 48.906 1 51.09 359 ASP A C 1
ATOM 2766 O O . ASP A 1 359 ? -0.348 92.938 50.094 1 51.09 359 ASP A O 1
ATOM 2770 N N . ARG B 1 1 ? 13.484 50.156 13.844 1 82.94 1 ARG B N 1
ATOM 2771 C CA . ARG B 1 1 ? 12.023 50.156 13.797 1 82.94 1 ARG B CA 1
ATOM 2772 C C . ARG B 1 1 ? 11.453 48.875 14.375 1 82.94 1 ARG B C 1
ATOM 2774 O O . ARG B 1 1 ? 10.516 48.906 15.172 1 82.94 1 ARG B O 1
ATOM 2781 N N . GLU B 1 2 ? 12.227 47.781 14 1 82.81 2 GLU B N 1
ATOM 2782 C CA . GLU B 1 2 ? 11.758 46.5 14.477 1 82.81 2 GLU B CA 1
ATOM 2783 C C . GLU B 1 2 ? 11.898 46.375 15.984 1 82.81 2 GLU B C 1
ATOM 2785 O O . GLU B 1 2 ? 11.039 45.781 16.656 1 82.81 2 GLU B O 1
ATOM 2790 N N . GLU B 1 3 ? 12.93 46.906 16.562 1 79.94 3 GLU B N 1
ATOM 2791 C CA . GLU B 1 3 ? 13.164 46.875 18 1 79.94 3 GLU B CA 1
ATOM 2792 C C . GLU B 1 3 ? 12.141 47.719 18.766 1 79.94 3 GLU B C 1
ATOM 2794 O O . GLU B 1 3 ? 11.703 47.312 19.859 1 79.94 3 GLU B O 1
ATOM 2799 N N . LEU B 1 4 ? 11.734 48.781 18.125 1 80.88 4 LEU B N 1
ATOM 2800 C CA . LEU B 1 4 ? 10.875 49.75 18.797 1 80.88 4 LEU B CA 1
ATOM 2801 C C . LEU B 1 4 ? 9.406 49.375 18.625 1 80.88 4 LEU B C 1
ATOM 2803 O O . LEU B 1 4 ? 8.609 49.5 19.547 1 80.88 4 LEU B O 1
ATOM 2807 N N . CYS B 1 5 ? 8.969 48.938 17.406 1 81.75 5 CYS B N 1
ATOM 2808 C CA . CYS B 1 5 ? 7.547 48.844 17.094 1 81.75 5 CYS B CA 1
ATOM 2809 C C . CYS B 1 5 ? 7.176 47.406 16.703 1 81.75 5 CYS B C 1
ATOM 2811 O O . CYS B 1 5 ? 5.996 47.094 16.562 1 81.75 5 CYS B O 1
ATOM 2813 N N . GLY B 1 6 ? 8.242 46.562 16.703 1 77.06 6 GLY B N 1
ATOM 2814 C CA . GLY B 1 6 ? 7.957 45.188 16.266 1 77.06 6 GLY B CA 1
ATOM 2815 C C . GLY B 1 6 ? 7.277 45.125 14.914 1 77.06 6 GLY B C 1
ATOM 2816 O O . GLY B 1 6 ? 7.77 45.688 13.945 1 77.06 6 GLY B O 1
ATOM 2817 N N . ARG B 1 7 ? 6.047 44.438 14.922 1 77.44 7 ARG B N 1
ATOM 2818 C CA . ARG B 1 7 ? 5.391 44.188 13.633 1 77.44 7 ARG B CA 1
ATOM 2819 C C . ARG B 1 7 ? 4.23 45.156 13.438 1 77.44 7 ARG B C 1
ATOM 2821 O O . ARG B 1 7 ? 3.395 44.969 12.555 1 77.44 7 ARG B O 1
ATOM 2828 N N . SER B 1 8 ? 4.199 46.219 14.234 1 77 8 SER B N 1
ATOM 2829 C CA . SER B 1 8 ? 3.111 47.188 14.125 1 77 8 SER B CA 1
ATOM 2830 C C . SER B 1 8 ? 3.242 48.031 12.867 1 77 8 SER B C 1
ATOM 2832 O O . SER B 1 8 ? 4.348 48.406 12.484 1 77 8 SER B O 1
ATOM 2834 N N . ALA B 1 9 ? 2.178 48.281 12.195 1 76.75 9 ALA B N 1
ATOM 2835 C CA . ALA B 1 9 ? 2.164 49.062 10.969 1 76.75 9 ALA B CA 1
ATOM 2836 C C . ALA B 1 9 ? 2.596 50.5 11.234 1 76.75 9 ALA B C 1
ATOM 2838 O O . ALA B 1 9 ? 3.307 51.125 10.422 1 76.75 9 ALA B O 1
ATOM 2839 N N . GLU B 1 10 ? 2.145 51 12.367 1 79.94 10 GLU B N 1
ATOM 2840 C CA . GLU B 1 10 ? 2.508 52.375 12.711 1 79.94 10 GLU B CA 1
ATOM 2841 C C . GLU B 1 10 ? 3.539 52.406 13.836 1 79.94 10 GLU B C 1
ATOM 2843 O O . GLU B 1 10 ? 3.451 51.625 14.789 1 79.94 10 GLU B O 1
ATOM 2848 N N . CYS B 1 11 ? 4.574 53.031 13.383 1 84.44 11 CYS B N 1
ATOM 2849 C CA . CYS B 1 11 ? 5.617 53.188 14.391 1 84.44 11 CYS B CA 1
ATOM 2850 C C . CYS B 1 11 ? 5.934 54.656 14.602 1 84.44 11 CYS B C 1
ATOM 2852 O O . CYS B 1 11 ? 6.43 55.344 13.688 1 84.44 11 CYS B O 1
ATOM 2854 N N . SER B 1 12 ? 5.352 55.188 15.727 1 86.88 12 SER B N 1
ATOM 2855 C CA . SER B 1 12 ? 5.637 56.562 16.062 1 86.88 12 SER B CA 1
ATOM 2856 C C . SER B 1 12 ? 6.062 56.719 17.516 1 86.88 12 SER B C 1
ATOM 2858 O O . SER B 1 12 ? 5.602 55.969 18.375 1 86.88 12 SER B O 1
ATOM 2860 N N . LEU B 1 13 ? 6.941 57.531 17.734 1 82.5 13 LEU B N 1
ATOM 2861 C CA . LEU B 1 13 ? 7.375 57.875 19.078 1 82.5 13 LEU B CA 1
ATOM 2862 C C . LEU B 1 13 ? 6.809 59.25 19.484 1 82.5 13 LEU B C 1
ATOM 2864 O O . LEU B 1 13 ? 6.848 60.188 18.703 1 82.5 13 LEU B O 1
ATOM 2868 N N . HIS B 1 14 ? 5.992 59.156 20.609 1 79.56 14 HIS B N 1
ATOM 2869 C CA . HIS B 1 14 ? 5.465 60.406 21.125 1 79.56 14 HIS B CA 1
ATOM 2870 C C . HIS B 1 14 ? 6.387 61 22.188 1 79.56 14 HIS B C 1
ATOM 2872 O O . HIS B 1 14 ? 6.691 60.344 23.188 1 79.56 14 HIS B O 1
ATOM 2878 N N . LEU B 1 15 ? 6.859 62.125 21.875 1 78.38 15 LEU B N 1
ATOM 2879 C CA . LEU B 1 15 ? 7.73 62.812 22.797 1 78.38 15 LEU B CA 1
ATOM 2880 C C . LEU B 1 15 ? 7.043 64.062 23.359 1 78.38 15 LEU B C 1
ATOM 2882 O O . LEU B 1 15 ? 6.223 64.688 22.672 1 78.38 15 LEU B O 1
ATOM 2886 N N . GLU B 1 16 ? 7.117 64.125 24.703 1 75.12 16 GLU B N 1
ATOM 2887 C CA . GLU B 1 16 ? 6.637 65.375 25.344 1 75.12 16 GLU B CA 1
ATOM 2888 C C . GLU B 1 16 ? 7.797 66.25 25.719 1 75.12 16 GLU B C 1
ATOM 2890 O O . GLU B 1 16 ? 8.797 65.812 26.281 1 75.12 16 GLU B O 1
ATOM 2895 N N . VAL B 1 17 ? 7.613 67.375 25.172 1 77.94 17 VAL B N 1
ATOM 2896 C CA . VAL B 1 17 ? 8.586 68.438 25.562 1 77.94 17 VAL B CA 1
ATOM 2897 C C . VAL B 1 17 ? 7.941 69.375 26.547 1 77.94 17 VAL B C 1
ATOM 2899 O O . VAL B 1 17 ? 6.938 70.062 26.219 1 77.94 17 VAL B O 1
ATOM 2902 N N . ILE B 1 18 ? 8.375 69.312 27.797 1 76.56 18 ILE B N 1
ATOM 2903 C CA . ILE B 1 18 ? 7.859 70.188 28.828 1 76.56 18 ILE B CA 1
ATOM 2904 C C . ILE B 1 18 ? 8.812 71.375 29.016 1 76.56 18 ILE B C 1
ATOM 2906 O O . ILE B 1 18 ? 10.016 71.188 29.219 1 76.56 18 ILE B O 1
ATOM 2910 N N . VAL B 1 19 ? 8.281 72.562 28.719 1 76.88 19 VAL B N 1
ATOM 2911 C CA . VAL B 1 19 ? 9.055 73.75 28.969 1 76.88 19 VAL B CA 1
ATOM 2912 C C . VAL B 1 19 ? 8.625 74.375 30.297 1 76.88 19 VAL B C 1
ATOM 2914 O O . VAL B 1 19 ? 7.43 74.562 30.562 1 76.88 19 VAL B O 1
ATOM 2917 N N . ASP B 1 20 ? 9.633 74.5 31.156 1 72.88 20 ASP B N 1
ATOM 2918 C CA . ASP B 1 20 ? 9.375 75.125 32.469 1 72.88 20 ASP B CA 1
ATOM 2919 C C . ASP B 1 20 ? 9.359 76.625 32.375 1 72.88 20 ASP B C 1
ATOM 2921 O O . ASP B 1 20 ? 10.031 77.25 31.531 1 72.88 20 ASP B O 1
ATOM 2925 N N . ARG B 1 21 ? 8.539 77.5 33.062 1 75.56 21 ARG B N 1
ATOM 2926 C CA . ARG B 1 21 ? 8.391 78.938 33.281 1 75.56 21 ARG B CA 1
ATOM 2927 C C . ARG B 1 21 ? 8.047 79.625 31.984 1 75.56 21 ARG B C 1
ATOM 2929 O O . ARG B 1 21 ? 8.938 80 31.219 1 75.56 21 ARG B O 1
ATOM 2936 N N . PRO B 1 22 ? 6.77 79.625 31.828 1 68.88 22 PRO B N 1
ATOM 2937 C CA . PRO B 1 22 ? 5.605 78.938 32.344 1 68.88 22 PRO B CA 1
ATOM 2938 C C . PRO B 1 22 ? 5.516 77.5 31.875 1 68.88 22 PRO B C 1
ATOM 2940 O O . PRO B 1 22 ? 6.121 77.125 30.859 1 68.88 22 PRO B O 1
ATOM 2943 N N . LEU B 1 23 ? 4.836 76.688 32.656 1 72 23 LEU B N 1
ATOM 2944 C CA . LEU B 1 23 ? 4.738 75.25 32.312 1 72 23 LEU B CA 1
ATOM 2945 C C . LEU B 1 23 ? 3.959 75.062 31 1 72 23 LEU B C 1
ATOM 2947 O O . LEU B 1 23 ? 2.799 75.5 30.906 1 72 23 LEU B O 1
ATOM 2951 N N . GLN B 1 24 ? 4.637 74.75 29.797 1 73.12 24 GLN B N 1
ATOM 2952 C CA . GLN B 1 24 ? 4.016 74.438 28.516 1 73.12 24 GLN B CA 1
ATOM 2953 C C . GLN B 1 24 ? 4.395 73.062 28.062 1 73.12 24 GLN B C 1
ATOM 2955 O O . GLN B 1 24 ? 5.52 72.562 28.312 1 73.12 24 GLN B O 1
ATOM 2960 N N . VAL B 1 25 ? 3.41 72.312 27.516 1 73.12 25 VAL B N 1
ATOM 2961 C CA . VAL B 1 25 ? 3.672 71 27.047 1 73.12 25 VAL B CA 1
ATOM 2962 C C . VAL B 1 25 ? 3.531 70.938 25.516 1 73.12 25 VAL B C 1
ATOM 2964 O O . VAL B 1 25 ? 2.539 71.375 24.969 1 73.12 25 VAL B O 1
ATOM 2967 N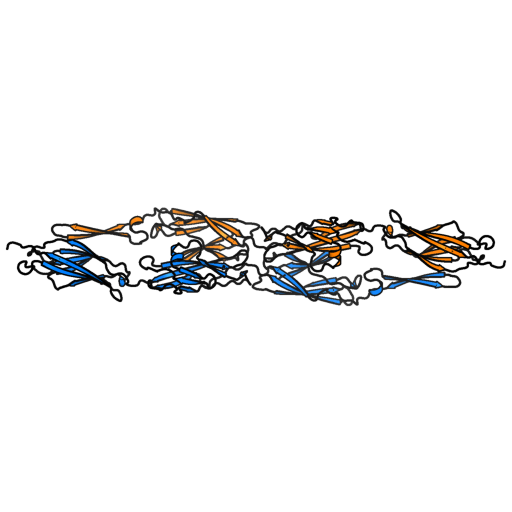 N . PHE B 1 26 ? 4.609 70.562 24.891 1 78.75 26 PHE B N 1
ATOM 2968 C CA . PHE B 1 26 ? 4.559 70.312 23.453 1 78.75 26 PHE B CA 1
ATOM 2969 C C . PHE B 1 26 ? 4.621 68.812 23.156 1 78.75 26 PHE B C 1
ATOM 2971 O O . PHE B 1 26 ? 5.371 68.125 23.797 1 78.75 26 PHE B O 1
ATOM 2978 N N . HIS B 1 27 ? 3.736 68.438 22.25 1 80.12 27 HIS B N 1
ATOM 2979 C CA . HIS B 1 27 ? 3.719 67 21.844 1 80.12 27 HIS B CA 1
ATOM 2980 C C . HIS B 1 27 ? 4.371 66.812 20.469 1 80.12 27 HIS B C 1
ATOM 2982 O O . HIS B 1 27 ? 4.09 67.562 19.547 1 80.12 27 HIS B O 1
ATOM 2988 N N . VAL B 1 28 ? 5.441 66.062 20.531 1 83.56 28 VAL B N 1
ATOM 2989 C CA . VAL B 1 28 ? 6.133 65.75 19.281 1 83.56 28 VAL B CA 1
ATOM 2990 C C . VAL B 1 28 ? 5.902 64.312 18.906 1 83.56 28 VAL B C 1
ATOM 2992 O O . VAL B 1 28 ? 6.047 63.406 19.734 1 83.56 28 VAL B O 1
ATOM 2995 N N . GLU B 1 29 ? 5.488 64.062 17.609 1 85.5 29 GLU B N 1
ATOM 2996 C CA . GLU B 1 29 ? 5.332 62.719 17.078 1 85.5 29 GLU B CA 1
ATOM 2997 C C . GLU B 1 29 ? 6.414 62.406 16.047 1 85.5 29 GLU B C 1
ATOM 2999 O O . GLU B 1 29 ? 6.555 63.094 15.047 1 85.5 29 GLU B O 1
ATOM 3004 N N . VAL B 1 30 ? 7.254 61.438 16.391 1 87.31 30 VAL B N 1
ATOM 3005 C CA . VAL B 1 30 ? 8.297 60.969 15.477 1 87.31 30 VAL B CA 1
ATOM 3006 C C . VAL B 1 30 ? 7.848 59.688 14.781 1 87.31 30 VAL B C 1
ATOM 3008 O O . VAL B 1 30 ? 7.785 58.625 15.398 1 87.31 30 VAL B O 1
ATOM 3011 N N . LYS B 1 31 ? 7.652 59.812 13.391 1 88.56 31 LYS B N 1
ATOM 3012 C CA . LYS B 1 31 ? 7.266 58.656 12.617 1 88.56 31 LYS B CA 1
ATOM 3013 C C . LYS B 1 31 ? 8.492 57.906 12.102 1 88.56 31 LYS B C 1
ATOM 3015 O O . LYS B 1 31 ? 9.375 58.5 11.484 1 88.56 31 LYS B O 1
ATOM 3020 N N . ILE B 1 32 ? 8.633 56.656 12.453 1 86.81 32 ILE B N 1
ATOM 3021 C CA . ILE B 1 32 ? 9.758 55.844 12.031 1 86.81 32 ILE B CA 1
ATOM 3022 C C . ILE B 1 32 ? 9.367 55 10.812 1 86.81 32 ILE B C 1
ATOM 3024 O O . ILE B 1 32 ? 8.453 54.188 10.883 1 86.81 32 ILE B O 1
ATOM 3028 N N . LYS B 1 33 ? 10.156 55.25 9.656 1 85.81 33 LYS B N 1
ATOM 3029 C CA . LYS B 1 33 ? 9.867 54.5 8.43 1 85.81 33 LYS B CA 1
ATOM 3030 C C . LYS B 1 33 ? 10.703 53.219 8.352 1 85.81 33 LYS B C 1
ATOM 3032 O O . LYS B 1 33 ? 11.828 53.188 8.852 1 85.81 33 LYS B O 1
ATOM 3037 N N . ASP B 1 34 ? 10.211 52.188 7.695 1 86.19 34 ASP B N 1
ATOM 3038 C CA . ASP B 1 34 ? 10.867 50.875 7.566 1 86.19 34 ASP B CA 1
ATOM 3039 C C . ASP B 1 34 ? 11.773 50.844 6.34 1 86.19 34 ASP B C 1
ATOM 3041 O O . ASP B 1 34 ? 11.453 51.406 5.305 1 86.19 34 ASP B O 1
ATOM 3045 N N . ILE B 1 35 ? 13 50.25 6.453 1 88.06 35 ILE B N 1
ATOM 3046 C CA . ILE B 1 35 ? 13.898 49.938 5.34 1 88.06 35 ILE B CA 1
ATOM 3047 C C . ILE B 1 35 ? 14 48.438 5.156 1 88.06 35 ILE B C 1
ATOM 3049 O O . ILE B 1 35 ? 13.883 47.656 6.125 1 88.06 35 ILE B O 1
ATOM 3053 N N . ASN B 1 36 ? 14.227 48.031 3.883 1 89 36 ASN B N 1
ATOM 3054 C CA . ASN B 1 36 ? 14.312 46.625 3.6 1 89 36 ASN B CA 1
ATOM 3055 C C . ASN B 1 36 ? 15.68 46.062 3.967 1 89 36 ASN B C 1
ATOM 3057 O O . ASN B 1 36 ? 16.5 45.812 3.09 1 89 36 ASN B O 1
ATOM 3061 N N . ASP B 1 37 ? 15.914 45.75 5.172 1 89.25 37 ASP B N 1
ATOM 3062 C CA . ASP B 1 37 ? 17.219 45.281 5.609 1 89.25 37 ASP B CA 1
ATOM 3063 C C . ASP B 1 37 ? 17.156 43.844 6.129 1 89.25 37 ASP B C 1
ATOM 3065 O O . ASP B 1 37 ? 18.172 43.312 6.59 1 89.25 37 ASP B O 1
ATOM 3069 N N . ASN B 1 38 ? 16.062 43.281 6.125 1 91.62 38 ASN B N 1
ATOM 3070 C CA . ASN B 1 38 ? 15.922 41.875 6.57 1 91.62 38 ASN B CA 1
ATOM 3071 C C . ASN B 1 38 ? 15.453 40.969 5.438 1 91.62 38 ASN B C 1
ATOM 3073 O O . ASN B 1 38 ? 14.391 41.188 4.859 1 91.62 38 ASN B O 1
ATOM 3077 N N . PRO B 1 39 ? 16.234 40 5.133 1 94.31 39 PRO B N 1
ATOM 3078 C CA . PRO B 1 39 ? 15.781 39.031 4.145 1 94.31 39 PRO B CA 1
ATOM 3079 C C . PRO B 1 39 ? 14.789 38.031 4.727 1 94.31 39 PRO B C 1
ATOM 3081 O O . PRO B 1 39 ? 14.734 37.844 5.945 1 94.31 39 PRO B O 1
ATOM 3084 N N . PRO B 1 40 ? 13.922 37.5 3.801 1 95.5 40 PRO B N 1
ATOM 3085 C CA . PRO B 1 40 ? 13.07 36.406 4.289 1 95.5 40 PRO B CA 1
ATOM 3086 C C . PRO B 1 40 ? 13.875 35.25 4.902 1 95.5 40 PRO B C 1
ATOM 3088 O O . PRO B 1 40 ? 14.938 34.906 4.383 1 95.5 40 PRO B O 1
ATOM 3091 N N . VAL B 1 41 ? 13.414 34.781 6.012 1 95.31 41 VAL B N 1
ATOM 3092 C CA . VAL B 1 41 ? 14.117 33.688 6.711 1 95.31 41 VAL B CA 1
ATOM 3093 C C . VAL B 1 41 ? 13.164 32.531 6.973 1 95.31 41 VAL B C 1
ATOM 3095 O O . VAL B 1 41 ? 12.047 32.719 7.449 1 95.31 41 VAL B O 1
ATOM 3098 N N . PHE B 1 42 ? 13.695 31.328 6.594 1 94.5 42 PHE B N 1
ATOM 3099 C CA . PHE B 1 42 ? 12.938 30.125 6.926 1 94.5 42 PHE B CA 1
ATOM 3100 C C . PHE B 1 42 ? 13.352 29.578 8.289 1 94.5 42 PHE B C 1
ATOM 3102 O O . PHE B 1 42 ? 14.508 29.719 8.695 1 94.5 42 PHE B O 1
ATOM 3109 N N . ARG B 1 43 ? 12.422 29.016 8.93 1 91 43 ARG B N 1
ATOM 3110 C CA . ARG B 1 43 ? 12.68 28.5 10.266 1 91 43 ARG B CA 1
ATOM 3111 C C . ARG B 1 43 ? 13.766 27.422 10.234 1 91 43 ARG B C 1
ATOM 3113 O O . ARG B 1 43 ? 14.625 27.391 11.117 1 91 43 ARG B O 1
ATOM 3120 N N . ASN B 1 44 ? 13.695 26.516 9.281 1 91.62 44 ASN B N 1
ATOM 3121 C CA . ASN B 1 44 ? 14.656 25.422 9.133 1 91.62 44 ASN B CA 1
ATOM 3122 C C . ASN B 1 44 ? 15.398 25.5 7.805 1 91.62 44 ASN B C 1
ATOM 3124 O O . ASN B 1 44 ? 14.938 26.156 6.867 1 91.62 44 ASN B O 1
ATOM 3128 N N . ARG B 1 45 ? 16.562 24.812 7.82 1 92.94 45 ARG B N 1
ATOM 3129 C CA . ARG B 1 45 ? 17.359 24.797 6.598 1 92.94 45 ARG B CA 1
ATOM 3130 C C . ARG B 1 45 ? 16.766 23.828 5.578 1 92.94 45 ARG B C 1
ATOM 3132 O O . ARG B 1 45 ? 16.969 23.984 4.371 1 92.94 45 ARG B O 1
ATOM 3139 N N . GLU B 1 46 ? 16.125 22.875 6.105 1 96.5 46 GLU B N 1
ATOM 3140 C CA . GLU B 1 46 ? 15.5 21.906 5.215 1 96.5 46 GLU B CA 1
ATOM 3141 C C . GLU B 1 46 ? 14.133 21.484 5.734 1 96.5 46 GLU B C 1
ATOM 3143 O O . GLU B 1 46 ? 13.867 21.531 6.941 1 96.5 46 GLU B O 1
ATOM 3148 N N . GLN B 1 47 ? 13.281 21.234 4.812 1 96.5 47 GLN B N 1
ATOM 3149 C CA . GLN B 1 47 ? 11.984 20.641 5.113 1 96.5 47 GLN B CA 1
ATOM 3150 C C . GLN B 1 47 ? 11.867 19.25 4.512 1 96.5 47 GLN B C 1
ATOM 3152 O O . GLN B 1 47 ? 12.094 19.062 3.314 1 96.5 47 GLN B O 1
ATOM 3157 N N . ARG B 1 48 ? 11.555 18.25 5.355 1 96.88 48 ARG B N 1
ATOM 3158 C CA . ARG B 1 48 ? 11.461 16.875 4.91 1 96.88 48 ARG B CA 1
ATOM 3159 C C . ARG B 1 48 ? 10 16.453 4.719 1 96.88 48 ARG B C 1
ATOM 3161 O O . ARG B 1 48 ? 9.156 16.719 5.574 1 96.88 48 ARG B O 1
ATOM 3168 N N . LEU B 1 49 ? 9.75 15.914 3.566 1 96.81 49 LEU B N 1
ATOM 3169 C CA . LEU B 1 49 ? 8.43 15.383 3.258 1 96.81 49 LEU B CA 1
ATOM 3170 C C . LEU B 1 49 ? 8.5 13.891 2.941 1 96.81 49 LEU B C 1
ATOM 3172 O O . LEU B 1 49 ? 9.438 13.438 2.283 1 96.81 49 LEU B O 1
ATOM 3176 N N . PHE B 1 50 ? 7.566 13.141 3.473 1 97.19 50 PHE B N 1
ATOM 3177 C CA . PHE B 1 50 ? 7.422 11.719 3.195 1 97.19 50 PHE B CA 1
ATOM 3178 C C . PHE B 1 50 ? 6.125 11.438 2.445 1 97.19 50 PHE B C 1
ATOM 3180 O O . PHE B 1 50 ? 5.035 11.641 2.984 1 97.19 50 PHE B O 1
ATOM 3187 N N . ILE B 1 51 ? 6.254 11.023 1.22 1 97.69 51 ILE B N 1
ATOM 3188 C CA . ILE B 1 51 ? 5.086 10.844 0.364 1 97.69 51 ILE B CA 1
ATOM 3189 C C . ILE B 1 51 ? 5.051 9.414 -0.168 1 97.69 51 ILE B C 1
ATOM 3191 O O . ILE B 1 51 ? 5.957 8.984 -0.886 1 97.69 51 ILE B O 1
ATOM 3195 N N . PRO B 1 52 ? 4.051 8.664 0.17 1 97.31 52 PRO B N 1
ATOM 3196 C CA . PRO B 1 52 ? 3.936 7.336 -0.434 1 97.31 52 PRO B CA 1
ATOM 3197 C C . PRO B 1 52 ? 3.809 7.387 -1.955 1 97.31 52 PRO B C 1
ATOM 3199 O O . PRO B 1 52 ? 3.162 8.289 -2.494 1 97.31 52 PRO B O 1
ATOM 3202 N N . GLU B 1 53 ? 4.375 6.418 -2.637 1 97 53 GLU B N 1
ATOM 3203 C CA . GLU B 1 53 ? 4.336 6.426 -4.098 1 97 53 GLU B CA 1
ATOM 3204 C C . GLU B 1 53 ? 2.914 6.223 -4.609 1 97 53 GLU B C 1
ATOM 3206 O O . GLU B 1 53 ? 2.621 6.516 -5.773 1 97 53 GLU B O 1
ATOM 3211 N N . SER B 1 54 ? 2.01 5.703 -3.719 1 95.19 54 SER B N 1
ATOM 3212 C CA . SER B 1 54 ? 0.628 5.445 -4.113 1 95.19 54 SER B CA 1
ATOM 3213 C C . SER B 1 54 ? -0.223 6.707 -4 1 95.19 54 SER B C 1
ATOM 3215 O O . SER B 1 54 ? -1.427 6.676 -4.262 1 95.19 54 SER B O 1
ATOM 3217 N N . ARG B 1 55 ? 0.44 7.84 -3.578 1 96.12 55 ARG B N 1
ATOM 3218 C CA . ARG B 1 55 ? -0.316 9.078 -3.396 1 96.12 55 ARG B CA 1
ATOM 3219 C C . ARG B 1 55 ? -0.93 9.539 -4.711 1 96.12 55 ARG B C 1
ATOM 3221 O O . ARG B 1 55 ? -0.274 9.508 -5.754 1 96.12 55 ARG B O 1
ATOM 3228 N N . GLN B 1 56 ? -2.176 9.93 -4.621 1 94.38 56 GLN B N 1
ATOM 3229 C CA . GLN B 1 56 ? -2.916 10.297 -5.82 1 94.38 56 GLN B CA 1
ATOM 3230 C C . GLN B 1 56 ? -2.471 11.656 -6.344 1 94.38 56 GLN B C 1
ATOM 3232 O O . GLN B 1 56 ? -1.994 12.5 -5.578 1 94.38 56 GLN B O 1
ATOM 3237 N N . LEU B 1 57 ? -2.711 11.867 -7.535 1 95.25 57 LEU B N 1
ATOM 3238 C CA . LEU B 1 57 ? -2.408 13.141 -8.18 1 95.25 57 LEU B CA 1
ATOM 3239 C C . LEU B 1 57 ? -3.223 14.273 -7.555 1 95.25 57 LEU B C 1
ATOM 3241 O O . LEU B 1 57 ? -4.27 14.031 -6.953 1 95.25 57 LEU B O 1
ATOM 3245 N N . ASP B 1 58 ? -2.662 15.461 -7.617 1 95.31 58 ASP B N 1
ATOM 3246 C CA . ASP B 1 58 ? -3.305 16.688 -7.16 1 95.31 58 ASP B CA 1
ATOM 3247 C C . ASP B 1 58 ? -3.34 16.75 -5.637 1 95.31 58 ASP B C 1
ATOM 3249 O O . ASP B 1 58 ? -4.027 17.609 -5.062 1 95.31 58 ASP B O 1
ATOM 3253 N N . SER B 1 59 ? -2.709 15.797 -5.059 1 95.38 59 SER B N 1
ATOM 3254 C CA . SER B 1 59 ? -2.545 15.875 -3.611 1 95.38 59 SER B CA 1
ATOM 3255 C C . SER B 1 59 ? -1.69 17.078 -3.221 1 95.38 59 SER B C 1
ATOM 3257 O O . SER B 1 59 ? -0.779 17.469 -3.955 1 95.38 59 SER B O 1
ATOM 3259 N N . ARG B 1 60 ? -1.98 17.625 -2.102 1 95 60 ARG B N 1
ATOM 3260 C CA . ARG B 1 60 ? -1.28 18.812 -1.638 1 95 60 ARG B CA 1
ATOM 3261 C C . ARG B 1 60 ? -0.536 18.547 -0.335 1 95 60 ARG B C 1
ATOM 3263 O O . ARG B 1 60 ? -1.046 17.844 0.543 1 95 60 ARG B O 1
ATOM 3270 N N . PHE B 1 61 ? 0.615 19.109 -0.236 1 95.81 61 PHE B N 1
ATOM 3271 C CA . PHE B 1 61 ? 1.472 18.953 0.934 1 95.81 61 PHE B CA 1
ATOM 3272 C C . PHE B 1 61 ? 1.891 20.312 1.476 1 95.81 61 PHE B C 1
ATOM 3274 O O . PHE B 1 61 ? 2.652 21.031 0.83 1 95.81 61 PHE B O 1
ATOM 3281 N N . PRO B 1 62 ? 1.404 20.594 2.645 1 93.5 62 PRO B N 1
ATOM 3282 C CA . PRO B 1 62 ? 1.75 21.906 3.213 1 93.5 62 PRO B CA 1
ATOM 3283 C C . PRO B 1 62 ? 3.244 22.047 3.488 1 93.5 62 PRO B C 1
ATOM 3285 O O . PRO B 1 62 ? 3.885 21.109 3.953 1 93.5 62 PRO B O 1
ATOM 3288 N N . ILE B 1 63 ? 3.775 23.188 3.139 1 94.31 63 ILE B N 1
ATOM 3289 C CA . ILE B 1 63 ? 5.16 23.516 3.463 1 94.31 63 ILE B CA 1
ATOM 3290 C C . ILE B 1 63 ? 5.219 24.828 4.215 1 94.31 63 ILE B C 1
ATOM 3292 O O . ILE B 1 63 ? 4.285 25.641 4.137 1 94.31 63 ILE B O 1
ATOM 3296 N N . GLU B 1 64 ? 6.32 24.984 4.938 1 91.69 64 GLU B N 1
ATOM 3297 C CA . GLU B 1 64 ? 6.488 26.188 5.75 1 91.69 64 GLU B CA 1
ATOM 3298 C C . GLU B 1 64 ? 7.055 27.328 4.926 1 91.69 64 GLU B C 1
ATOM 3300 O O . GLU B 1 64 ? 7.973 27.141 4.129 1 91.69 64 GLU B O 1
ATOM 3305 N N . GLY B 1 65 ? 6.395 28.469 5.121 1 92.25 65 GLY B N 1
ATOM 3306 C CA . GLY B 1 65 ? 6.906 29.641 4.445 1 92.25 65 GLY B CA 1
ATOM 3307 C C . GLY B 1 65 ? 7.988 30.359 5.234 1 92.25 65 GLY B C 1
ATOM 3308 O O . GLY B 1 65 ? 8.406 29.891 6.289 1 92.25 65 GLY B O 1
ATOM 3309 N N . ALA B 1 66 ? 8.438 31.516 4.66 1 93.81 66 ALA B N 1
ATOM 3310 C CA . ALA B 1 66 ? 9.469 32.344 5.289 1 93.81 66 ALA B CA 1
ATOM 3311 C C . ALA B 1 66 ? 8.844 33.5 6.07 1 93.81 66 ALA B C 1
ATOM 3313 O O . ALA B 1 66 ? 7.652 33.781 5.934 1 93.81 66 ALA B O 1
ATOM 3314 N N . VAL B 1 67 ? 9.609 34 6.973 1 91.12 67 VAL B N 1
ATOM 3315 C CA . VAL B 1 67 ? 9.195 35.156 7.734 1 91.12 67 VAL B CA 1
ATOM 3316 C C . VAL B 1 67 ? 10.141 36.344 7.449 1 91.12 67 VAL B C 1
ATOM 3318 O O . VAL B 1 67 ? 11.359 36.156 7.383 1 91.12 67 VAL B O 1
ATOM 3321 N N . ASP B 1 68 ? 9.5 37.469 7.191 1 91.25 68 ASP B N 1
ATOM 3322 C CA . ASP B 1 68 ? 10.242 38.688 6.965 1 91.25 68 ASP B CA 1
ATOM 3323 C C . ASP B 1 68 ? 10.008 39.688 8.094 1 91.25 68 ASP B C 1
ATOM 3325 O O . ASP B 1 68 ? 8.867 40.062 8.391 1 91.25 68 ASP B O 1
ATOM 3329 N N . ALA B 1 69 ? 11.062 40.156 8.727 1 88.81 69 ALA B N 1
ATOM 3330 C CA . ALA B 1 69 ? 10.961 41.031 9.898 1 88.81 69 ALA B CA 1
ATOM 3331 C C . ALA B 1 69 ? 10.57 42.438 9.5 1 88.81 69 ALA B C 1
ATOM 3333 O O . ALA B 1 69 ? 10.156 43.25 10.344 1 88.81 69 ALA B O 1
ATOM 3334 N N . ASP B 1 70 ? 10.633 42.719 8.227 1 89.25 70 ASP B N 1
ATOM 3335 C CA . ASP B 1 70 ? 10.242 44.031 7.762 1 89.25 70 ASP B CA 1
ATOM 3336 C C . ASP B 1 70 ? 8.719 44.188 7.742 1 89.25 70 ASP B C 1
ATOM 3338 O O . ASP B 1 70 ? 7.996 43.281 8.148 1 89.25 70 ASP B O 1
ATOM 3342 N N . ILE B 1 71 ? 8.25 45.375 7.379 1 86.75 71 ILE B N 1
ATOM 3343 C CA . ILE B 1 71 ? 6.809 45.625 7.363 1 86.75 71 ILE B CA 1
ATOM 3344 C C . ILE B 1 71 ? 6.395 46.188 6.012 1 86.75 71 ILE B C 1
ATOM 3346 O O . ILE B 1 71 ? 7.242 46.656 5.238 1 86.75 71 ILE B O 1
ATOM 3350 N N . GLY B 1 72 ? 5.105 46.031 5.668 1 85.19 72 GLY B N 1
ATOM 3351 C CA . GLY B 1 72 ? 4.547 46.594 4.453 1 85.19 72 GLY B CA 1
ATOM 3352 C C . GLY B 1 72 ? 5.023 45.906 3.191 1 85.19 72 GLY B C 1
ATOM 3353 O O . GLY B 1 72 ? 5.004 44.688 3.109 1 85.19 72 GLY B O 1
ATOM 3354 N N . ALA B 1 73 ? 5.457 46.75 2.244 1 85.69 73 ALA B N 1
ATOM 3355 C CA . ALA B 1 73 ? 5.879 46.219 0.948 1 85.69 73 ALA B CA 1
ATOM 3356 C C . ALA B 1 73 ? 7.176 45.438 1.074 1 85.69 73 ALA B C 1
ATOM 3358 O O . ALA B 1 73 ? 7.398 44.469 0.328 1 85.69 73 ALA B O 1
ATOM 3359 N N . ASN B 1 74 ? 7.969 45.812 2.092 1 88 74 ASN B N 1
ATOM 3360 C CA . ASN B 1 74 ? 9.25 45.125 2.291 1 88 74 ASN B CA 1
ATOM 3361 C C . ASN B 1 74 ? 9.062 43.719 2.832 1 88 74 ASN B C 1
ATOM 3363 O O . ASN B 1 74 ? 9.977 42.906 2.76 1 88 74 ASN B O 1
ATOM 3367 N N . ALA B 1 75 ? 7.781 43.406 3.301 1 87.38 75 ALA B N 1
ATOM 3368 C CA . ALA B 1 75 ? 7.535 42.125 3.932 1 87.38 75 ALA B CA 1
ATOM 3369 C C . ALA B 1 75 ? 6.664 41.219 3.047 1 87.38 75 ALA B C 1
ATOM 3371 O O . ALA B 1 75 ? 6.305 40.125 3.434 1 87.38 75 ALA B O 1
ATOM 3372 N N . LEU B 1 76 ? 6.312 41.781 1.883 1 89.5 76 LEU B N 1
ATOM 3373 C CA . LEU B 1 76 ? 5.508 41 0.965 1 89.5 76 LEU B CA 1
ATOM 3374 C C . LEU B 1 76 ? 6.363 39.938 0.281 1 89.5 76 LEU B C 1
ATOM 3376 O O . LEU B 1 76 ? 7.301 40.25 -0.449 1 89.5 76 LEU B O 1
ATOM 3380 N N . LEU B 1 77 ? 5.988 38.719 0.542 1 93 77 LEU B N 1
ATOM 3381 C CA . LEU B 1 77 ? 6.824 37.625 0.068 1 93 77 LEU B CA 1
ATOM 3382 C C . LEU B 1 77 ? 6.219 36.969 -1.171 1 93 77 LEU B C 1
ATOM 3384 O O . LEU B 1 77 ? 5 36.812 -1.266 1 93 77 LEU B O 1
ATOM 3388 N N . THR B 1 78 ? 7 36.688 -2.15 1 94.69 78 THR B N 1
ATOM 3389 C CA . THR B 1 78 ? 6.684 35.844 -3.299 1 94.69 78 THR B CA 1
ATOM 3390 C C . THR B 1 78 ? 7.531 34.562 -3.293 1 94.69 78 THR B C 1
ATOM 3392 O O . THR B 1 78 ? 8.688 34.594 -2.875 1 94.69 78 THR B O 1
ATOM 3395 N N . TYR B 1 79 ? 6.914 33.5 -3.748 1 96.88 79 TYR B N 1
ATOM 3396 C CA . TYR B 1 79 ? 7.598 32.219 -3.678 1 96.88 79 TYR B CA 1
ATOM 3397 C C . TYR B 1 79 ? 7.789 31.625 -5.07 1 96.88 79 TYR B C 1
ATOM 3399 O O . TYR B 1 79 ? 6.914 31.75 -5.93 1 96.88 79 TYR B O 1
ATOM 3407 N N . THR B 1 80 ? 8.953 30.984 -5.258 1 97.25 80 THR B N 1
ATOM 3408 C CA . THR B 1 80 ? 9.25 30.234 -6.477 1 97.25 80 THR B CA 1
ATOM 3409 C C . THR B 1 80 ? 9.844 28.875 -6.137 1 97.25 80 THR B C 1
ATOM 3411 O O . THR B 1 80 ? 10.578 28.734 -5.156 1 97.25 80 THR B O 1
ATOM 3414 N N . LEU B 1 81 ? 9.414 27.875 -6.93 1 97.81 81 LEU B N 1
ATOM 3415 C CA . LEU B 1 81 ? 9.906 26.5 -6.758 1 97.81 81 LEU B CA 1
ATOM 3416 C C . LEU B 1 81 ? 10.836 26.125 -7.898 1 97.81 81 LEU B C 1
ATOM 3418 O O . LEU B 1 81 ? 10.609 26.5 -9.055 1 97.81 81 LEU B O 1
ATOM 3422 N N . SER B 1 82 ? 11.859 25.391 -7.551 1 98 82 SER B N 1
ATOM 3423 C CA . SER B 1 82 ? 12.719 24.859 -8.602 1 98 82 SER B CA 1
ATOM 3424 C C . SER B 1 82 ? 11.93 23.984 -9.57 1 98 82 SER B C 1
ATOM 3426 O O . SER B 1 82 ? 10.922 23.391 -9.188 1 98 82 SER B O 1
ATOM 3428 N N . PRO B 1 83 ? 12.367 23.953 -10.789 1 95.81 83 PRO B N 1
ATOM 3429 C CA . PRO B 1 83 ? 11.641 23.141 -11.773 1 95.81 83 PRO B CA 1
ATOM 3430 C C . PRO B 1 83 ? 11.562 21.672 -11.398 1 95.81 83 PRO B C 1
ATOM 3432 O O . PRO B 1 83 ? 12.547 21.094 -10.914 1 95.81 83 PRO B O 1
ATOM 3435 N N . SER B 1 84 ? 10.414 21.125 -11.508 1 95.19 84 SER B N 1
ATOM 3436 C CA . SER B 1 84 ? 10.18 19.719 -11.211 1 95.19 84 SER B CA 1
ATOM 3437 C C . SER B 1 84 ? 9.031 19.156 -12.055 1 95.19 84 SER B C 1
ATOM 3439 O O . SER B 1 84 ? 8.031 19.844 -12.273 1 95.19 84 SER B O 1
ATOM 3441 N N . ASP B 1 85 ? 9.203 17.969 -12.539 1 95.94 85 ASP B N 1
ATOM 3442 C CA . ASP B 1 85 ? 8.141 17.297 -13.281 1 95.94 85 ASP B CA 1
ATOM 3443 C C . ASP B 1 85 ? 7.039 16.812 -12.344 1 95.94 85 ASP B C 1
ATOM 3445 O O . ASP B 1 85 ? 5.895 16.625 -12.758 1 95.94 85 ASP B O 1
ATOM 3449 N N . PHE B 1 86 ? 7.367 16.656 -11.07 1 97.88 86 PHE B N 1
ATOM 3450 C CA . PHE B 1 86 ? 6.48 15.945 -10.156 1 97.88 86 PHE B CA 1
ATOM 3451 C C . PHE B 1 86 ? 5.645 16.922 -9.336 1 97.88 86 PHE B C 1
ATOM 3453 O O . PHE B 1 86 ? 4.52 16.609 -8.945 1 97.88 86 PHE B O 1
ATOM 3460 N N . PHE B 1 87 ? 6.238 18.078 -9.094 1 98.25 87 PHE B N 1
ATOM 3461 C CA . PHE B 1 87 ? 5.574 18.953 -8.133 1 98.25 87 PHE B CA 1
ATOM 3462 C C . PHE B 1 87 ? 5.445 20.359 -8.68 1 98.25 87 PHE B C 1
ATOM 3464 O O . PHE B 1 87 ? 6.305 20.828 -9.43 1 98.25 87 PHE B O 1
ATOM 3471 N N . SER B 1 88 ? 4.367 21 -8.32 1 97.94 88 SER B N 1
ATOM 3472 C CA . SER B 1 88 ? 4.156 22.438 -8.508 1 97.94 88 SER B CA 1
ATOM 3473 C C . SER B 1 88 ? 3.842 23.125 -7.184 1 97.94 88 SER B C 1
ATOM 3475 O O . SER B 1 88 ? 3.471 22.469 -6.207 1 97.94 88 SER B O 1
ATOM 3477 N N . LEU B 1 89 ? 4.117 24.391 -7.203 1 97.5 89 LEU B N 1
ATOM 3478 C CA . LEU B 1 89 ? 3.84 25.188 -6.008 1 97.5 89 LEU B CA 1
ATOM 3479 C C . LEU B 1 89 ? 2.434 25.766 -6.059 1 97.5 89 LEU B C 1
ATOM 3481 O O . LEU B 1 89 ? 2.051 26.391 -7.055 1 97.5 89 LEU B O 1
ATOM 3485 N N . ASP B 1 90 ? 1.668 25.438 -5.02 1 95.31 90 ASP B N 1
ATOM 3486 C CA . ASP B 1 90 ? 0.332 26.016 -4.852 1 95.31 90 ASP B CA 1
ATOM 3487 C C . ASP B 1 90 ? 0.312 27.047 -3.736 1 95.31 90 ASP B C 1
ATOM 3489 O O . ASP B 1 90 ? 0.639 26.75 -2.588 1 95.31 90 ASP B O 1
ATOM 3493 N N . ILE B 1 91 ? -0.064 28.266 -4.039 1 93.69 91 ILE B N 1
ATOM 3494 C CA . ILE B 1 91 ? -0.109 29.375 -3.084 1 93.69 91 ILE B CA 1
ATOM 3495 C C . ILE B 1 91 ? -1.547 29.859 -2.93 1 93.69 91 ILE B C 1
ATOM 3497 O O . ILE B 1 91 ? -2.182 30.266 -3.91 1 93.69 91 ILE B O 1
ATOM 3501 N N . ARG B 1 92 ? -2.043 29.688 -1.728 1 88.38 92 ARG B N 1
ATOM 3502 C CA . ARG B 1 92 ? -3.393 30.156 -1.439 1 88.38 92 ARG B CA 1
ATOM 3503 C C . ARG B 1 92 ? -3.371 31.281 -0.403 1 88.38 92 ARG B C 1
ATOM 3505 O O . ARG B 1 92 ? -2.742 31.141 0.648 1 88.38 92 ARG B O 1
ATOM 3512 N N . ALA B 1 93 ? -3.865 32.281 -0.812 1 83.94 93 ALA B N 1
ATOM 3513 C CA . ALA B 1 93 ? -3.914 33.438 0.1 1 83.94 93 ALA B CA 1
ATOM 3514 C C . ALA B 1 93 ? -5.207 33.438 0.908 1 83.94 93 ALA B C 1
ATOM 3516 O O . ALA B 1 93 ? -6.277 33.125 0.379 1 83.94 93 ALA B O 1
ATOM 3517 N N . ASN B 1 94 ? -5 33.5 2.184 1 78.31 94 ASN B N 1
ATOM 3518 C CA . ASN B 1 94 ? -6.121 33.656 3.098 1 78.31 94 ASN B CA 1
ATOM 3519 C C . ASN B 1 94 ? -6.031 35 3.838 1 78.31 94 ASN B C 1
ATOM 3521 O O . ASN B 1 94 ? -4.98 35.344 4.387 1 78.31 94 ASN B O 1
ATOM 3525 N N . ASP B 1 95 ? -7.059 35.781 3.777 1 75 95 ASP B N 1
ATOM 3526 C CA . ASP B 1 95 ? -7.098 37.125 4.371 1 75 95 ASP B CA 1
ATOM 3527 C C . ASP B 1 95 ? -6.684 37.062 5.84 1 75 95 ASP B C 1
ATOM 3529 O O . ASP B 1 95 ? -6.02 38 6.332 1 75 95 ASP B O 1
ATOM 3533 N N . GLU B 1 96 ? -7.016 36.031 6.484 1 74 96 GLU B N 1
ATOM 3534 C CA . GLU B 1 96 ? -6.785 35.969 7.926 1 74 96 GLU B CA 1
ATOM 3535 C C . GLU B 1 96 ? -5.461 35.281 8.242 1 74 96 GLU B C 1
ATOM 3537 O O . GLU B 1 96 ? -4.754 35.688 9.172 1 74 96 GLU B O 1
ATOM 3542 N N . LEU B 1 97 ? -4.996 34.312 7.52 1 72.06 97 LEU B N 1
ATOM 3543 C CA . LEU B 1 97 ? -3.848 33.469 7.867 1 72.06 97 LEU B CA 1
ATOM 3544 C C . LEU B 1 97 ? -2.65 33.812 6.98 1 72.06 97 LEU B C 1
ATOM 3546 O O . LEU B 1 97 ? -1.538 33.344 7.234 1 72.06 97 LEU B O 1
ATOM 3550 N N . GLY B 1 98 ? -2.814 34.75 6.109 1 78.19 98 GLY B N 1
ATOM 3551 C CA . GLY B 1 98 ? -1.726 34.969 5.176 1 78.19 98 GLY B CA 1
ATOM 3552 C C . GLY B 1 98 ? -1.662 33.938 4.062 1 78.19 98 GLY B C 1
ATOM 3553 O O . GLY B 1 98 ? -2.693 33.438 3.629 1 78.19 98 GLY B O 1
ATOM 3554 N N . LYS B 1 99 ? -0.49 33.781 3.518 1 83.75 99 LYS B N 1
ATOM 3555 C CA . LYS B 1 99 ? -0.3 32.844 2.404 1 83.75 99 LYS B CA 1
ATOM 3556 C C . LYS B 1 99 ? -0.004 31.438 2.906 1 83.75 99 LYS B C 1
ATOM 3558 O O . LYS B 1 99 ? 0.744 31.25 3.869 1 83.75 99 LYS B O 1
ATOM 3563 N N . SER B 1 100 ? -0.788 30.531 2.375 1 89.31 100 SER B N 1
ATOM 3564 C CA . SER B 1 100 ? -0.52 29.109 2.629 1 89.31 100 SER B CA 1
ATOM 3565 C C . SER B 1 100 ? 0.17 28.469 1.436 1 89.31 100 SER B C 1
ATOM 3567 O O . SER B 1 100 ? -0.269 28.625 0.295 1 89.31 100 SER B O 1
ATOM 3569 N N . LEU B 1 101 ? 1.298 27.859 1.735 1 94.25 101 LEU B N 1
ATOM 3570 C CA . LEU B 1 101 ? 2.074 27.203 0.684 1 94.25 101 LEU B CA 1
ATOM 3571 C C . LEU B 1 101 ? 1.877 25.703 0.716 1 94.25 101 LEU B C 1
ATOM 3573 O O . LEU B 1 101 ? 1.819 25.094 1.791 1 94.25 101 LEU B O 1
ATOM 3577 N N . SER B 1 102 ? 1.744 25.109 -0.461 1 95.69 102 SER B N 1
ATOM 3578 C CA . SER B 1 102 ? 1.656 23.656 -0.557 1 95.69 102 SER B CA 1
ATOM 3579 C C . SER B 1 102 ? 2.293 23.141 -1.846 1 95.69 102 SER B C 1
ATOM 3581 O O . SER B 1 102 ? 2.33 23.859 -2.85 1 95.69 102 SER B O 1
ATOM 3583 N N . LEU B 1 103 ? 2.867 22.031 -1.676 1 97.31 103 LEU B N 1
ATOM 3584 C CA . LEU B 1 103 ? 3.309 21.328 -2.877 1 97.31 103 LEU B CA 1
ATOM 3585 C C . LEU B 1 103 ? 2.174 20.5 -3.473 1 97.31 103 LEU B C 1
ATOM 3587 O O . LEU B 1 103 ? 1.452 19.812 -2.744 1 97.31 103 LEU B O 1
ATOM 3591 N N . GLU B 1 104 ? 1.976 20.625 -4.738 1 97.56 104 GLU B N 1
ATOM 3592 C CA . GLU B 1 104 ? 0.959 19.844 -5.43 1 97.56 104 GLU B CA 1
ATOM 3593 C C . GLU B 1 104 ? 1.597 18.766 -6.316 1 97.56 104 GLU B C 1
ATOM 3595 O O . GLU B 1 104 ? 2.488 19.078 -7.113 1 97.56 104 GLU B O 1
ATOM 3600 N N . LEU B 1 105 ? 1.153 17.578 -6.125 1 97.94 105 LEU B N 1
ATOM 3601 C CA . LEU B 1 105 ? 1.676 16.469 -6.918 1 97.94 105 LEU B CA 1
ATOM 3602 C C . LEU B 1 105 ? 1.065 16.469 -8.312 1 97.94 105 LEU B C 1
ATOM 3604 O O . LEU B 1 105 ? -0.153 16.359 -8.461 1 97.94 105 LEU B O 1
ATOM 3608 N N . ARG B 1 106 ? 1.964 16.516 -9.398 1 97.88 106 ARG B N 1
ATOM 3609 C CA . ARG B 1 106 ? 1.479 16.641 -10.766 1 97.88 106 ARG B CA 1
ATOM 3610 C C . ARG B 1 106 ? 1.753 15.367 -11.562 1 97.88 106 ARG B C 1
ATOM 3612 O O . ARG B 1 106 ? 1.138 15.133 -12.602 1 97.88 106 ARG B O 1
ATOM 3619 N N . LYS B 1 107 ? 2.658 14.625 -11.086 1 97.56 107 LYS B N 1
ATOM 3620 C CA . LYS B 1 107 ? 3.018 13.359 -11.727 1 97.56 107 LYS B CA 1
ATOM 3621 C C . LYS B 1 107 ? 3.143 12.242 -10.688 1 97.56 107 LYS B C 1
ATOM 3623 O O . LYS B 1 107 ? 3.625 12.469 -9.578 1 97.56 107 LYS B O 1
ATOM 3628 N N . SER B 1 108 ? 2.723 11.055 -11.133 1 95.75 108 SER B N 1
ATOM 3629 C CA . SER B 1 108 ? 2.762 9.922 -10.211 1 95.75 108 SER B CA 1
ATOM 3630 C C . SER B 1 108 ? 4.195 9.586 -9.812 1 95.75 108 SER B C 1
ATOM 3632 O O . SER B 1 108 ? 5.121 9.734 -10.609 1 95.75 108 SER B O 1
ATOM 3634 N N . LEU B 1 109 ? 4.32 9.141 -8.617 1 96.69 109 LEU B N 1
ATOM 3635 C CA . LEU B 1 109 ? 5.633 8.789 -8.086 1 96.69 109 LEU B CA 1
ATOM 3636 C C . LEU B 1 109 ? 5.883 7.289 -8.211 1 96.69 109 LEU B C 1
ATOM 3638 O O . LEU B 1 109 ? 4.938 6.496 -8.211 1 96.69 109 LEU B O 1
ATOM 3642 N N . ASP B 1 110 ? 7.102 6.98 -8.469 1 96.44 110 ASP B N 1
ATOM 3643 C CA . ASP B 1 110 ? 7.59 5.605 -8.484 1 96.44 110 ASP B CA 1
ATOM 3644 C C . ASP B 1 110 ? 8.867 5.465 -7.656 1 96.44 110 ASP B C 1
ATOM 3646 O O . ASP B 1 110 ? 9.945 5.871 -8.094 1 96.44 110 ASP B O 1
ATOM 3650 N N . ARG B 1 111 ? 8.672 4.855 -6.5 1 97 111 ARG B N 1
ATOM 3651 C CA . ARG B 1 111 ? 9.781 4.777 -5.555 1 97 111 ARG B CA 1
ATOM 3652 C C . ARG B 1 111 ? 10.969 4.035 -6.164 1 97 111 ARG B C 1
ATOM 3654 O O . ARG B 1 111 ? 12.125 4.402 -5.926 1 97 111 ARG B O 1
ATOM 3661 N N . GLU B 1 112 ? 10.711 3 -6.895 1 96.94 112 GLU B N 1
ATOM 3662 C CA . GLU B 1 112 ? 11.758 2.186 -7.496 1 96.94 112 GLU B CA 1
ATOM 3663 C C . GLU B 1 112 ? 12.594 2.998 -8.477 1 96.94 112 GLU B C 1
ATOM 3665 O O . GLU B 1 112 ? 13.789 2.752 -8.641 1 96.94 112 GLU B O 1
ATOM 3670 N N . GLU B 1 113 ? 12.016 4.02 -9.117 1 96.38 113 GLU B N 1
ATOM 3671 C CA . GLU B 1 113 ? 12.711 4.867 -10.078 1 96.38 113 GLU B CA 1
ATOM 3672 C C . GLU B 1 113 ? 13.32 6.09 -9.398 1 96.38 113 GLU B C 1
ATOM 3674 O O . GLU B 1 113 ? 14.453 6.48 -9.695 1 96.38 113 GLU B O 1
ATOM 3679 N N . THR B 1 114 ? 12.5 6.676 -8.523 1 96.38 114 THR B N 1
ATOM 3680 C CA . THR B 1 114 ? 12.906 7.922 -7.883 1 96.38 114 THR B CA 1
ATOM 3681 C C . THR B 1 114 ? 12.602 7.879 -6.387 1 96.38 114 THR B C 1
ATOM 3683 O O . THR B 1 114 ? 11.594 8.43 -5.938 1 96.38 114 THR B O 1
ATOM 3686 N N . PRO B 1 115 ? 13.516 7.332 -5.605 1 97.06 115 PRO B N 1
ATOM 3687 C CA . PRO B 1 115 ? 13.266 7.176 -4.172 1 97.06 115 PRO B CA 1
ATOM 3688 C C . PRO B 1 115 ? 13.328 8.5 -3.416 1 97.06 115 PRO B C 1
ATOM 3690 O O . PRO B 1 115 ? 12.789 8.609 -2.309 1 97.06 115 PRO B O 1
ATOM 3693 N N . GLU B 1 116 ? 14.023 9.523 -4 1 97.81 116 GLU B N 1
ATOM 3694 C CA . GLU B 1 116 ? 14.156 10.828 -3.355 1 97.81 116 GLU B CA 1
ATOM 3695 C C . GLU B 1 116 ? 14.117 11.961 -4.379 1 97.81 116 GLU B C 1
ATOM 3697 O O . GLU B 1 116 ? 14.516 11.773 -5.531 1 97.81 116 GLU B O 1
ATOM 3702 N N . LEU B 1 117 ? 13.57 13.023 -3.959 1 97.69 117 LEU B N 1
ATOM 3703 C CA . LEU B 1 117 ? 13.523 14.25 -4.754 1 97.69 117 LEU B CA 1
ATOM 3704 C C . LEU B 1 117 ? 13.984 15.445 -3.932 1 97.69 117 LEU B C 1
ATOM 3706 O O . LEU B 1 117 ? 13.672 15.547 -2.744 1 97.69 117 LEU B O 1
ATOM 3710 N N . HIS B 1 118 ? 14.766 16.297 -4.52 1 97.75 118 HIS B N 1
ATOM 3711 C CA . HIS B 1 118 ? 15.242 17.531 -3.883 1 97.75 118 HIS B CA 1
ATOM 3712 C C . HIS B 1 118 ? 14.766 18.766 -4.637 1 97.75 118 HIS B C 1
ATOM 3714 O O . HIS B 1 118 ? 15.039 18.922 -5.828 1 97.75 118 HIS B O 1
ATOM 3720 N N . LEU B 1 119 ? 14.07 19.562 -3.971 1 98.12 119 LEU B N 1
ATOM 3721 C CA . LEU B 1 119 ? 13.586 20.812 -4.547 1 98.12 119 LEU B CA 1
ATOM 3722 C C . LEU B 1 119 ? 14.086 22 -3.748 1 98.12 119 LEU B C 1
ATOM 3724 O O . LEU B 1 119 ? 14.531 21.859 -2.607 1 98.12 119 LEU B O 1
ATOM 3728 N N . LEU B 1 120 ? 14.062 23.109 -4.391 1 98.06 120 LEU B N 1
ATOM 3729 C CA . LEU B 1 120 ? 14.477 24.359 -3.764 1 98.06 120 LEU B CA 1
ATOM 3730 C C . LEU B 1 120 ? 13.344 25.375 -3.787 1 98.06 120 LEU B C 1
ATOM 3732 O O . LEU B 1 120 ? 12.789 25.656 -4.848 1 98.06 120 LEU B O 1
ATOM 3736 N N . LEU B 1 121 ? 12.961 25.828 -2.637 1 97.94 121 LEU B N 1
ATOM 3737 C CA . LEU B 1 121 ? 11.961 26.875 -2.502 1 97.94 121 LEU B CA 1
ATOM 3738 C C . LEU B 1 121 ? 12.625 28.219 -2.215 1 97.94 121 LEU B C 1
ATOM 3740 O O . LEU B 1 121 ? 13.422 28.344 -1.283 1 97.94 121 LEU B O 1
ATOM 3744 N N . THR B 1 122 ? 12.289 29.219 -2.994 1 97.69 122 THR B N 1
ATOM 3745 C CA . THR B 1 122 ? 12.867 30.547 -2.85 1 97.69 122 THR B CA 1
ATOM 3746 C C . THR B 1 122 ? 11.797 31.578 -2.492 1 97.69 122 THR B C 1
ATOM 3748 O O . THR B 1 122 ? 10.766 31.656 -3.158 1 97.69 122 THR B O 1
ATOM 3751 N N . ALA B 1 123 ? 12 32.219 -1.366 1 96.88 123 ALA B N 1
ATOM 3752 C CA . ALA B 1 123 ? 11.148 33.344 -0.971 1 96.88 123 ALA B CA 1
ATOM 3753 C C . ALA B 1 123 ? 11.805 34.688 -1.301 1 96.88 123 ALA B C 1
ATOM 3755 O O . ALA B 1 123 ? 12.961 34.938 -0.938 1 96.88 123 ALA B O 1
ATOM 3756 N N . THR B 1 124 ? 11.133 35.594 -1.994 1 96.5 124 THR B N 1
ATOM 3757 C CA . THR B 1 124 ? 11.633 36.906 -2.361 1 96.5 124 THR B CA 1
ATOM 3758 C C . THR B 1 124 ? 10.734 38 -1.788 1 96.5 124 THR B C 1
ATOM 3760 O O . THR B 1 124 ? 9.516 37.938 -1.907 1 96.5 124 THR B O 1
ATOM 3763 N N . ASP B 1 125 ? 11.406 38.938 -1.133 1 94.62 125 ASP B N 1
ATOM 3764 C CA . ASP B 1 125 ? 10.602 40.031 -0.581 1 94.62 125 ASP B CA 1
ATOM 3765 C C . ASP B 1 125 ? 10.352 41.094 -1.625 1 94.62 125 ASP B C 1
ATOM 3767 O O . ASP B 1 125 ? 10.859 41.031 -2.746 1 94.62 125 ASP B O 1
ATOM 3771 N N . GLY B 1 126 ? 9.5 42.031 -1.385 1 91.25 126 GLY B N 1
ATOM 3772 C CA . GLY B 1 126 ? 9.141 43.094 -2.318 1 91.25 126 GLY B CA 1
ATOM 3773 C C . GLY B 1 126 ? 9.961 44.344 -2.127 1 91.25 126 GLY B C 1
ATOM 3774 O O . GLY B 1 126 ? 9.609 45.406 -2.654 1 91.25 126 GLY B O 1
ATOM 3775 N N . GLY B 1 127 ? 10.977 44.312 -1.315 1 90.38 127 GLY B N 1
ATOM 3776 C CA . GLY B 1 127 ? 11.797 45.469 -1.083 1 90.38 127 GLY B CA 1
ATOM 3777 C C . GLY B 1 127 ? 12.711 45.812 -2.25 1 90.38 127 GLY B C 1
ATOM 3778 O O . GLY B 1 127 ? 12.797 45.031 -3.211 1 90.38 127 GLY B O 1
ATOM 3779 N N . LYS B 1 128 ? 13.289 47.031 -2.117 1 88.5 128 LYS B N 1
ATOM 3780 C CA . LYS B 1 128 ? 14.289 47.469 -3.09 1 88.5 128 LYS B CA 1
ATOM 3781 C C . LYS B 1 128 ? 15.609 47.812 -2.406 1 88.5 128 LYS B C 1
ATOM 3783 O O . LYS B 1 128 ? 15.719 48.844 -1.716 1 88.5 128 LYS B O 1
ATOM 3788 N N . PRO B 1 129 ? 16.5 47.094 -2.648 1 90.81 129 PRO B N 1
ATOM 3789 C CA . PRO B 1 129 ? 16.609 45.906 -3.484 1 90.81 129 PRO B CA 1
ATOM 3790 C C . PRO B 1 129 ? 15.898 44.688 -2.871 1 90.81 129 PRO B C 1
ATOM 3792 O O . PRO B 1 129 ? 15.711 44.625 -1.651 1 90.81 129 PRO B O 1
ATOM 3795 N N . GLU B 1 130 ? 15.555 43.75 -3.744 1 94.06 130 GLU B N 1
ATOM 3796 C CA . GLU B 1 130 ? 14.891 42.562 -3.275 1 94.06 130 GLU B CA 1
ATOM 3797 C C . GLU B 1 130 ? 15.867 41.625 -2.551 1 94.06 130 GLU B C 1
ATOM 3799 O O . GLU B 1 130 ? 17.031 41.5 -2.963 1 94.06 130 GLU B O 1
ATOM 3804 N N . LEU B 1 131 ? 15.461 41.125 -1.476 1 96.25 131 LEU B N 1
ATOM 3805 C CA . LEU B 1 131 ? 16.234 40.125 -0.747 1 96.25 131 LEU B CA 1
ATOM 3806 C C . LEU B 1 131 ? 15.539 38.75 -0.81 1 96.25 131 LEU B C 1
ATOM 3808 O O . LEU B 1 131 ? 14.32 38.688 -0.979 1 96.25 131 LEU B O 1
ATOM 3812 N N . GLU B 1 132 ? 16.359 37.75 -0.788 1 95.75 132 GLU B N 1
ATOM 3813 C CA . GLU B 1 132 ? 15.797 36.406 -0.962 1 95.75 132 GLU B CA 1
ATOM 3814 C C . GLU B 1 132 ? 16.25 35.469 0.146 1 95.75 132 GLU B C 1
ATOM 3816 O O . GLU B 1 132 ? 17.281 35.719 0.792 1 95.75 132 GLU B O 1
ATOM 3821 N N . GLY B 1 133 ? 15.375 34.531 0.496 1 96.5 133 GLY B N 1
ATOM 3822 C CA . GLY B 1 133 ? 15.664 33.375 1.338 1 96.5 133 GLY B CA 1
ATOM 3823 C C . GLY B 1 133 ? 15.305 32.062 0.689 1 96.5 133 GLY B C 1
ATOM 3824 O O . GLY B 1 133 ? 14.352 31.969 -0.085 1 96.5 133 GLY B O 1
ATOM 3825 N N . ARG B 1 134 ? 16.172 31 0.906 1 97.31 134 ARG B N 1
ATOM 3826 C CA . ARG B 1 134 ? 15.938 29.703 0.272 1 97.31 134 ARG B CA 1
ATOM 3827 C C . ARG B 1 134 ? 15.875 28.594 1.31 1 97.31 134 ARG B C 1
ATOM 3829 O O . ARG B 1 134 ? 16.469 28.703 2.385 1 97.31 134 ARG B O 1
ATOM 3836 N N . VAL B 1 135 ? 15.102 27.562 1.003 1 97.75 135 VAL B N 1
ATOM 3837 C CA . VAL B 1 135 ? 15.016 26.359 1.83 1 97.75 135 VAL B CA 1
ATOM 3838 C C . VAL B 1 135 ? 14.953 25.125 0.94 1 97.75 135 VAL B C 1
ATOM 3840 O O . VAL B 1 135 ? 14.352 25.156 -0.134 1 97.75 135 VAL B O 1
ATOM 3843 N N . GLN B 1 136 ? 15.633 24.094 1.377 1 98.06 136 GLN B N 1
ATOM 3844 C CA . GLN B 1 136 ? 15.617 22.844 0.64 1 98.06 136 GLN B CA 1
ATOM 3845 C C . GLN B 1 136 ? 14.422 21.984 1.036 1 98.06 136 GLN B C 1
ATOM 3847 O O . GLN B 1 136 ? 14.117 21.844 2.223 1 98.06 136 GLN B O 1
ATOM 3852 N N . LEU B 1 137 ? 13.719 21.516 0.032 1 98.19 137 LEU B N 1
ATOM 3853 C CA . LEU B 1 137 ? 12.664 20.547 0.255 1 98.19 137 LEU B CA 1
ATOM 3854 C C . LEU B 1 137 ? 13.141 19.141 -0.078 1 98.19 137 LEU B C 1
ATOM 3856 O O . LEU B 1 137 ? 13.406 18.828 -1.242 1 98.19 137 LEU B O 1
ATOM 3860 N N . LEU B 1 138 ? 13.305 18.359 0.945 1 98.31 138 LEU B N 1
ATOM 3861 C CA . LEU B 1 138 ? 13.742 16.969 0.772 1 98.31 138 LEU B CA 1
ATOM 3862 C C . LEU B 1 138 ? 12.547 16.016 0.798 1 98.31 138 LEU B C 1
ATOM 3864 O O . LEU B 1 138 ? 11.961 15.789 1.855 1 98.31 138 LEU B O 1
ATOM 3868 N N . ILE B 1 139 ? 12.25 15.461 -0.349 1 98.19 139 ILE B N 1
ATOM 3869 C CA . ILE B 1 139 ? 11.094 14.586 -0.462 1 98.19 139 ILE B CA 1
ATOM 3870 C C . ILE B 1 139 ? 11.555 13.133 -0.531 1 98.19 139 ILE B C 1
ATOM 3872 O O . ILE B 1 139 ? 12.32 12.758 -1.424 1 98.19 139 ILE B O 1
ATOM 3876 N N . THR B 1 140 ? 11.18 12.336 0.394 1 98.31 140 THR B N 1
ATOM 3877 C CA . THR B 1 140 ? 11.414 10.898 0.384 1 98.31 140 THR B CA 1
ATOM 3878 C C . THR B 1 140 ? 10.156 10.156 -0.07 1 98.31 140 THR B C 1
ATOM 3880 O O . THR B 1 140 ? 9.086 10.328 0.507 1 98.31 140 THR B O 1
ATOM 3883 N N . VAL B 1 141 ? 10.312 9.375 -1.14 1 98 141 VAL B N 1
ATOM 3884 C CA . VAL B 1 141 ? 9.195 8.586 -1.633 1 98 141 VAL B CA 1
ATOM 3885 C C . VAL B 1 141 ? 9.117 7.266 -0.862 1 98 141 VAL B C 1
ATOM 3887 O O . VAL B 1 141 ? 10.055 6.465 -0.894 1 98 141 VAL B O 1
ATOM 3890 N N . LEU B 1 142 ? 8.023 7.051 -0.209 1 97.44 142 LEU B N 1
ATOM 3891 C CA . LEU B 1 142 ? 7.867 5.855 0.608 1 97.44 142 LEU B CA 1
ATOM 3892 C C . LEU B 1 142 ? 7.387 4.6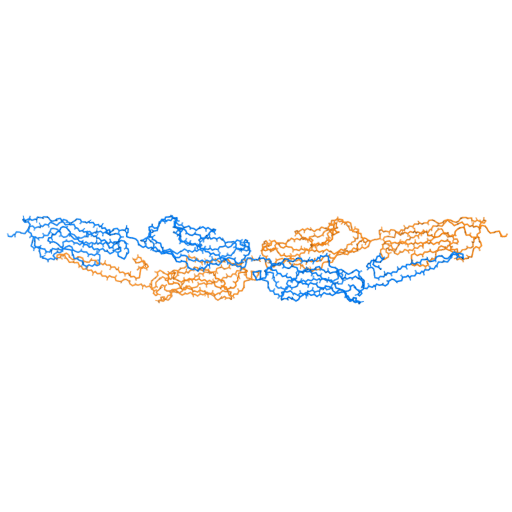8 -0.238 1 97.44 142 LEU B C 1
ATOM 3894 O O . LEU B 1 142 ? 6.527 4.844 -1.106 1 97.44 142 LEU B O 1
ATOM 3898 N N . ASP B 1 143 ? 7.938 3.531 0.092 1 97 143 ASP B N 1
ATOM 3899 C CA . ASP B 1 143 ? 7.695 2.324 -0.691 1 97 143 ASP B CA 1
ATOM 3900 C C . ASP B 1 143 ? 6.332 1.722 -0.367 1 97 143 ASP B C 1
ATOM 3902 O O . ASP B 1 143 ? 5.965 1.59 0.803 1 97 143 ASP B O 1
ATOM 3906 N N . VAL B 1 144 ? 5.523 1.443 -1.4 1 96.38 144 VAL B N 1
ATOM 3907 C CA . VAL B 1 144 ? 4.301 0.653 -1.31 1 96.38 144 VAL B CA 1
ATOM 3908 C C . VAL B 1 144 ? 4.504 -0.693 -2 1 96.38 144 VAL B C 1
ATOM 3910 O O . VAL B 1 144 ? 5.355 -0.824 -2.883 1 96.38 144 VAL B O 1
ATOM 3913 N N . ASN B 1 145 ? 3.807 -1.728 -1.527 1 96.44 145 ASN B N 1
ATOM 3914 C CA . ASN B 1 145 ? 3.932 -3.043 -2.146 1 96.44 145 ASN B CA 1
ATOM 3915 C C . ASN B 1 145 ? 3.209 -3.102 -3.488 1 96.44 145 ASN B C 1
ATOM 3917 O O . ASN B 1 145 ? 2.098 -3.629 -3.578 1 96.44 145 ASN B O 1
ATOM 3921 N N . ASP B 1 146 ? 3.828 -2.711 -4.574 1 95.75 146 ASP B N 1
ATOM 3922 C CA . ASP B 1 146 ? 3.186 -2.672 -5.883 1 95.75 146 ASP B CA 1
ATOM 3923 C C . ASP B 1 146 ? 3.867 -3.629 -6.859 1 95.75 146 ASP B C 1
ATOM 3925 O O . ASP B 1 146 ? 3.455 -3.744 -8.016 1 95.75 146 ASP B O 1
ATOM 3929 N N . ASN B 1 147 ? 4.902 -4.258 -6.445 1 96.25 147 ASN B N 1
ATOM 3930 C CA . ASN B 1 147 ? 5.582 -5.262 -7.258 1 96.25 147 ASN B CA 1
ATOM 3931 C C . ASN B 1 147 ? 5.461 -6.656 -6.645 1 96.25 147 ASN B C 1
ATOM 3933 O O . ASN B 1 147 ? 5.66 -6.828 -5.441 1 96.25 147 ASN B O 1
ATOM 3937 N N . ALA B 1 148 ? 5.07 -7.594 -7.496 1 97.19 148 ALA B N 1
ATOM 3938 C CA . ALA B 1 148 ? 5.039 -8.984 -7.066 1 97.19 148 ALA B CA 1
ATOM 3939 C C . ALA B 1 148 ? 6.375 -9.672 -7.32 1 97.19 148 ALA B C 1
ATOM 3941 O O . ALA B 1 148 ? 7.152 -9.234 -8.172 1 97.19 148 ALA B O 1
ATOM 3942 N N . PRO B 1 149 ? 6.68 -10.703 -6.473 1 97.62 149 PRO B N 1
ATOM 3943 C CA . PRO B 1 149 ? 7.902 -11.469 -6.742 1 97.62 149 PRO B CA 1
ATOM 3944 C C . PRO B 1 149 ? 7.977 -11.969 -8.18 1 97.62 149 PRO B C 1
ATOM 3946 O O . PRO B 1 149 ? 6.961 -12.391 -8.75 1 97.62 149 PRO B O 1
ATOM 3949 N N . VAL B 1 150 ? 9.148 -11.922 -8.75 1 97.31 150 VAL B N 1
ATOM 3950 C CA . VAL B 1 150 ? 9.344 -12.383 -10.125 1 97.31 150 VAL B CA 1
ATOM 3951 C C . VAL B 1 150 ? 10.383 -13.5 -10.148 1 97.31 150 VAL B C 1
ATOM 3953 O O . VAL B 1 150 ? 11.516 -13.32 -9.703 1 97.31 150 VAL B O 1
ATOM 3956 N N . PHE B 1 151 ? 9.961 -14.664 -10.703 1 97 151 PHE B N 1
ATOM 3957 C CA . PHE B 1 151 ? 10.867 -15.797 -10.82 1 97 151 PHE B CA 1
ATOM 3958 C C . PHE B 1 151 ? 11.828 -15.609 -11.984 1 97 151 PHE B C 1
ATOM 3960 O O . PHE B 1 151 ? 11.516 -14.898 -12.945 1 97 151 PHE B O 1
ATOM 3967 N N . ASP B 1 152 ? 12.977 -16.281 -11.898 1 95.75 152 ASP B N 1
ATOM 3968 C CA . ASP B 1 152 ? 13.938 -16.25 -12.992 1 95.75 152 ASP B CA 1
ATOM 3969 C C . ASP B 1 152 ? 13.367 -16.922 -14.242 1 95.75 152 ASP B C 1
ATOM 3971 O O . ASP B 1 152 ? 13.641 -16.5 -15.367 1 95.75 152 ASP B O 1
ATOM 3975 N N . GLN B 1 153 ? 12.57 -17.969 -13.953 1 94.12 153 GLN B N 1
ATOM 3976 C CA . GLN B 1 153 ? 11.93 -18.734 -15.023 1 94.12 153 GLN B CA 1
ATOM 3977 C C . GLN B 1 153 ? 10.484 -19.062 -14.672 1 94.12 153 GLN B C 1
ATOM 3979 O O . GLN B 1 153 ? 10.133 -19.188 -13.492 1 94.12 153 GLN B O 1
ATOM 3984 N N . ASP B 1 154 ? 9.719 -19.188 -15.734 1 90.94 154 ASP B N 1
ATOM 3985 C CA . ASP B 1 154 ? 8.328 -19.562 -15.523 1 90.94 154 ASP B CA 1
ATOM 3986 C C . ASP B 1 154 ? 8.188 -21.078 -15.336 1 90.94 154 ASP B C 1
ATOM 3988 O O . ASP B 1 154 ? 7.227 -21.547 -14.719 1 90.94 154 ASP B O 1
ATOM 3992 N N . LEU B 1 155 ? 9.125 -21.781 -15.945 1 93 155 LEU B N 1
ATOM 3993 C CA . LEU B 1 155 ? 9.102 -23.25 -15.906 1 93 155 LEU B CA 1
ATOM 3994 C C . LEU B 1 155 ? 10.5 -23.812 -15.688 1 93 155 LEU B C 1
ATOM 3996 O O . LEU B 1 155 ? 11.422 -23.484 -16.438 1 93 155 LEU B O 1
ATOM 4000 N N . TYR B 1 156 ? 10.664 -24.578 -14.586 1 94.88 156 TYR B N 1
ATOM 4001 C CA . TYR B 1 156 ? 11.898 -25.297 -14.297 1 94.88 156 TYR B CA 1
ATOM 4002 C C . TYR B 1 156 ? 11.773 -26.766 -14.648 1 94.88 156 TYR B C 1
ATOM 4004 O O . TYR B 1 156 ? 10.781 -27.422 -14.297 1 94.88 156 TYR B O 1
ATOM 4012 N N . ARG B 1 157 ? 12.727 -27.234 -15.359 1 95.69 157 ARG B N 1
ATOM 4013 C CA . ARG B 1 157 ? 12.727 -28.641 -15.742 1 95.69 157 ARG B CA 1
ATOM 4014 C C . ARG B 1 157 ? 13.867 -29.391 -15.07 1 95.69 157 ARG B C 1
ATOM 4016 O O . ARG B 1 157 ? 15.016 -28.938 -15.086 1 95.69 157 ARG B O 1
ATOM 4023 N N . VAL B 1 158 ? 13.523 -30.516 -14.477 1 96.75 158 VAL B N 1
ATOM 4024 C CA . VAL B 1 158 ? 14.523 -31.312 -13.789 1 96.75 158 VAL B CA 1
ATOM 4025 C C . VAL B 1 158 ? 14.297 -32.781 -14.078 1 96.75 158 VAL B C 1
ATOM 4027 O O . VAL B 1 158 ? 13.148 -33.25 -14.188 1 96.75 158 VAL B O 1
ATOM 4030 N N . HIS B 1 159 ? 15.352 -33.531 -14.305 1 97.12 159 HIS B N 1
ATOM 4031 C CA . HIS B 1 159 ? 15.32 -34.969 -14.461 1 97.12 159 HIS B CA 1
ATOM 4032 C C . HIS B 1 159 ? 15.938 -35.688 -13.266 1 97.12 159 HIS B C 1
ATOM 4034 O O . HIS B 1 159 ? 17.047 -35.344 -12.852 1 97.12 159 HIS B O 1
ATOM 4040 N N . LEU B 1 160 ? 15.156 -36.594 -12.734 1 97.12 160 LEU B N 1
ATOM 4041 C CA . LEU B 1 160 ? 15.648 -37.375 -11.586 1 97.12 160 LEU B CA 1
ATOM 4042 C C . LEU B 1 160 ? 15.523 -38.875 -11.844 1 97.12 160 LEU B C 1
ATOM 4044 O O . LEU B 1 160 ? 14.539 -39.312 -12.422 1 97.12 160 LEU B O 1
ATOM 4048 N N . LEU B 1 161 ? 16.531 -39.625 -11.445 1 96.5 161 LEU B N 1
ATOM 4049 C CA . LEU B 1 161 ? 16.422 -41.062 -11.453 1 96.5 161 LEU B CA 1
ATOM 4050 C C . LEU B 1 161 ? 15.43 -41.531 -10.398 1 96.5 161 LEU B C 1
ATOM 4052 O O . LEU B 1 161 ? 15.344 -40.969 -9.312 1 96.5 161 LEU B O 1
ATOM 4056 N N . GLU B 1 162 ? 14.641 -42.531 -10.773 1 96 162 GLU B N 1
ATOM 4057 C CA . GLU B 1 162 ? 13.672 -43.031 -9.805 1 96 162 GLU B CA 1
ATOM 4058 C C . GLU B 1 162 ? 14.367 -43.562 -8.547 1 96 162 GLU B C 1
ATOM 4060 O O . GLU B 1 162 ? 13.734 -43.688 -7.496 1 96 162 GLU B O 1
ATOM 4065 N N . THR B 1 163 ? 15.773 -43.812 -8.516 1 93.81 163 THR B N 1
ATOM 4066 C CA . THR B 1 163 ? 16.531 -44.312 -7.379 1 93.81 163 THR B CA 1
ATOM 4067 C C . THR B 1 163 ? 17.172 -43.156 -6.602 1 93.81 163 THR B C 1
ATOM 4069 O O . THR B 1 163 ? 18.047 -43.375 -5.777 1 93.81 163 THR B O 1
ATOM 4072 N N . ILE B 1 164 ? 16.734 -42 -6.91 1 94.69 164 ILE B N 1
ATOM 4073 C CA . ILE B 1 164 ? 17.312 -40.812 -6.277 1 94.69 164 ILE B CA 1
ATOM 4074 C C . ILE B 1 164 ? 17.094 -40.875 -4.766 1 94.69 164 ILE B C 1
ATOM 4076 O O . ILE B 1 164 ? 16.047 -41.344 -4.309 1 94.69 164 ILE B O 1
ATOM 4080 N N . ALA B 1 165 ? 18.141 -40.469 -3.994 1 95.06 165 ALA B N 1
ATOM 4081 C CA . ALA B 1 165 ? 18.062 -40.562 -2.537 1 95.06 165 ALA B CA 1
ATOM 4082 C C . ALA B 1 165 ? 17.203 -39.406 -1.979 1 95.06 165 ALA B C 1
ATOM 4084 O O . ALA B 1 165 ? 17.203 -38.312 -2.512 1 95.06 165 ALA B O 1
ATOM 4085 N N . ASN B 1 166 ? 16.516 -39.688 -0.927 1 95.19 166 ASN B N 1
ATOM 4086 C CA . ASN B 1 166 ? 15.812 -38.656 -0.198 1 95.19 166 ASN B CA 1
ATOM 4087 C C . ASN B 1 166 ? 16.766 -37.531 0.246 1 95.19 166 ASN B C 1
ATOM 4089 O O . ASN B 1 166 ? 17.906 -37.812 0.619 1 95.19 166 ASN B O 1
ATOM 4093 N N . GLY B 1 167 ? 16.266 -36.312 0.211 1 95.69 167 GLY B N 1
ATOM 4094 C CA . GLY B 1 167 ? 17.078 -35.188 0.613 1 95.69 167 GLY B CA 1
ATOM 4095 C C . GLY B 1 167 ? 17.797 -34.531 -0.548 1 95.69 167 GLY B C 1
ATOM 4096 O O . GLY B 1 167 ? 18.312 -33.406 -0.414 1 95.69 167 GLY B O 1
ATOM 4097 N N . THR B 1 168 ? 17.797 -35.188 -1.712 1 96.81 168 THR B N 1
ATOM 4098 C CA . THR B 1 168 ? 18.484 -34.625 -2.881 1 96.81 168 THR B CA 1
ATOM 4099 C C . THR B 1 168 ? 17.812 -33.344 -3.35 1 96.81 168 THR B C 1
ATOM 4101 O O . THR B 1 168 ? 16.578 -33.25 -3.363 1 96.81 168 THR B O 1
ATOM 4104 N N . LEU B 1 169 ? 18.688 -32.438 -3.658 1 97.25 169 LEU B N 1
ATOM 4105 C CA . LEU B 1 169 ? 18.203 -31.141 -4.172 1 97.25 169 LEU B CA 1
ATOM 4106 C C . LEU B 1 169 ? 17.641 -31.297 -5.582 1 97.25 169 LEU B C 1
ATOM 4108 O O . LEU B 1 169 ? 18.328 -31.844 -6.465 1 97.25 169 LEU B O 1
ATOM 4112 N N . VAL B 1 170 ? 16.438 -30.984 -5.75 1 97.31 170 VAL B N 1
ATOM 4113 C CA . VAL B 1 170 ? 15.805 -31 -7.066 1 97.31 170 VAL B CA 1
ATOM 4114 C C . VAL B 1 170 ? 16.188 -29.75 -7.844 1 97.31 170 VAL B C 1
ATOM 4116 O O . VAL B 1 170 ? 16.75 -29.844 -8.938 1 97.31 170 VAL B O 1
ATOM 4119 N N . THR B 1 171 ? 15.859 -28.578 -7.25 1 97.19 171 THR B N 1
ATOM 4120 C CA . THR B 1 171 ? 16.203 -27.297 -7.844 1 97.19 171 THR B CA 1
ATOM 4121 C C . THR B 1 171 ? 16.125 -26.188 -6.801 1 97.19 171 THR B C 1
ATOM 4123 O O . THR B 1 171 ? 15.609 -26.391 -5.703 1 97.19 171 THR B O 1
ATOM 4126 N N . ARG B 1 172 ? 16.828 -25.094 -7.082 1 96.56 172 ARG B N 1
ATOM 4127 C CA . ARG B 1 172 ? 16.75 -23.875 -6.27 1 96.56 172 ARG B CA 1
ATOM 4128 C C . ARG B 1 172 ? 16.031 -22.766 -7.02 1 96.56 172 ARG B C 1
ATOM 4130 O O . ARG B 1 172 ? 16.5 -22.312 -8.07 1 96.56 172 ARG B O 1
ATOM 4137 N N . LEU B 1 173 ? 14.914 -22.391 -6.473 1 96.31 173 LEU B N 1
ATOM 4138 C CA . LEU B 1 173 ? 14.133 -21.312 -7.086 1 96.31 173 LEU B CA 1
ATOM 4139 C C . LEU B 1 173 ? 14.594 -19.953 -6.59 1 96.31 173 LEU B C 1
ATOM 4141 O O . LEU B 1 173 ? 15.078 -19.828 -5.461 1 96.31 173 LEU B O 1
ATOM 4145 N N . ASN B 1 174 ? 14.594 -18.984 -7.523 1 94.81 174 ASN B N 1
ATOM 4146 C CA . ASN B 1 174 ? 14.891 -17.609 -7.156 1 94.81 174 ASN B CA 1
ATOM 4147 C C . ASN B 1 174 ? 13.797 -16.656 -7.633 1 94.81 174 ASN B C 1
ATOM 4149 O O . ASN B 1 174 ? 13.328 -16.75 -8.773 1 94.81 174 ASN B O 1
ATOM 4153 N N . ALA B 1 175 ? 13.328 -15.922 -6.738 1 96.25 175 ALA B N 1
ATOM 4154 C CA . ALA B 1 175 ? 12.367 -14.867 -7.051 1 96.25 175 ALA B CA 1
ATOM 4155 C C . ALA B 1 175 ? 12.828 -13.523 -6.484 1 96.25 175 ALA B C 1
ATOM 4157 O O . ALA B 1 175 ? 13.273 -13.445 -5.336 1 96.25 175 ALA B O 1
ATOM 4158 N N . SER B 1 176 ? 12.805 -12.523 -7.32 1 96.25 176 SER B N 1
ATOM 4159 C CA . SER B 1 176 ? 13.211 -11.188 -6.902 1 96.25 176 SER B CA 1
ATOM 4160 C C . SER B 1 176 ? 12.008 -10.242 -6.828 1 96.25 176 SER B C 1
ATOM 4162 O O . SER B 1 176 ? 11.078 -10.359 -7.625 1 96.25 176 SER B O 1
ATOM 4164 N N . ASP B 1 177 ? 11.992 -9.453 -5.84 1 97.12 177 ASP B N 1
ATOM 4165 C CA . ASP B 1 177 ? 10.977 -8.422 -5.633 1 97.12 177 ASP B CA 1
ATOM 4166 C C . ASP B 1 177 ? 11.609 -7.035 -5.59 1 97.12 177 ASP B C 1
ATOM 4168 O O . ASP B 1 177 ? 12.531 -6.789 -4.809 1 97.12 177 ASP B O 1
ATOM 4172 N N . ALA B 1 178 ? 11.117 -6.121 -6.41 1 97.12 178 ALA B N 1
ATOM 4173 C CA . ALA B 1 178 ? 11.75 -4.816 -6.586 1 97.12 178 ALA B CA 1
ATOM 4174 C C . ALA B 1 178 ? 11.445 -3.896 -5.41 1 97.12 178 ALA B C 1
ATOM 4176 O O . ALA B 1 178 ? 12.094 -2.861 -5.238 1 97.12 178 ALA B O 1
ATOM 4177 N N . ASP B 1 179 ? 10.461 -4.25 -4.59 1 97.31 179 ASP B N 1
ATOM 4178 C CA . ASP B 1 179 ? 10.086 -3.395 -3.469 1 97.31 179 ASP B CA 1
ATOM 4179 C C . ASP B 1 179 ? 11.164 -3.395 -2.389 1 97.31 179 ASP B C 1
ATOM 4181 O O . ASP B 1 179 ? 12.094 -4.199 -2.436 1 97.31 179 ASP B O 1
ATOM 4185 N N . GLU B 1 180 ? 11.055 -2.465 -1.471 1 94.94 180 GLU B N 1
ATOM 4186 C CA . GLU B 1 180 ? 12.039 -2.303 -0.403 1 94.94 180 GLU B CA 1
ATOM 4187 C C . GLU B 1 180 ? 11.555 -2.943 0.895 1 94.94 180 GLU B C 1
ATOM 4189 O O . GLU B 1 180 ? 10.352 -2.984 1.162 1 94.94 180 GLU B O 1
ATOM 4194 N N . GLY B 1 181 ? 12.531 -3.506 1.666 1 95 181 GLY B N 1
ATOM 4195 C CA . GLY B 1 181 ? 12.227 -4.008 2.996 1 95 181 GLY B CA 1
ATOM 4196 C C . GLY B 1 181 ? 11.312 -5.219 2.982 1 95 181 GLY B C 1
ATOM 4197 O O . GLY B 1 181 ? 11.531 -6.156 2.211 1 95 181 GLY B O 1
ATOM 4198 N N . VAL B 1 182 ? 10.258 -5.18 3.836 1 95.81 182 VAL B N 1
ATOM 4199 C CA . VAL B 1 182 ? 9.344 -6.301 4.027 1 95.81 182 VAL B CA 1
ATOM 4200 C C . VAL B 1 182 ? 8.516 -6.516 2.762 1 95.81 182 VAL B C 1
ATOM 4202 O O . VAL B 1 182 ? 8.117 -7.645 2.459 1 95.81 182 VAL B O 1
ATOM 4205 N N . ASN B 1 183 ? 8.305 -5.41 2.057 1 96.06 183 ASN B N 1
ATOM 4206 C CA . ASN B 1 183 ? 7.551 -5.508 0.812 1 96.06 183 ASN B CA 1
ATOM 4207 C C . ASN B 1 183 ? 8.273 -6.375 -0.216 1 96.06 183 ASN B C 1
ATOM 4209 O O . ASN B 1 183 ? 7.645 -6.918 -1.125 1 96.06 183 ASN B O 1
ATOM 4213 N N . GLY B 1 184 ? 9.609 -6.539 -0.054 1 96.75 184 GLY B N 1
ATOM 4214 C CA . GLY B 1 184 ? 10.391 -7.289 -1.02 1 96.75 184 GLY B CA 1
ATOM 4215 C C . GLY B 1 184 ? 10.828 -8.648 -0.507 1 96.75 184 GLY B C 1
ATOM 4216 O O . GLY B 1 184 ? 11.508 -9.398 -1.212 1 96.75 184 GLY B O 1
ATOM 4217 N N . GLU B 1 185 ? 10.508 -8.953 0.678 1 97.12 185 GLU B N 1
ATOM 4218 C CA . GLU B 1 185 ? 10.852 -10.25 1.244 1 97.12 185 GLU B CA 1
ATOM 4219 C C . GLU B 1 185 ? 9.891 -11.336 0.763 1 97.12 185 GLU B C 1
ATOM 4221 O O . GLU B 1 185 ? 8.68 -11.219 0.939 1 97.12 185 GLU B O 1
ATOM 4226 N N . VAL B 1 186 ? 10.484 -12.414 0.248 1 97.44 186 VAL B N 1
ATOM 4227 C CA . VAL B 1 186 ? 9.672 -13.406 -0.454 1 97.44 186 VAL B CA 1
ATOM 4228 C C . VAL B 1 186 ? 9.664 -14.719 0.325 1 97.44 186 VAL B C 1
ATOM 4230 O O . VAL B 1 186 ? 10.695 -15.125 0.878 1 97.44 186 VAL B O 1
ATOM 4233 N N . ILE B 1 187 ? 8.562 -15.375 0.356 1 97.75 187 ILE B N 1
ATOM 4234 C CA . ILE B 1 187 ? 8.383 -16.703 0.927 1 97.75 187 ILE B CA 1
ATOM 4235 C C . ILE B 1 187 ? 7.879 -17.672 -0.147 1 97.75 187 ILE B C 1
ATOM 4237 O O . ILE B 1 187 ? 6.988 -17.328 -0.928 1 97.75 187 ILE B O 1
ATOM 4241 N N . PHE B 1 188 ? 8.492 -18.828 -0.137 1 97.25 188 PHE B N 1
ATOM 4242 C CA . PHE B 1 188 ? 8.117 -19.844 -1.123 1 97.25 188 PHE B CA 1
ATOM 4243 C C . PHE B 1 188 ? 7.184 -20.875 -0.512 1 97.25 188 PHE B C 1
ATOM 4245 O O . PHE B 1 188 ? 7.328 -21.234 0.66 1 97.25 188 PHE B O 1
ATOM 4252 N N . SER B 1 189 ? 6.254 -21.328 -1.285 1 95.69 189 SER B N 1
ATOM 4253 C CA . SER B 1 189 ? 5.367 -22.422 -0.895 1 95.69 189 SER B CA 1
ATOM 4254 C C . SER B 1 189 ? 4.82 -23.156 -2.115 1 95.69 189 SER B C 1
ATOM 4256 O O . SER B 1 189 ? 4.934 -22.656 -3.242 1 95.69 189 SER B O 1
ATOM 4258 N N . PHE B 1 190 ? 4.344 -24.312 -1.924 1 94.12 190 PHE B N 1
ATOM 4259 C CA . PHE B 1 190 ? 3.635 -25 -2.994 1 94.12 190 PHE B CA 1
ATOM 4260 C C . PHE B 1 190 ? 2.287 -24.344 -3.266 1 94.12 190 PHE B C 1
ATOM 4262 O O . PHE B 1 190 ? 1.646 -23.828 -2.346 1 94.12 190 PHE B O 1
ATOM 4269 N N . GLY B 1 191 ? 2.014 -24.156 -4.578 1 81.5 191 GLY B N 1
ATOM 4270 C CA . GLY B 1 191 ? 0.729 -23.578 -4.941 1 81.5 191 GLY B CA 1
ATOM 4271 C C . GLY B 1 191 ? -0.451 -24.391 -4.445 1 81.5 191 GLY B C 1
ATOM 4272 O O . GLY B 1 191 ? -0.324 -25.594 -4.207 1 81.5 191 GLY B O 1
ATOM 4273 N N . GLY B 1 192 ? -1.602 -23.656 -4.062 1 65.81 192 GLY B N 1
ATOM 4274 C CA . GLY B 1 192 ? -2.844 -24.281 -3.635 1 65.81 192 GLY B CA 1
ATOM 4275 C C . GLY B 1 192 ? -3.375 -25.297 -4.625 1 65.81 192 GLY B C 1
ATOM 4276 O O . GLY B 1 192 ? -3.201 -25.141 -5.836 1 65.81 192 GLY B O 1
ATOM 4277 N N . GLY B 1 193 ? -3.426 -26.594 -4.352 1 61.78 193 GLY B N 1
ATOM 4278 C CA . GLY B 1 193 ? -4.066 -27.625 -5.141 1 61.78 193 GLY B CA 1
ATOM 4279 C C . GLY B 1 193 ? -3.129 -28.766 -5.508 1 61.78 193 GLY B C 1
ATOM 4280 O O . GLY B 1 193 ? -3.492 -29.656 -6.285 1 61.78 193 GLY B O 1
ATOM 4281 N N . ASP B 1 194 ? -1.942 -28.469 -5.023 1 62.62 194 ASP B N 1
ATOM 4282 C CA . ASP B 1 194 ? -1.067 -29.578 -5.383 1 62.62 194 ASP B CA 1
ATOM 4283 C C . ASP B 1 194 ? -1.58 -30.891 -4.793 1 62.62 194 ASP B C 1
ATOM 4285 O O . ASP B 1 194 ? -1.958 -30.953 -3.623 1 62.62 194 ASP B O 1
ATOM 4289 N N . PRO B 1 195 ? -1.655 -31.719 -5.684 1 68.69 195 PRO B N 1
ATOM 4290 C CA . PRO B 1 195 ? -2.086 -33.031 -5.203 1 68.69 195 PRO B CA 1
ATOM 4291 C C . PRO B 1 195 ? -1.281 -33.5 -3.998 1 68.69 195 PRO B C 1
ATOM 4293 O O . PRO B 1 195 ? -0.116 -33.125 -3.84 1 68.69 195 PRO B O 1
ATOM 4296 N N . PRO B 1 196 ? -1.974 -34.094 -3.111 1 73.75 196 PRO B N 1
ATOM 4297 C CA . PRO B 1 196 ? -1.33 -34.656 -1.932 1 73.75 196 PRO B CA 1
ATOM 4298 C C . PRO B 1 196 ? -0.052 -35.438 -2.273 1 73.75 196 PRO B C 1
ATOM 4300 O O . PRO B 1 196 ? 0.863 -35.5 -1.449 1 73.75 196 PRO B O 1
ATOM 4303 N N . ASP B 1 197 ? 0.018 -35.812 -3.465 1 85.25 197 ASP B N 1
ATOM 4304 C CA . ASP B 1 197 ? 1.182 -36.625 -3.838 1 85.25 197 ASP B CA 1
ATOM 4305 C C . ASP B 1 197 ? 2.441 -35.75 -3.906 1 85.25 197 ASP B C 1
ATOM 4307 O O . ASP B 1 197 ? 3.539 -36.219 -3.611 1 85.25 197 ASP B O 1
ATOM 4311 N N . ILE B 1 198 ? 2.316 -34.5 -4.102 1 90.88 198 ILE B N 1
ATOM 4312 C CA . ILE B 1 198 ? 3.48 -33.625 -4.207 1 90.88 198 ILE B CA 1
ATOM 4313 C C . ILE B 1 198 ? 4.078 -33.375 -2.82 1 90.88 198 ILE B C 1
ATOM 4315 O O . ILE B 1 198 ? 5.297 -33.469 -2.645 1 90.88 198 ILE B O 1
ATOM 4319 N N . GLN B 1 199 ? 3.246 -33.25 -1.859 1 91.38 199 GLN B N 1
ATOM 4320 C CA . GLN B 1 199 ? 3.717 -32.969 -0.506 1 91.38 199 GLN B CA 1
ATOM 4321 C C . GLN B 1 199 ? 4.352 -34.188 0.122 1 91.38 199 GLN B C 1
ATOM 4323 O O . GLN B 1 199 ? 5.129 -34.094 1.071 1 91.38 199 GLN B O 1
ATOM 4328 N N . GLU B 1 200 ? 3.932 -35.312 -0.435 1 93.25 200 GLU B N 1
ATOM 4329 C CA . GLU B 1 200 ? 4.496 -36.562 0.062 1 93.25 200 GLU B CA 1
ATOM 4330 C C . GLU B 1 200 ? 5.871 -36.812 -0.543 1 93.25 200 GLU B C 1
ATOM 4332 O O . GLU B 1 200 ? 6.699 -37.5 0.059 1 93.25 200 GLU B O 1
ATOM 4337 N N . LYS B 1 201 ? 6.117 -36.281 -1.733 1 95.94 201 LYS B N 1
ATOM 4338 C CA . LYS B 1 201 ? 7.324 -36.625 -2.479 1 95.94 201 LYS B CA 1
ATOM 4339 C C . LYS B 1 201 ? 8.352 -35.5 -2.41 1 95.94 201 LYS B C 1
ATOM 4341 O O . LYS B 1 201 ? 9.555 -35.75 -2.562 1 95.94 201 LYS B O 1
ATOM 4346 N N . PHE B 1 202 ? 7.883 -34.219 -2.184 1 96.75 202 PHE B N 1
ATOM 4347 C CA . PHE B 1 202 ? 8.781 -33.094 -2.273 1 96.75 202 PHE B CA 1
ATOM 4348 C C . PHE B 1 202 ? 8.562 -32.125 -1.104 1 96.75 202 PHE B C 1
ATOM 4350 O O . PHE B 1 202 ? 7.492 -32.125 -0.498 1 96.75 202 PHE B O 1
ATOM 4357 N N . LYS B 1 203 ? 9.625 -31.438 -0.784 1 96.56 203 LYS B N 1
ATOM 4358 C CA . LYS B 1 203 ? 9.578 -30.359 0.204 1 96.56 203 LYS B CA 1
ATOM 4359 C C . LYS B 1 203 ? 10.227 -29.078 -0.335 1 96.56 203 LYS B C 1
ATOM 4361 O O . LYS B 1 203 ? 11.18 -29.156 -1.108 1 96.56 203 LYS B O 1
ATOM 4366 N N . ILE B 1 204 ? 9.617 -28.016 0.043 1 96.62 204 ILE B N 1
ATOM 4367 C CA . ILE B 1 204 ? 10.18 -26.734 -0.368 1 96.62 204 ILE B CA 1
ATOM 4368 C C . ILE B 1 204 ? 10.578 -25.938 0.865 1 96.62 204 ILE B C 1
ATOM 4370 O O . ILE B 1 204 ? 9.852 -25.906 1.862 1 96.62 204 ILE B O 1
ATOM 4374 N N . ASP B 1 205 ? 11.805 -25.375 0.839 1 97.31 205 ASP B N 1
ATOM 4375 C CA . ASP B 1 205 ? 12.203 -24.422 1.871 1 97.31 205 ASP B CA 1
ATOM 4376 C C . ASP B 1 205 ? 11.609 -23.047 1.611 1 97.31 205 ASP B C 1
ATOM 4378 O O . ASP B 1 205 ? 11.891 -22.422 0.583 1 97.31 205 ASP B O 1
ATOM 4382 N N . SER B 1 206 ? 10.922 -22.516 2.52 1 97.12 206 SER B N 1
ATOM 4383 C CA . SER B 1 206 ? 10.156 -21.297 2.328 1 97.12 206 SER B CA 1
ATOM 4384 C C . SER B 1 206 ? 11.078 -20.094 2.164 1 97.12 206 SER B C 1
ATOM 4386 O O . SER B 1 206 ? 10.695 -19.094 1.546 1 97.12 206 SER B O 1
ATOM 4388 N N . THR B 1 207 ? 12.25 -20.094 2.645 1 96.44 207 THR B N 1
ATOM 4389 C CA . THR B 1 207 ? 13.156 -18.953 2.623 1 96.44 207 THR B CA 1
ATOM 4390 C C . THR B 1 207 ? 14.125 -19.047 1.446 1 96.44 207 THR B C 1
ATOM 4392 O O . THR B 1 207 ? 14.297 -18.078 0.697 1 96.44 207 THR B O 1
ATOM 4395 N N . SER B 1 208 ? 14.672 -20.25 1.229 1 95.69 208 SER B N 1
ATOM 4396 C CA . SER B 1 208 ? 15.719 -20.391 0.216 1 95.69 208 SER B CA 1
ATOM 4397 C C . SER B 1 208 ? 15.125 -20.734 -1.144 1 95.69 208 SER B C 1
ATOM 4399 O O . SER B 1 208 ? 15.75 -20.516 -2.18 1 95.69 208 SER B O 1
ATOM 4401 N N . GLY B 1 209 ? 13.906 -21.359 -1.169 1 96.69 209 GLY B N 1
ATOM 4402 C CA . GLY B 1 209 ? 13.289 -21.781 -2.416 1 96.69 209 GLY B CA 1
ATOM 4403 C C . GLY B 1 209 ? 13.828 -23.109 -2.926 1 96.69 209 GLY B C 1
ATOM 4404 O O . GLY B 1 209 ? 13.602 -23.469 -4.078 1 96.69 209 GLY B O 1
ATOM 4405 N N . GLU B 1 210 ? 14.539 -23.766 -2.057 1 97.62 210 GLU B N 1
ATOM 4406 C CA . GLU B 1 210 ? 15.086 -25.062 -2.434 1 97.62 210 GLU B CA 1
ATOM 4407 C C . GLU B 1 210 ? 14.023 -26.156 -2.357 1 97.62 210 GLU B C 1
ATOM 4409 O O . GLU B 1 210 ? 13.297 -26.25 -1.366 1 97.62 210 GLU B O 1
ATOM 4414 N N . ILE B 1 211 ? 13.93 -26.906 -3.42 1 97.75 211 ILE B N 1
ATOM 4415 C CA . ILE B 1 211 ? 13.047 -28.062 -3.438 1 97.75 211 ILE B CA 1
ATOM 4416 C C . ILE B 1 211 ? 13.875 -29.344 -3.322 1 97.75 211 ILE B C 1
ATOM 4418 O O . ILE B 1 211 ? 14.875 -29.5 -4.027 1 97.75 211 ILE B O 1
ATOM 4422 N N . SER B 1 212 ? 13.477 -30.203 -2.449 1 98.06 212 SER B N 1
ATOM 4423 C CA . SER B 1 212 ? 14.18 -31.469 -2.248 1 98.06 212 SER B CA 1
ATOM 4424 C C . SER B 1 212 ? 13.211 -32.656 -2.281 1 98.06 212 SER B C 1
ATOM 4426 O O . SER B 1 212 ? 12.008 -32.469 -2.111 1 98.06 212 SER B O 1
ATOM 4428 N N . VAL B 1 213 ? 13.758 -33.781 -2.588 1 97.69 213 VAL B N 1
ATOM 4429 C CA . VAL B 1 213 ? 12.977 -35 -2.596 1 97.69 213 VAL B CA 1
ATOM 4430 C C . VAL B 1 213 ? 12.859 -35.562 -1.176 1 97.69 213 VAL B C 1
ATOM 4432 O O . VAL B 1 213 ? 13.852 -35.656 -0.453 1 97.69 213 VAL B O 1
ATOM 4435 N N . ILE B 1 214 ? 11.617 -35.906 -0.747 1 96.75 214 ILE B N 1
ATOM 4436 C CA . ILE B 1 214 ? 11.453 -36.438 0.6 1 96.75 214 ILE B CA 1
ATOM 4437 C C . ILE B 1 214 ? 10.734 -37.781 0.534 1 96.75 214 ILE B C 1
ATOM 4439 O O . ILE B 1 214 ? 10.531 -38.438 1.562 1 96.75 214 ILE B O 1
ATOM 4443 N N . GLY B 1 215 ? 10.234 -38.188 -0.601 1 94.94 215 GLY B N 1
ATOM 4444 C CA . GLY B 1 215 ? 9.57 -39.469 -0.795 1 94.94 215 GLY B CA 1
ATOM 4445 C C . GLY B 1 215 ? 10.133 -40.25 -1.95 1 94.94 215 GLY B C 1
ATOM 4446 O O . GLY B 1 215 ? 10.891 -39.719 -2.77 1 94.94 215 GLY B O 1
ATOM 4447 N N . ASN B 1 216 ? 9.789 -41.5 -1.996 1 94.31 216 ASN B N 1
ATOM 4448 C CA . ASN B 1 216 ? 10.281 -42.406 -3.045 1 94.31 216 ASN B CA 1
ATOM 4449 C C . ASN B 1 216 ? 9.602 -42.125 -4.383 1 94.31 216 ASN B C 1
ATOM 4451 O O . ASN B 1 216 ? 8.383 -41.969 -4.453 1 94.31 216 ASN B O 1
ATOM 4455 N N . LEU B 1 217 ? 10.453 -41.969 -5.332 1 95.06 217 LEU B N 1
ATOM 4456 C CA . LEU B 1 217 ? 9.953 -41.812 -6.691 1 95.06 217 LEU B CA 1
ATOM 4457 C C . LEU B 1 217 ? 9.953 -43.156 -7.43 1 95.06 217 LEU B C 1
ATOM 4459 O O . LEU B 1 217 ? 10.906 -43.906 -7.309 1 95.06 217 LEU B O 1
ATOM 4463 N N . ASP B 1 218 ? 8.82 -43.469 -7.953 1 94.31 218 ASP B N 1
ATOM 4464 C CA . ASP B 1 218 ? 8.68 -44.719 -8.719 1 94.31 218 ASP B CA 1
ATOM 4465 C C . ASP B 1 218 ? 8.18 -44.406 -10.133 1 94.31 218 ASP B C 1
ATOM 4467 O O . ASP B 1 218 ? 7.039 -44 -10.32 1 94.31 218 ASP B O 1
ATOM 4471 N N . TYR B 1 219 ? 9.016 -44.75 -11.125 1 94.25 219 TYR B N 1
ATOM 4472 C CA . TYR B 1 219 ? 8.703 -44.469 -12.523 1 94.25 219 TYR B CA 1
ATOM 4473 C C . TYR B 1 219 ? 7.426 -45.188 -12.945 1 94.25 219 TYR B C 1
ATOM 4475 O O . TYR B 1 219 ? 6.629 -44.625 -13.711 1 94.25 219 TYR B O 1
ATOM 4483 N N . GLU B 1 220 ? 7.297 -46.344 -12.484 1 92.06 220 GLU B N 1
ATOM 4484 C CA . GLU B 1 220 ? 6.148 -47.156 -12.859 1 92.06 220 GLU B CA 1
ATOM 4485 C C . GLU B 1 220 ? 4.855 -46.594 -12.266 1 92.06 220 GLU B C 1
ATOM 4487 O O . GLU B 1 220 ? 3.766 -46.844 -12.773 1 92.06 220 GLU B O 1
ATOM 4492 N N . GLU B 1 221 ? 5.02 -45.906 -11.109 1 90.94 221 GLU B N 1
ATOM 4493 C CA . GLU B 1 221 ? 3.861 -45.281 -10.477 1 90.94 221 GLU B CA 1
ATOM 4494 C C . GLU B 1 221 ? 3.512 -43.938 -11.141 1 90.94 221 GLU B C 1
ATOM 4496 O O . GLU B 1 221 ? 2.346 -43.688 -11.453 1 90.94 221 GLU B O 1
ATOM 4501 N N . LYS B 1 222 ? 4.512 -43.094 -11.234 1 91.75 222 LYS B N 1
ATOM 4502 C CA . LYS B 1 222 ? 4.332 -41.781 -11.852 1 91.75 222 LYS B CA 1
ATOM 4503 C C . LYS B 1 222 ? 5.594 -41.344 -12.586 1 91.75 222 LYS B C 1
ATOM 4505 O O . LYS B 1 222 ? 6.684 -41.312 -12 1 91.75 222 LYS B O 1
ATOM 4510 N N . LYS B 1 223 ? 5.457 -40.969 -13.844 1 92.94 223 LYS B N 1
ATOM 4511 C CA . LYS B 1 223 ? 6.605 -40.688 -14.703 1 92.94 223 LYS B CA 1
ATOM 4512 C C . LYS B 1 223 ? 7.027 -39.219 -14.617 1 92.94 223 LYS B C 1
ATOM 4514 O O . LYS B 1 223 ? 8.125 -38.875 -15.039 1 92.94 223 LYS B O 1
ATOM 4519 N N . SER B 1 224 ? 6.176 -38.438 -14.148 1 93.62 224 SER B N 1
ATOM 4520 C CA . SER B 1 224 ? 6.52 -37.031 -14.039 1 93.62 224 SER B CA 1
ATOM 4521 C C . SER B 1 224 ? 5.672 -36.344 -12.969 1 93.62 224 SER B C 1
ATOM 4523 O O . SER B 1 224 ? 4.582 -36.781 -12.641 1 93.62 224 SER B O 1
ATOM 4525 N N . TYR B 1 225 ? 6.199 -35.312 -12.344 1 92.5 225 TYR B N 1
ATOM 4526 C CA . TYR B 1 225 ? 5.52 -34.5 -11.352 1 92.5 225 TYR B CA 1
ATOM 4527 C C . TYR B 1 225 ? 5.539 -33.031 -11.758 1 92.5 225 TYR B C 1
ATOM 4529 O O . TYR B 1 225 ? 6.57 -32.5 -12.195 1 92.5 225 TYR B O 1
ATOM 4537 N N . GLU B 1 226 ? 4.422 -32.438 -11.758 1 91.81 226 GLU B N 1
ATOM 4538 C CA . GLU B 1 226 ? 4.316 -30.984 -11.945 1 91.81 226 GLU B CA 1
ATOM 4539 C C . GLU B 1 226 ? 4.102 -30.266 -10.617 1 91.81 226 GLU B C 1
ATOM 4541 O O . GLU B 1 226 ? 3.031 -30.375 -10.016 1 91.81 226 GLU B O 1
ATOM 4546 N N . ILE B 1 227 ? 5.062 -29.562 -10.195 1 93.19 227 ILE B N 1
ATOM 4547 C CA . ILE B 1 227 ? 5 -28.859 -8.922 1 93.19 227 ILE B CA 1
ATOM 4548 C C . ILE B 1 227 ? 4.668 -27.375 -9.156 1 93.19 227 ILE B C 1
ATOM 4550 O O . ILE B 1 227 ? 5.41 -26.672 -9.836 1 93.19 227 ILE B O 1
ATOM 4554 N N . GLN B 1 228 ? 3.584 -27 -8.664 1 92.5 228 GLN B N 1
ATOM 4555 C CA . GLN B 1 228 ? 3.242 -25.578 -8.695 1 92.5 228 GLN B CA 1
ATOM 4556 C C . GLN B 1 228 ? 3.852 -24.844 -7.504 1 92.5 228 GLN B C 1
ATOM 4558 O O . GLN B 1 228 ? 3.666 -25.25 -6.355 1 92.5 228 GLN B O 1
ATOM 4563 N N . VAL B 1 229 ? 4.566 -23.828 -7.797 1 94.88 229 VAL B N 1
ATOM 4564 C CA . VAL B 1 229 ? 5.227 -23.078 -6.73 1 94.88 229 VAL B CA 1
ATOM 4565 C C . VAL B 1 229 ? 4.672 -21.656 -6.676 1 94.88 229 VAL B C 1
ATOM 4567 O O . VAL B 1 229 ? 4.414 -21.047 -7.715 1 94.88 229 VAL B O 1
ATOM 4570 N N . LYS B 1 230 ? 4.5 -21.188 -5.48 1 95.31 230 LYS B N 1
ATOM 4571 C CA . LYS B 1 230 ? 4.031 -19.828 -5.238 1 95.31 230 LYS B CA 1
ATOM 4572 C C . LYS B 1 230 ? 5.055 -19.016 -4.438 1 95.31 230 LYS B C 1
ATOM 4574 O O . LYS B 1 230 ? 5.637 -19.531 -3.479 1 95.31 230 LYS B O 1
ATOM 4579 N N . ALA B 1 231 ? 5.363 -17.891 -4.922 1 97.19 231 ALA B N 1
ATOM 4580 C CA . ALA B 1 231 ? 6.156 -16.922 -4.172 1 97.19 231 ALA B CA 1
ATOM 4581 C C . ALA B 1 231 ? 5.293 -15.766 -3.695 1 97.19 231 ALA B C 1
ATOM 4583 O O . ALA B 1 231 ? 4.605 -15.125 -4.496 1 97.19 231 ALA B O 1
ATOM 4584 N N . VAL B 1 232 ? 5.324 -15.516 -2.383 1 97.31 232 VAL B N 1
ATOM 4585 C CA . VAL B 1 232 ? 4.504 -14.461 -1.796 1 97.31 232 VAL B CA 1
ATOM 4586 C C . VAL B 1 232 ? 5.391 -13.484 -1.029 1 97.31 232 VAL B C 1
ATOM 4588 O O . VAL B 1 232 ? 6.254 -13.891 -0.254 1 97.31 232 VAL B O 1
ATOM 4591 N N . ASP B 1 233 ? 5.258 -12.195 -1.339 1 97.81 233 ASP B N 1
ATOM 4592 C CA . ASP B 1 233 ? 6.016 -11.219 -0.563 1 97.81 233 ASP B CA 1
ATOM 4593 C C . ASP B 1 233 ? 5.332 -10.93 0.769 1 97.81 233 ASP B C 1
ATOM 4595 O O . ASP B 1 233 ? 4.211 -11.383 1.011 1 97.81 233 ASP B O 1
ATOM 4599 N N . LYS B 1 234 ? 5.98 -10.211 1.688 1 96.69 234 LYS B N 1
ATOM 4600 C CA . LYS B 1 234 ? 5.461 -9.945 3.027 1 96.69 234 LYS B CA 1
ATOM 4601 C C . LYS B 1 234 ? 4.859 -8.547 3.123 1 96.69 234 LYS B C 1
ATOM 4603 O O . LYS B 1 234 ? 4.801 -7.965 4.207 1 96.69 234 LYS B O 1
ATOM 4608 N N . GLY B 1 235 ? 4.492 -7.992 1.952 1 95.75 235 GLY B N 1
ATOM 4609 C CA . GLY B 1 235 ? 3.883 -6.672 1.954 1 95.75 235 GLY B CA 1
ATOM 4610 C C . GLY B 1 235 ? 2.436 -6.684 2.41 1 95.75 235 GLY B C 1
ATOM 4611 O O . GLY B 1 235 ? 1.887 -7.742 2.725 1 95.75 235 GLY B O 1
ATOM 4612 N N . SER B 1 236 ? 1.781 -5.445 2.416 1 91.31 236 SER B N 1
ATOM 4613 C CA . SER B 1 236 ? 0.381 -5.297 2.797 1 91.31 236 SER B CA 1
ATOM 4614 C C . SER B 1 236 ? -0.386 -4.465 1.774 1 91.31 236 SER B C 1
ATOM 4616 O O . SER B 1 236 ? -0.189 -3.252 1.681 1 91.31 236 SER B O 1
ATOM 4618 N N . PRO B 1 237 ? -1.281 -5.18 1.115 1 94.44 237 PRO B N 1
ATOM 4619 C CA . PRO B 1 237 ? -1.514 -6.625 1.066 1 94.44 237 PRO B CA 1
ATOM 4620 C C . PRO B 1 237 ? -0.397 -7.375 0.347 1 94.44 237 PRO B C 1
ATOM 4622 O O . PRO B 1 237 ? 0.353 -6.781 -0.43 1 94.44 237 PRO B O 1
ATOM 4625 N N . PRO B 1 238 ? -0.321 -8.648 0.65 1 96.5 238 PRO B N 1
ATOM 4626 C CA . PRO B 1 238 ? 0.733 -9.422 -0.014 1 96.5 238 PRO B CA 1
ATOM 4627 C C . PRO B 1 238 ? 0.446 -9.656 -1.495 1 96.5 238 PRO B C 1
ATOM 4629 O O . PRO B 1 238 ? -0.713 -9.633 -1.915 1 96.5 238 PRO B O 1
ATOM 4632 N N . MET B 1 239 ? 1.525 -9.82 -2.242 1 96.88 239 MET B N 1
ATOM 4633 C CA . MET B 1 239 ? 1.438 -10.164 -3.66 1 96.88 239 MET B CA 1
ATOM 4634 C C . MET B 1 239 ? 2.15 -11.477 -3.943 1 96.88 239 MET B C 1
ATOM 4636 O O . MET B 1 239 ? 3.154 -11.797 -3.305 1 96.88 239 MET B O 1
ATOM 4640 N N . SER B 1 240 ? 1.531 -12.164 -4.844 1 95.5 240 SER B N 1
ATOM 4641 C CA . SER B 1 240 ? 2.107 -13.469 -5.137 1 95.5 240 SER B CA 1
ATOM 4642 C C . SER B 1 240 ? 2.352 -13.648 -6.633 1 95.5 240 SER B C 1
ATOM 4644 O O . SER B 1 240 ? 1.794 -12.906 -7.449 1 95.5 240 SER B O 1
ATOM 4646 N N . ASN B 1 241 ? 3.256 -14.469 -6.988 1 96.19 241 ASN B N 1
ATOM 4647 C CA . ASN B 1 241 ? 3.523 -14.969 -8.328 1 96.19 241 ASN B CA 1
ATOM 4648 C C . ASN B 1 241 ? 3.82 -16.469 -8.32 1 96.19 241 ASN B C 1
ATOM 4650 O O . ASN B 1 241 ? 3.975 -17.062 -7.254 1 96.19 241 ASN B O 1
ATOM 4654 N N . HIS B 1 242 ? 3.775 -17.031 -9.5 1 93.75 242 HIS B N 1
ATOM 4655 C CA . HIS B 1 242 ? 3.824 -18.484 -9.562 1 93.75 242 HIS B CA 1
ATOM 4656 C C . HIS B 1 242 ? 4.797 -18.953 -10.641 1 93.75 242 HIS B C 1
ATOM 4658 O O . HIS B 1 242 ? 5.047 -18.234 -11.609 1 93.75 242 HIS B O 1
ATOM 4664 N N . CYS B 1 243 ? 5.336 -20.078 -10.422 1 93.56 243 CYS B N 1
ATOM 4665 C CA . CYS B 1 243 ? 6.086 -20.812 -11.43 1 93.56 243 CYS B CA 1
ATOM 4666 C C . CYS B 1 243 ? 5.84 -22.312 -11.305 1 93.56 243 CYS B C 1
ATOM 4668 O O . CYS B 1 243 ? 5.09 -22.75 -10.43 1 93.56 243 CYS B O 1
ATOM 4670 N N . LYS B 1 244 ? 6.316 -23.047 -12.258 1 92.69 244 LYS B N 1
ATOM 4671 C CA . LYS B 1 244 ? 6.133 -24.5 -12.258 1 92.69 244 LYS B CA 1
ATOM 4672 C C . LYS B 1 244 ? 7.477 -25.219 -12.328 1 92.69 244 LYS B C 1
ATOM 4674 O O . LYS B 1 244 ? 8.422 -24.734 -12.945 1 92.69 244 LYS B O 1
ATOM 4679 N N . VAL B 1 245 ? 7.539 -26.281 -11.625 1 94.56 245 VAL B N 1
ATOM 4680 C CA . VAL B 1 245 ? 8.688 -27.188 -11.719 1 94.56 245 VAL B CA 1
ATOM 4681 C C . VAL B 1 245 ? 8.242 -28.547 -12.242 1 94.56 245 VAL B C 1
ATOM 4683 O O . VAL B 1 245 ? 7.41 -29.219 -11.625 1 94.56 245 VAL B O 1
ATOM 4686 N N . LEU B 1 246 ? 8.742 -28.859 -13.398 1 94.94 246 LEU B N 1
ATOM 4687 C CA . LEU B 1 246 ? 8.461 -30.172 -13.977 1 94.94 246 LEU B CA 1
ATOM 4688 C C . LEU B 1 246 ? 9.578 -31.156 -13.68 1 94.94 246 LEU B C 1
ATOM 4690 O O . LEU B 1 246 ? 10.719 -30.953 -14.109 1 94.94 246 LEU B O 1
ATOM 4694 N N . VAL B 1 247 ? 9.211 -32.188 -12.93 1 95.75 247 VAL B N 1
ATOM 4695 C CA . VAL B 1 247 ? 10.18 -33.219 -12.586 1 95.75 247 VAL B CA 1
ATOM 4696 C C . VAL B 1 247 ? 9.891 -34.5 -13.398 1 95.75 247 VAL B C 1
ATOM 4698 O O . VAL B 1 247 ? 8.859 -35.125 -13.203 1 95.75 247 VAL B O 1
ATOM 4701 N N . LYS B 1 248 ? 10.75 -34.812 -14.273 1 96.31 248 LYS B N 1
ATOM 4702 C CA . LYS B 1 248 ? 10.664 -36.062 -15.016 1 96.31 248 LYS B CA 1
ATOM 4703 C C . LYS B 1 248 ? 11.453 -37.156 -14.32 1 96.31 248 LYS B C 1
ATOM 4705 O O . LYS B 1 248 ? 12.625 -37 -14 1 96.31 248 LYS B O 1
ATOM 4710 N N . VAL B 1 249 ? 10.742 -38.25 -14.109 1 96.44 249 VAL B N 1
ATOM 4711 C CA . VAL B 1 249 ? 11.375 -39.406 -13.469 1 96.44 249 VAL B CA 1
ATOM 4712 C C . VAL B 1 249 ? 11.977 -40.344 -14.523 1 96.44 249 VAL B C 1
ATOM 4714 O O . VAL B 1 249 ? 11.281 -40.75 -15.453 1 96.44 249 VAL B O 1
ATOM 4717 N N . LEU B 1 250 ? 13.227 -40.594 -14.383 1 96.19 250 LEU B N 1
ATOM 4718 C CA . LEU B 1 250 ? 13.898 -41.469 -15.328 1 96.19 250 LEU B CA 1
ATOM 4719 C C . LEU B 1 250 ? 13.836 -42.906 -14.859 1 96.19 250 LEU B C 1
ATOM 4721 O O . LEU B 1 250 ? 14.062 -43.219 -13.68 1 96.19 250 LEU B O 1
ATOM 4725 N N . ASP B 1 251 ? 13.508 -43.75 -15.789 1 95.75 251 ASP B N 1
ATOM 4726 C CA . ASP B 1 251 ? 13.344 -45.188 -15.5 1 95.75 251 ASP B CA 1
ATOM 4727 C C . ASP B 1 251 ? 14.688 -45.844 -15.25 1 95.75 251 ASP B C 1
ATOM 4729 O O . ASP B 1 251 ? 15.672 -45.562 -15.922 1 95.75 251 ASP B O 1
ATOM 4733 N N . VAL B 1 252 ? 14.75 -46.719 -14.25 1 94.69 252 VAL B N 1
ATOM 4734 C CA . VAL B 1 252 ? 15.867 -47.625 -13.969 1 94.69 252 VAL B CA 1
ATOM 4735 C C . VAL B 1 252 ? 15.391 -49.062 -14.023 1 94.69 252 VAL B C 1
ATOM 4737 O O . VAL B 1 252 ? 14.211 -49.344 -13.781 1 94.69 252 VAL B O 1
ATOM 4740 N N . ASN B 1 253 ? 16.234 -50 -14.453 1 95.12 253 ASN B N 1
ATOM 4741 C CA . ASN B 1 253 ? 15.867 -51.406 -14.523 1 95.12 253 ASN B CA 1
ATOM 4742 C C . ASN B 1 253 ? 15.75 -52 -13.133 1 95.12 253 ASN B C 1
ATOM 4744 O O . ASN B 1 253 ? 16.672 -52.688 -12.664 1 95.12 253 ASN B O 1
ATOM 4748 N N . ASP B 1 254 ? 14.648 -51.906 -12.492 1 93.12 254 ASP B N 1
ATOM 4749 C CA . ASP B 1 254 ? 14.5 -52.375 -11.117 1 93.12 254 ASP B CA 1
ATOM 4750 C C . ASP B 1 254 ? 13.414 -53.469 -11.031 1 93.12 254 ASP B C 1
ATOM 4752 O O . ASP B 1 254 ? 13.086 -53.938 -9.938 1 93.12 254 ASP B O 1
ATOM 4756 N N . ASN B 1 255 ? 12.805 -53.781 -12.141 1 94.56 255 ASN B N 1
ATOM 4757 C CA . ASN B 1 255 ? 11.812 -54.875 -12.172 1 94.56 255 ASN B CA 1
ATOM 4758 C C . ASN B 1 255 ? 12.273 -56.031 -13.055 1 94.56 255 ASN B C 1
ATOM 4760 O O . ASN B 1 255 ? 12.617 -55.812 -14.219 1 94.56 255 ASN B O 1
ATOM 4764 N N . ALA B 1 256 ? 12.18 -57.188 -12.523 1 95.31 256 ALA B N 1
ATOM 4765 C CA . ALA B 1 256 ? 12.5 -58.375 -13.297 1 95.31 256 ALA B CA 1
ATOM 4766 C C . ALA B 1 256 ? 11.297 -58.844 -14.125 1 95.31 256 ALA B C 1
ATOM 4768 O O . ALA B 1 256 ? 10.148 -58.594 -13.742 1 95.31 256 ALA B O 1
ATOM 4769 N N . PRO B 1 257 ? 11.57 -59.438 -15.273 1 95.69 257 PRO B N 1
ATOM 4770 C CA . PRO B 1 257 ? 10.461 -59.969 -16.078 1 95.69 257 PRO B CA 1
ATOM 4771 C C . PRO B 1 257 ? 9.594 -60.938 -15.312 1 95.69 257 PRO B C 1
ATOM 4773 O O . PRO B 1 257 ? 10.062 -61.594 -14.383 1 95.69 257 PRO B O 1
ATOM 4776 N N . GLU B 1 258 ? 8.359 -60.938 -15.711 1 93.88 258 GLU B N 1
ATOM 4777 C CA . GLU B 1 258 ? 7.426 -61.938 -15.18 1 93.88 258 GLU B CA 1
ATOM 4778 C C . GLU B 1 258 ? 7.047 -62.969 -16.234 1 93.88 258 GLU B C 1
ATOM 4780 O O . GLU B 1 258 ? 6.816 -62.625 -17.391 1 93.88 258 GLU B O 1
ATOM 4785 N N . LEU B 1 259 ? 7.062 -64.25 -15.82 1 91.19 259 LEU B N 1
ATOM 4786 C CA . LEU B 1 259 ? 6.766 -65.312 -16.703 1 91.19 259 LEU B CA 1
ATOM 4787 C C . LEU B 1 259 ? 5.543 -66.125 -16.219 1 91.19 259 LEU B C 1
ATOM 4789 O O . LEU B 1 259 ? 5.469 -66.5 -15.047 1 91.19 259 LEU B O 1
ATOM 4793 N N . ALA B 1 260 ? 4.555 -66.25 -17.141 1 87.56 260 ALA B N 1
ATOM 4794 C CA . ALA B 1 260 ? 3.367 -67 -16.797 1 87.56 260 ALA B CA 1
ATOM 4795 C C . ALA B 1 260 ? 3.119 -68.062 -17.844 1 87.56 260 ALA B C 1
ATOM 4797 O O . ALA B 1 260 ? 3.084 -67.812 -19.047 1 87.56 260 ALA B O 1
ATOM 4798 N N . ILE B 1 261 ? 2.98 -69.312 -17.328 1 83.44 261 ILE B N 1
ATOM 4799 C CA . ILE B 1 261 ? 2.635 -70.438 -18.203 1 83.44 261 ILE B CA 1
ATOM 4800 C C . ILE B 1 261 ? 1.116 -70.562 -18.266 1 83.44 261 ILE B C 1
ATOM 4802 O O . ILE B 1 261 ? 0.452 -70.75 -17.25 1 83.44 261 ILE B O 1
ATOM 4806 N N . THR B 1 262 ? 0.457 -70.375 -19.359 1 74.75 262 THR B N 1
ATOM 4807 C CA . THR B 1 262 ? -0.994 -70.25 -19.438 1 74.75 262 THR B CA 1
ATOM 4808 C C . THR B 1 262 ? -1.629 -71.625 -19.844 1 74.75 262 THR B C 1
ATOM 4810 O O . THR B 1 262 ? -2.725 -71.938 -19.391 1 74.75 262 THR B O 1
ATOM 4813 N N . SER B 1 263 ? -1.121 -72.25 -20.938 1 72.69 263 SER B N 1
ATOM 4814 C CA . SER B 1 263 ? -1.764 -73.5 -21.391 1 72.69 263 SER B CA 1
ATOM 4815 C C . SER B 1 263 ? -0.752 -74.625 -21.531 1 72.69 263 SER B C 1
ATOM 4817 O O . SER B 1 263 ? 0.406 -74.375 -21.875 1 72.69 263 SER B O 1
ATOM 4819 N N . LEU B 1 264 ? -1.294 -75.75 -20.922 1 70.31 264 LEU B N 1
ATOM 4820 C CA . LEU B 1 264 ? -0.447 -76.938 -21.016 1 70.31 264 LEU B CA 1
ATOM 4821 C C . LEU B 1 264 ? -1.191 -78.125 -21.703 1 70.31 264 LEU B C 1
ATOM 4823 O O . LEU B 1 264 ? -2.273 -78.5 -21.25 1 70.31 264 LEU B O 1
ATOM 4827 N N . SER B 1 265 ? -0.659 -78.375 -22.969 1 71.69 265 SER B N 1
ATOM 4828 C CA . SER B 1 265 ? -1.21 -79.5 -23.656 1 71.69 265 SER B CA 1
ATOM 4829 C C . SER B 1 265 ? -0.349 -80.75 -23.438 1 71.69 265 SER B C 1
ATOM 4831 O O . SER B 1 265 ? 0.507 -81.062 -24.266 1 71.69 265 SER B O 1
ATOM 4833 N N . LEU B 1 266 ? -0.509 -81.438 -22.219 1 74.12 266 LEU B N 1
ATOM 4834 C CA . LEU B 1 266 ? 0.262 -82.625 -21.875 1 74.12 266 LEU B CA 1
ATOM 4835 C C . LEU B 1 266 ? -0.658 -83.812 -21.609 1 74.12 266 LEU B C 1
ATOM 4837 O O . LEU B 1 266 ? -1.829 -83.625 -21.266 1 74.12 266 LEU B O 1
ATOM 4841 N N . PRO B 1 267 ? -0.106 -85.062 -21.938 1 80.12 267 PRO B N 1
ATOM 4842 C CA . PRO B 1 267 ? 1.199 -85.5 -22.469 1 80.12 267 PRO B CA 1
ATOM 4843 C C . PRO B 1 267 ? 1.281 -85.375 -23.984 1 80.12 267 PRO B C 1
ATOM 4845 O O . PRO B 1 267 ? 0.252 -85.375 -24.672 1 80.12 267 PRO B O 1
ATOM 4848 N N . ILE B 1 268 ? 2.49 -85.25 -24.422 1 85.38 268 ILE B N 1
ATOM 4849 C CA . ILE B 1 268 ? 2.703 -85.188 -25.859 1 85.38 268 ILE B CA 1
ATOM 4850 C C . ILE B 1 268 ? 2.986 -86.625 -26.391 1 85.38 268 ILE B C 1
ATOM 4852 O O . ILE B 1 268 ? 3.793 -87.312 -25.828 1 85.38 268 ILE B O 1
ATOM 4856 N N . ARG B 1 269 ? 2.188 -86.938 -27.469 1 89.81 269 ARG B N 1
ATOM 4857 C CA . ARG B 1 269 ? 2.406 -88.25 -28.062 1 89.81 269 ARG B CA 1
ATOM 4858 C C . ARG B 1 269 ? 3.785 -88.375 -28.719 1 89.81 269 ARG B C 1
ATOM 4860 O O . ARG B 1 269 ? 4.281 -87.375 -29.266 1 89.81 269 ARG B O 1
ATOM 4867 N N . GLU B 1 270 ? 4.367 -89.562 -28.547 1 89.25 270 GLU B N 1
ATOM 4868 C CA . GLU B 1 270 ? 5.707 -89.75 -29.094 1 89.25 270 GLU B CA 1
ATOM 4869 C C . GLU B 1 270 ? 5.707 -89.562 -30.609 1 89.25 270 GLU B C 1
ATOM 4871 O O . GLU B 1 270 ? 6.746 -89.25 -31.203 1 89.25 270 GLU B O 1
ATOM 4876 N N . ASP B 1 271 ? 4.523 -89.688 -31.297 1 87.5 271 ASP B N 1
ATOM 4877 C CA . ASP B 1 271 ? 4.449 -89.5 -32.75 1 87.5 271 ASP B CA 1
ATOM 4878 C C . ASP B 1 271 ? 3.916 -88.125 -33.125 1 87.5 271 ASP B C 1
ATOM 4880 O O . ASP B 1 271 ? 3.428 -87.938 -34.25 1 87.5 271 ASP B O 1
ATOM 4884 N N . ALA B 1 272 ? 3.936 -87.25 -32.156 1 87.75 272 ALA B N 1
ATOM 4885 C CA . ALA B 1 272 ? 3.455 -85.938 -32.438 1 87.75 272 ALA B CA 1
ATOM 4886 C C . ALA B 1 272 ? 4.301 -85.25 -33.531 1 87.75 272 ALA B C 1
ATOM 4888 O O . ALA B 1 272 ? 5.523 -85.375 -33.531 1 87.75 272 ALA B O 1
ATOM 4889 N N . PRO B 1 273 ? 3.678 -84.562 -34.469 1 89.06 273 PRO B N 1
ATOM 4890 C CA . PRO B 1 273 ? 4.449 -83.938 -35.531 1 89.06 273 PRO B CA 1
ATOM 4891 C C . PRO B 1 273 ? 5.277 -82.75 -35 1 89.06 273 PRO B C 1
ATOM 4893 O O . PRO B 1 273 ? 4.941 -82.188 -33.969 1 89.06 273 PRO B O 1
ATOM 4896 N N . LEU B 1 274 ? 6.262 -82.438 -35.75 1 89.19 274 LEU B N 1
ATOM 4897 C CA . LEU B 1 274 ? 7.082 -81.312 -35.438 1 89.19 274 LEU B CA 1
ATOM 4898 C C . LEU B 1 274 ? 6.246 -80 -35.469 1 89.19 274 LEU B C 1
ATOM 4900 O O . LEU B 1 274 ? 5.367 -79.875 -36.312 1 89.19 274 LEU B O 1
ATOM 4904 N N . GLY B 1 275 ? 6.512 -79.125 -34.469 1 86.56 275 GLY B N 1
ATOM 4905 C CA . GLY B 1 275 ? 5.777 -77.875 -34.438 1 86.56 275 GLY B CA 1
ATOM 4906 C C . GLY B 1 275 ? 4.578 -77.875 -33.5 1 86.56 275 GLY B C 1
ATOM 4907 O O . GLY B 1 275 ? 3.9 -76.875 -33.281 1 86.56 275 GLY B O 1
ATOM 4908 N N . THR B 1 276 ? 4.398 -79.125 -32.969 1 85.75 276 THR B N 1
ATOM 4909 C CA . THR B 1 276 ? 3.301 -79.25 -32 1 85.75 276 THR B CA 1
ATOM 4910 C C . THR B 1 276 ? 3.521 -78.312 -30.812 1 85.75 276 THR B C 1
ATOM 4912 O O . THR B 1 276 ? 4.605 -78.312 -30.219 1 85.75 276 THR B O 1
ATOM 4915 N N . VAL B 1 277 ? 2.457 -77.562 -30.547 1 86.19 277 VAL B N 1
ATOM 4916 C CA . VAL B 1 277 ? 2.555 -76.625 -29.422 1 86.19 277 VAL B CA 1
ATOM 4917 C C . VAL B 1 277 ? 2.342 -77.375 -28.109 1 86.19 277 VAL B C 1
ATOM 4919 O O . VAL B 1 277 ? 1.348 -78.125 -27.938 1 86.19 277 VAL B O 1
ATOM 4922 N N . ILE B 1 278 ? 3.301 -77.25 -27.266 1 86.56 278 ILE B N 1
ATOM 4923 C CA . ILE B 1 278 ? 3.254 -77.938 -25.969 1 86.56 278 ILE B CA 1
ATOM 4924 C C . ILE B 1 278 ? 2.639 -77 -24.922 1 86.56 278 ILE B C 1
ATOM 4926 O O . ILE B 1 278 ? 1.721 -77.375 -24.203 1 86.56 278 ILE B O 1
ATOM 4930 N N . THR B 1 279 ? 3.1 -75.812 -24.812 1 85.75 279 THR B N 1
ATOM 4931 C CA . THR B 1 279 ? 2.594 -74.812 -23.859 1 85.75 279 THR B CA 1
ATOM 4932 C C . THR B 1 279 ? 2.797 -73.438 -24.375 1 85.75 279 THR B C 1
ATOM 4934 O O . THR B 1 279 ? 3.623 -73.188 -25.266 1 85.75 279 THR B O 1
ATOM 4937 N N . LEU B 1 280 ? 1.962 -72.562 -23.875 1 85.44 280 LEU B N 1
ATOM 4938 C CA . LEU B 1 280 ? 2.076 -71.125 -24.156 1 85.44 280 LEU B CA 1
ATOM 4939 C C . LEU B 1 280 ? 2.605 -70.375 -22.938 1 85.44 280 LEU B C 1
ATOM 4941 O O . LEU B 1 280 ? 2.195 -70.625 -21.812 1 85.44 280 LEU B O 1
ATOM 4945 N N . ILE B 1 281 ? 3.578 -69.5 -23.234 1 87.56 281 ILE B N 1
ATOM 4946 C CA . ILE B 1 281 ? 4.223 -68.688 -22.172 1 87.56 281 ILE B CA 1
ATOM 4947 C C . ILE B 1 281 ? 4.023 -67.25 -22.406 1 87.56 281 ILE B C 1
ATOM 4949 O O . ILE B 1 281 ? 4.266 -66.75 -23.516 1 87.56 281 ILE B O 1
ATOM 4953 N N . MET B 1 282 ? 3.561 -66.562 -21.438 1 87.44 282 MET B N 1
ATOM 4954 C CA . MET B 1 282 ? 3.43 -65.125 -21.484 1 87.44 282 MET B CA 1
ATOM 4955 C C . MET B 1 282 ? 4.492 -64.438 -20.625 1 87.44 282 MET B C 1
ATOM 4957 O O . MET B 1 282 ? 4.734 -64.875 -19.5 1 87.44 282 MET B O 1
ATOM 4961 N N . VAL B 1 283 ? 5.211 -63.5 -21.188 1 90.5 283 VAL B N 1
ATOM 4962 C CA . VAL B 1 283 ? 6.23 -62.75 -20.453 1 90.5 283 VAL B CA 1
ATOM 4963 C C . VAL B 1 283 ? 5.895 -61.281 -20.438 1 90.5 283 VAL B C 1
ATOM 4965 O O . VAL B 1 283 ? 5.383 -60.75 -21.422 1 90.5 283 VAL B O 1
ATOM 4968 N N . SER B 1 284 ? 6.121 -60.594 -19.281 1 90.19 284 SER B N 1
ATOM 4969 C CA . SER B 1 284 ? 5.895 -59.156 -19.156 1 90.19 284 SER B CA 1
ATOM 4970 C C . SER B 1 284 ? 6.922 -58.531 -18.234 1 90.19 284 SER B C 1
ATOM 4972 O O . SER B 1 284 ? 7.516 -59.219 -17.391 1 90.19 284 SER B O 1
ATOM 4974 N N . ASP B 1 285 ? 7.277 -57.344 -18.5 1 93.06 285 ASP B N 1
ATOM 4975 C CA . ASP B 1 285 ? 8.164 -56.531 -17.688 1 93.06 285 ASP B CA 1
ATOM 4976 C C . ASP B 1 285 ? 7.586 -55.125 -17.469 1 93.06 285 ASP B C 1
ATOM 4978 O O . ASP B 1 285 ? 7.086 -54.5 -18.406 1 93.06 285 ASP B O 1
ATOM 4982 N N . LEU B 1 286 ? 7.695 -54.688 -16.203 1 92.25 286 LEU B N 1
ATOM 4983 C CA . LEU B 1 286 ? 7.047 -53.406 -15.844 1 92.25 286 LEU B CA 1
ATOM 4984 C C . LEU B 1 286 ? 7.891 -52.219 -16.281 1 92.25 286 LEU B C 1
ATOM 4986 O O . LEU B 1 286 ? 7.391 -51.094 -16.375 1 92.25 286 LEU B O 1
ATOM 4990 N N . ASP B 1 287 ? 9.195 -52.5 -16.531 1 93.88 287 ASP B N 1
ATOM 4991 C CA . ASP B 1 287 ? 10.078 -51.375 -16.906 1 93.88 287 ASP B CA 1
ATOM 4992 C C . ASP B 1 287 ? 9.797 -50.906 -18.328 1 93.88 287 ASP B C 1
ATOM 4994 O O . ASP B 1 287 ? 9.078 -51.594 -19.078 1 93.88 287 ASP B O 1
ATOM 4998 N N . SER B 1 288 ? 10.242 -49.75 -18.578 1 90.94 288 SER B N 1
ATOM 4999 C CA . SER B 1 288 ? 9.977 -49.156 -19.891 1 90.94 288 SER B CA 1
ATOM 5000 C C . SER B 1 288 ? 11.18 -49.312 -20.812 1 90.94 288 SER B C 1
ATOM 5002 O O . SER B 1 288 ? 12.312 -49.438 -20.344 1 90.94 288 SER B O 1
ATOM 5004 N N . GLY B 1 289 ? 10.875 -49.344 -22.125 1 90.56 289 GLY B N 1
ATOM 5005 C CA . GLY B 1 289 ? 11.93 -49.344 -23.125 1 90.56 289 GLY B CA 1
ATOM 5006 C C . GLY B 1 289 ? 12.758 -50.625 -23.109 1 90.56 289 GLY B C 1
ATOM 5007 O O . GLY B 1 289 ? 12.211 -51.719 -23.031 1 90.56 289 GLY B O 1
ATOM 5008 N N . VAL B 1 290 ? 14.07 -50.406 -23.156 1 93.06 290 VAL B N 1
ATOM 5009 C CA . VAL B 1 290 ? 15.023 -51.5 -23.219 1 93.06 290 VAL B CA 1
ATOM 5010 C C . VAL B 1 290 ? 14.977 -52.281 -21.906 1 93.06 290 VAL B C 1
ATOM 5012 O O . VAL B 1 290 ? 15.172 -53.5 -21.906 1 93.06 290 VAL B O 1
ATOM 5015 N N . ASN B 1 291 ? 14.664 -51.5 -20.844 1 93.69 291 ASN B N 1
ATOM 5016 C CA . ASN B 1 291 ? 14.586 -52.156 -19.531 1 93.69 291 ASN B CA 1
ATOM 5017 C C . ASN B 1 291 ? 13.422 -53.125 -19.453 1 93.69 291 ASN B C 1
ATOM 5019 O O . ASN B 1 291 ? 13.438 -54.062 -18.641 1 93.69 291 ASN B O 1
ATOM 5023 N N . GLY B 1 292 ? 12.406 -52.969 -20.281 1 92.5 292 GLY B N 1
ATOM 5024 C CA . GLY B 1 292 ? 11.219 -53.812 -20.25 1 92.5 292 GLY B CA 1
ATOM 5025 C C . GLY B 1 292 ? 11.164 -54.812 -21.391 1 92.5 292 GLY B C 1
ATOM 5026 O O . GLY B 1 292 ? 10.234 -55.625 -21.469 1 92.5 292 GLY B O 1
ATOM 5027 N N . GLN B 1 293 ? 12.125 -54.688 -22.312 1 91.94 293 GLN B N 1
ATOM 5028 C CA . GLN B 1 293 ? 12.172 -55.656 -23.422 1 91.94 293 GLN B CA 1
ATOM 5029 C C . GLN B 1 293 ? 12.719 -57 -22.953 1 91.94 293 GLN B C 1
ATOM 5031 O O . GLN B 1 293 ? 13.844 -57.094 -22.469 1 91.94 293 GLN B O 1
ATOM 5036 N N . VAL B 1 294 ? 11.898 -58.031 -23.203 1 93.5 294 VAL B N 1
ATOM 5037 C CA . VAL B 1 294 ? 12.242 -59.344 -22.625 1 93.5 294 VAL B CA 1
ATOM 5038 C C . VAL B 1 294 ? 12.586 -60.312 -23.75 1 93.5 294 VAL B C 1
ATOM 5040 O O . VAL B 1 294 ? 11.938 -60.344 -24.797 1 93.5 294 VAL B O 1
ATOM 5043 N N . THR B 1 295 ? 13.641 -61.062 -23.656 1 91.75 295 THR B N 1
ATOM 5044 C CA . THR B 1 295 ? 14.016 -62.188 -24.516 1 91.75 295 THR B CA 1
ATOM 5045 C C . THR B 1 295 ? 14 -63.5 -23.734 1 91.75 295 THR B C 1
ATOM 5047 O O . THR B 1 295 ? 14.445 -63.531 -22.594 1 91.75 295 THR B O 1
ATOM 5050 N N . CYS B 1 296 ? 13.422 -64.5 -24.406 1 93.19 296 CYS B N 1
ATOM 5051 C CA . CYS B 1 296 ? 13.336 -65.812 -23.734 1 93.19 296 CYS B CA 1
ATOM 5052 C C . CYS B 1 296 ? 14.312 -66.812 -24.344 1 93.19 296 CYS B C 1
ATOM 5054 O O . CYS B 1 296 ? 14.586 -66.75 -25.547 1 93.19 296 CYS B O 1
ATOM 5056 N N . SER B 1 297 ? 14.883 -67.625 -23.469 1 92.5 297 SER B N 1
ATOM 5057 C CA . SER B 1 297 ? 15.742 -68.75 -23.891 1 92.5 297 SER B CA 1
ATOM 5058 C C . SER B 1 297 ? 15.367 -70 -23.172 1 92.5 297 SER B C 1
ATOM 5060 O O . SER B 1 297 ? 14.695 -70 -22.141 1 92.5 297 SER B O 1
ATOM 5062 N N . LEU B 1 298 ? 15.68 -71.062 -23.844 1 93.19 298 LEU B N 1
ATOM 5063 C CA . LEU B 1 298 ? 15.352 -72.438 -23.328 1 93.19 298 LEU B CA 1
ATOM 5064 C C . LEU B 1 298 ? 16.609 -73.188 -23 1 93.19 298 LEU B C 1
ATOM 5066 O O . LEU B 1 298 ? 17.578 -73.188 -23.766 1 93.19 298 LEU B O 1
ATOM 5070 N N . THR B 1 299 ? 16.625 -73.75 -21.781 1 90.06 299 THR B N 1
ATOM 5071 C CA . THR B 1 299 ? 17.719 -74.625 -21.375 1 90.06 299 THR B CA 1
ATOM 5072 C C . THR B 1 299 ? 17.156 -75.938 -20.797 1 90.06 299 THR B C 1
ATOM 5074 O O . THR B 1 299 ? 16.188 -75.938 -20.031 1 90.06 299 THR B O 1
ATOM 5077 N N . PRO B 1 300 ? 17.734 -77.188 -21.016 1 85.62 300 PRO B N 1
ATOM 5078 C CA . PRO B 1 300 ? 18.875 -77.5 -21.875 1 85.62 300 PRO B CA 1
ATOM 5079 C C . PRO B 1 300 ? 18.484 -77.562 -23.359 1 85.62 300 PRO B C 1
ATOM 5081 O O . PRO B 1 300 ? 17.375 -77.25 -23.719 1 85.62 300 PRO B O 1
ATOM 5084 N N . ASN B 1 301 ? 19.453 -78.125 -24.156 1 78.19 301 ASN B N 1
ATOM 5085 C CA . ASN B 1 301 ? 19.125 -78.438 -25.547 1 78.19 301 ASN B CA 1
ATOM 5086 C C . ASN B 1 301 ? 18.172 -79.625 -25.625 1 78.19 301 ASN B C 1
ATOM 5088 O O . ASN B 1 301 ? 18.547 -80.75 -25.25 1 78.19 301 ASN B O 1
ATOM 5092 N N . ALA B 1 302 ? 16.969 -79.438 -25.562 1 81.31 302 ALA B N 1
ATOM 5093 C CA . ALA B 1 302 ? 15.891 -80.438 -25.641 1 81.31 302 ALA B CA 1
ATOM 5094 C C . ALA B 1 302 ? 15.188 -80.312 -27 1 81.31 302 ALA B C 1
ATOM 5096 O O . ALA B 1 302 ? 15.422 -79.438 -27.766 1 81.31 302 ALA B O 1
ATOM 5097 N N . PRO B 1 303 ? 14.469 -81.562 -27.312 1 91.44 303 PRO B N 1
ATOM 5098 C CA . PRO B 1 303 ? 13.75 -81.562 -28.594 1 91.44 303 PRO B CA 1
ATOM 5099 C C . PRO B 1 303 ? 12.633 -80.5 -28.641 1 91.44 303 PRO B C 1
ATOM 5101 O O . PRO B 1 303 ? 11.547 -80.812 -29.156 1 91.44 303 PRO B O 1
ATOM 5104 N N . PHE B 1 304 ? 12.883 -79.438 -27.953 1 92.75 304 PHE B N 1
ATOM 5105 C CA . PHE B 1 304 ? 11.883 -78.375 -27.938 1 92.75 304 PHE B CA 1
ATOM 5106 C C . PHE B 1 304 ? 12.516 -77 -28.312 1 92.75 304 PHE B C 1
ATOM 5108 O O . PHE B 1 304 ? 13.727 -76.812 -28.203 1 92.75 304 PHE B O 1
ATOM 5115 N N . LYS B 1 305 ? 11.68 -76.062 -28.766 1 92.19 305 LYS B N 1
ATOM 5116 C CA . LYS B 1 305 ? 12.133 -74.75 -29.047 1 92.19 305 LYS B CA 1
ATOM 5117 C C . LYS B 1 305 ? 11.055 -73.688 -28.703 1 92.19 305 LYS B C 1
ATOM 5119 O O . LYS B 1 305 ? 9.867 -74.062 -28.625 1 92.19 305 LYS B O 1
ATOM 5124 N N . LEU B 1 306 ? 11.539 -72.5 -28.422 1 91.25 306 LEU B N 1
ATOM 5125 C CA . LEU B 1 306 ? 10.625 -71.375 -28.156 1 91.25 306 LEU B CA 1
ATOM 5126 C C . LEU B 1 306 ? 10.383 -70.562 -29.422 1 91.25 306 LEU B C 1
ATOM 5128 O O . LEU B 1 306 ? 11.328 -70.25 -30.125 1 91.25 306 LEU B O 1
ATOM 5132 N N . VAL B 1 307 ? 9.109 -70.375 -29.688 1 88.06 307 VAL B N 1
ATOM 5133 C CA . VAL B 1 307 ? 8.75 -69.562 -30.828 1 88.06 307 VAL B CA 1
ATOM 5134 C C . VAL B 1 307 ? 7.926 -68.312 -30.359 1 88.06 307 VAL B C 1
ATOM 5136 O O . VAL B 1 307 ? 6.926 -68.5 -29.656 1 88.06 307 VAL B O 1
ATOM 5139 N N . SER B 1 308 ? 8.414 -67.125 -30.688 1 86.88 308 SER B N 1
ATOM 5140 C CA . SER B 1 308 ? 7.645 -65.938 -30.391 1 86.88 308 SER B CA 1
ATOM 5141 C C . SER B 1 308 ? 6.402 -65.812 -31.266 1 86.88 308 SER B C 1
ATOM 5143 O O . SER B 1 308 ? 6.508 -65.75 -32.5 1 86.88 308 SER B O 1
ATOM 5145 N N . THR B 1 309 ? 5.324 -65.938 -30.703 1 76.94 309 THR B N 1
ATOM 5146 C CA . THR B 1 309 ? 4.09 -65.875 -31.484 1 76.94 309 THR B CA 1
ATOM 5147 C C . THR B 1 309 ? 3.549 -64.438 -31.609 1 76.94 309 THR B C 1
ATOM 5149 O O . THR B 1 309 ? 3.051 -64.062 -32.656 1 76.94 309 THR B O 1
ATOM 5152 N N . PHE B 1 310 ? 3.543 -63.688 -30.594 1 75.75 310 PHE B N 1
ATOM 5153 C CA . PHE B 1 310 ? 3.01 -62.344 -30.578 1 75.75 310 PHE B CA 1
ATOM 5154 C C . PHE B 1 310 ? 3.523 -61.562 -29.375 1 75.75 310 PHE B C 1
ATOM 5156 O O . PHE B 1 310 ? 3.299 -61.938 -28.234 1 75.75 310 PHE B O 1
ATOM 5163 N N . LYS B 1 311 ? 4.062 -60.344 -29.656 1 78 311 LYS B N 1
ATOM 5164 C CA . LYS B 1 311 ? 4.504 -59.375 -28.672 1 78 311 LYS B CA 1
ATOM 5165 C C . LYS B 1 311 ? 5.105 -60.031 -27.453 1 78 311 LYS B C 1
ATOM 5167 O O . LYS B 1 311 ? 6.184 -60.625 -27.531 1 78 311 LYS B O 1
ATOM 5172 N N . ASN B 1 312 ? 4.336 -60.375 -26.328 1 81.69 312 ASN B N 1
ATOM 5173 C CA . ASN B 1 312 ? 4.84 -60.906 -25.047 1 81.69 312 ASN B CA 1
ATOM 5174 C C . ASN B 1 312 ? 4.512 -62.375 -24.875 1 81.69 312 ASN B C 1
ATOM 5176 O O . ASN B 1 312 ? 4.48 -62.875 -23.75 1 81.69 312 ASN B O 1
ATOM 5180 N N . TYR B 1 313 ? 4.32 -63.031 -26.109 1 83.56 313 TYR B N 1
ATOM 5181 C CA . TYR B 1 313 ? 3.93 -64.438 -26 1 83.56 313 TYR B CA 1
ATOM 5182 C C . TYR B 1 313 ? 4.945 -65.312 -26.688 1 83.56 313 TYR B C 1
ATOM 5184 O O . TYR B 1 313 ? 5.461 -65 -27.766 1 83.56 313 TYR B O 1
ATOM 5192 N N . TYR B 1 314 ? 5.23 -66.5 -26.062 1 87.06 314 TYR B N 1
ATOM 5193 C CA . TYR B 1 314 ? 6.086 -67.562 -26.594 1 87.06 314 TYR B CA 1
ATOM 5194 C C . TYR B 1 314 ? 5.375 -68.875 -26.562 1 87.06 314 TYR B C 1
ATOM 5196 O O . TYR B 1 314 ? 4.59 -69.125 -25.641 1 87.06 314 TYR B O 1
ATOM 5204 N N . SER B 1 315 ? 5.641 -69.625 -27.594 1 87.44 315 SER B N 1
ATOM 5205 C CA . SER B 1 315 ? 5.168 -71 -27.609 1 87.44 315 SER B CA 1
ATOM 5206 C C . SER B 1 315 ? 6.328 -72 -27.516 1 87.44 315 SER B C 1
ATOM 5208 O O . SER B 1 315 ? 7.352 -71.812 -28.188 1 87.44 315 SER B O 1
ATOM 5210 N N . LEU B 1 316 ? 6.172 -72.875 -26.594 1 89.75 316 LEU B N 1
ATOM 5211 C CA . LEU B 1 316 ? 7.07 -74 -26.594 1 89.75 316 LEU B CA 1
ATOM 5212 C C . LEU B 1 316 ? 6.594 -75.062 -27.578 1 89.75 316 LEU B C 1
ATOM 5214 O O . LEU B 1 316 ? 5.488 -75.625 -27.438 1 89.75 316 LEU B O 1
ATOM 5218 N N . VAL B 1 317 ? 7.426 -75.438 -28.562 1 89.88 317 VAL B N 1
ATOM 5219 C CA . VAL B 1 317 ? 6.996 -76.375 -29.594 1 89.88 317 VAL B CA 1
ATOM 5220 C C . VAL B 1 317 ? 7.988 -77.5 -29.719 1 89.88 317 VAL B C 1
ATOM 5222 O O . VAL B 1 317 ? 9.148 -77.375 -29.328 1 89.88 317 VAL B O 1
ATOM 5225 N N . LEU B 1 318 ? 7.418 -78.562 -30.266 1 90.62 318 LEU B N 1
ATOM 5226 C CA . LEU B 1 318 ? 8.258 -79.75 -30.516 1 90.62 318 LEU B CA 1
ATOM 5227 C C . LEU B 1 318 ? 9.211 -79.5 -31.672 1 90.62 318 LEU B C 1
ATOM 5229 O O . LEU B 1 318 ? 8.781 -79.062 -32.75 1 90.62 318 LEU B O 1
ATOM 5233 N N . ASP B 1 319 ? 10.477 -79.688 -31.422 1 93.12 319 ASP B N 1
ATOM 5234 C CA . ASP B 1 319 ? 11.484 -79.375 -32.406 1 93.12 319 ASP B CA 1
ATOM 5235 C C . ASP B 1 319 ? 12.148 -80.625 -32.969 1 93.12 319 ASP B C 1
ATOM 5237 O O . ASP B 1 319 ? 12.836 -80.562 -34 1 93.12 319 ASP B O 1
ATOM 5241 N N . SER B 1 320 ? 12.062 -81.75 -32.188 1 91.38 320 SER B N 1
ATOM 5242 C CA . SER B 1 320 ? 12.594 -83.062 -32.656 1 91.38 320 SER B CA 1
ATOM 5243 C C . SER B 1 320 ? 11.711 -84.25 -32.156 1 91.38 320 SER B C 1
ATOM 5245 O O . SER B 1 320 ? 10.883 -84.062 -31.266 1 91.38 320 SER B O 1
ATOM 5247 N N . THR B 1 321 ? 11.961 -85.375 -32.812 1 89.69 321 THR B N 1
ATOM 5248 C CA . THR B 1 321 ? 11.133 -86.5 -32.5 1 89.69 321 THR B CA 1
ATOM 5249 C C . THR B 1 321 ? 11.367 -87 -31.062 1 89.69 321 THR B C 1
ATOM 5251 O O . THR B 1 321 ? 12.461 -86.812 -30.516 1 89.69 321 THR B O 1
ATOM 5254 N N . LEU B 1 322 ? 10.258 -87.562 -30.625 1 89.25 322 LEU B N 1
ATOM 5255 C CA . LEU B 1 322 ? 10.289 -88.062 -29.25 1 89.25 322 LEU B CA 1
ATOM 5256 C C . LEU B 1 322 ? 10.289 -89.562 -29.219 1 89.25 322 LEU B C 1
ATOM 5258 O O . LEU B 1 322 ? 9.773 -90.25 -30.125 1 89.25 322 LEU B O 1
ATOM 5262 N N . ASP B 1 323 ? 11.102 -90.062 -28.344 1 87.5 323 ASP B N 1
ATOM 5263 C CA . ASP B 1 323 ? 11.094 -91.5 -28.078 1 87.5 323 ASP B CA 1
ATOM 5264 C C . ASP B 1 323 ? 10.828 -91.75 -26.609 1 87.5 323 ASP B C 1
ATOM 5266 O O . ASP B 1 323 ? 11.711 -91.625 -25.766 1 87.5 323 ASP B O 1
ATOM 5270 N N . ARG B 1 324 ? 9.68 -92.25 -26.312 1 88.62 324 ARG B N 1
ATOM 5271 C CA . ARG B 1 324 ? 9.266 -92.438 -24.922 1 88.62 324 ARG B CA 1
ATOM 5272 C C . ARG B 1 324 ? 10.164 -93.5 -24.234 1 88.62 324 ARG B C 1
ATOM 5274 O O . ARG B 1 324 ? 10.414 -93.375 -23.031 1 88.62 324 ARG B O 1
ATOM 5281 N N . GLU B 1 325 ? 10.625 -94.5 -25.031 1 88.81 325 GLU B N 1
ATOM 5282 C CA . GLU B 1 325 ? 11.461 -95.562 -24.469 1 88.81 325 GLU B CA 1
ATOM 5283 C C . GLU B 1 325 ? 12.805 -95 -24 1 88.81 325 GLU B C 1
ATOM 5285 O O . GLU B 1 325 ? 13.391 -95.5 -23.047 1 88.81 325 GLU B O 1
ATOM 5290 N N . THR B 1 326 ? 13.227 -94 -24.656 1 86.62 326 THR B N 1
ATOM 5291 C CA . THR B 1 326 ? 14.492 -93.438 -24.266 1 86.62 326 THR B CA 1
ATOM 5292 C C . THR B 1 326 ? 14.297 -92.438 -23.109 1 86.62 326 THR B C 1
ATOM 5294 O O . THR B 1 326 ? 15.008 -92.5 -22.109 1 86.62 326 THR B O 1
ATOM 5297 N N . THR B 1 327 ? 13.297 -91.438 -23.281 1 88.88 327 THR B N 1
ATOM 5298 C CA . THR B 1 327 ? 13.008 -90.438 -22.266 1 88.88 327 THR B CA 1
ATOM 5299 C C . THR B 1 327 ? 11.508 -90.188 -22.141 1 88.88 327 THR B C 1
ATOM 5301 O O . THR B 1 327 ? 10.852 -89.812 -23.094 1 88.88 327 THR B O 1
ATOM 5304 N N . SER B 1 328 ? 10.984 -90.438 -21.016 1 89.56 328 SER B N 1
ATOM 5305 C CA . SER B 1 328 ? 9.547 -90.375 -20.828 1 89.56 328 SER B CA 1
ATOM 5306 C C . SER B 1 328 ? 9.148 -88.938 -20.328 1 89.56 328 SER B C 1
ATOM 5308 O O . SER B 1 328 ? 7.984 -88.562 -20.438 1 89.56 328 SER B O 1
ATOM 5310 N N . GLU B 1 329 ? 10.156 -88.25 -19.75 1 91.31 329 GLU B N 1
ATOM 5311 C CA . GLU B 1 329 ? 9.867 -86.938 -19.234 1 91.31 329 GLU B CA 1
ATOM 5312 C C . GLU B 1 329 ? 11.047 -86 -19.469 1 91.31 329 GLU B C 1
ATOM 5314 O O . GLU B 1 329 ? 12.195 -86.312 -19.188 1 91.31 329 GLU B O 1
ATOM 5319 N N . TYR B 1 330 ? 10.656 -84.875 -20.062 1 89.94 330 TYR B N 1
ATOM 5320 C CA . TYR B 1 330 ? 11.656 -83.812 -20.25 1 89.94 330 TYR B CA 1
ATOM 5321 C C . TYR B 1 330 ? 11.422 -82.625 -19.297 1 89.94 330 TYR B C 1
ATOM 5323 O O . TYR B 1 330 ? 10.281 -82.25 -19.094 1 89.94 330 TYR B O 1
ATOM 5331 N N . LYS B 1 331 ? 12.438 -82.125 -18.641 1 91 331 LYS B N 1
ATOM 5332 C CA . LYS B 1 331 ? 12.367 -80.938 -17.859 1 91 331 LYS B CA 1
ATOM 5333 C C . LYS B 1 331 ? 13.133 -79.812 -18.531 1 91 331 LYS B C 1
ATOM 5335 O O . LYS B 1 331 ? 14.352 -79.875 -18.703 1 91 331 LYS B O 1
ATOM 5340 N N . VAL B 1 332 ? 12.375 -78.812 -18.938 1 91.56 332 VAL B N 1
ATOM 5341 C CA . VAL B 1 332 ? 13.016 -77.688 -19.609 1 91.56 332 VAL B CA 1
ATOM 5342 C C . VAL B 1 332 ? 12.82 -76.438 -18.781 1 91.56 332 VAL B C 1
ATOM 5344 O O . VAL B 1 332 ? 11.82 -76.312 -18.078 1 91.56 332 VAL B O 1
ATOM 5347 N N . VAL B 1 333 ? 13.812 -75.562 -18.812 1 93.81 333 VAL B N 1
ATOM 5348 C CA . VAL B 1 333 ? 13.773 -74.312 -18.094 1 93.81 333 VAL B CA 1
ATOM 5349 C C . VAL B 1 333 ? 13.742 -73.125 -19.078 1 93.81 333 VAL B C 1
ATOM 5351 O O . VAL B 1 333 ? 14.594 -73 -19.953 1 93.81 333 VAL B O 1
ATOM 5354 N N . VAL B 1 334 ? 12.656 -72.375 -18.938 1 93.5 334 VAL B N 1
ATOM 5355 C CA . VAL B 1 334 ? 12.539 -71.188 -19.734 1 93.5 334 VAL B CA 1
ATOM 5356 C C . VAL B 1 334 ? 13.078 -70 -18.953 1 93.5 334 VAL B C 1
ATOM 5358 O O . VAL B 1 334 ? 12.672 -69.75 -17.812 1 93.5 334 VAL B O 1
ATOM 5361 N N . THR B 1 335 ? 14.078 -69.188 -19.547 1 94.56 335 THR B N 1
ATOM 5362 C CA . THR B 1 335 ? 14.641 -68 -18.922 1 94.56 335 THR B CA 1
ATOM 5363 C C . THR B 1 335 ? 14.211 -66.75 -19.688 1 94.56 335 THR B C 1
ATOM 5365 O O . THR B 1 335 ? 14.445 -66.625 -20.891 1 94.56 335 THR B O 1
ATOM 5368 N N . ALA B 1 336 ? 13.492 -65.938 -18.938 1 95.56 336 ALA B N 1
ATOM 5369 C CA . ALA B 1 336 ? 13.141 -64.625 -19.484 1 95.56 336 ALA B CA 1
ATOM 5370 C C . ALA B 1 336 ? 14.102 -63.531 -18.969 1 95.56 336 ALA B C 1
ATOM 5372 O O . ALA B 1 336 ? 14.172 -63.281 -17.766 1 95.56 336 ALA B O 1
ATOM 5373 N N . ARG B 1 337 ? 14.844 -62.875 -19.828 1 95.44 337 ARG B N 1
ATOM 5374 C CA . ARG B 1 337 ? 15.82 -61.844 -19.5 1 95.44 337 ARG B CA 1
ATOM 5375 C C . ARG B 1 337 ? 15.469 -60.5 -20.141 1 95.44 337 ARG B C 1
ATOM 5377 O O . ARG B 1 337 ? 15.094 -60.469 -21.328 1 95.44 337 ARG B O 1
ATOM 5384 N N . ASP B 1 338 ? 15.602 -59.438 -19.266 1 95.56 338 ASP B N 1
ATOM 5385 C CA . ASP B 1 338 ? 15.305 -58.156 -19.844 1 95.56 338 ASP B CA 1
ATOM 5386 C C . ASP B 1 338 ? 16.562 -57.5 -20.438 1 95.56 338 ASP B C 1
ATOM 5388 O O . ASP B 1 338 ? 17.656 -58.062 -20.344 1 95.56 338 ASP B O 1
ATOM 5392 N N . GLY B 1 339 ? 16.344 -56.469 -21.109 1 94.12 339 GLY B N 1
ATOM 5393 C CA . GLY B 1 339 ? 17.438 -55.812 -21.797 1 94.12 339 GLY B CA 1
ATOM 5394 C C . GLY B 1 339 ? 18.062 -54.688 -21 1 94.12 339 GLY B C 1
ATOM 5395 O O . GLY B 1 339 ? 18.734 -53.812 -21.562 1 94.12 339 GLY B O 1
ATOM 5396 N N . GLY B 1 340 ? 17.875 -54.594 -19.641 1 94.38 340 GLY B N 1
ATOM 5397 C CA . GLY B 1 340 ? 18.422 -53.531 -18.812 1 94.38 340 GLY B CA 1
ATOM 5398 C C . GLY B 1 340 ? 19.906 -53.688 -18.531 1 94.38 340 GLY B C 1
ATOM 5399 O O . GLY B 1 340 ? 20.531 -54.656 -18.953 1 94.38 340 GLY B O 1
ATOM 5400 N N . SER B 1 341 ? 20.469 -52.656 -18.016 1 91.44 341 SER B N 1
ATOM 5401 C CA . SER B 1 341 ? 21.875 -52.688 -17.625 1 91.44 341 SER B CA 1
ATOM 5402 C C . SER B 1 341 ? 22.031 -52.438 -16.125 1 91.44 341 SER B C 1
ATOM 5404 O O . SER B 1 341 ? 21.984 -51.312 -15.664 1 91.44 341 SER B O 1
ATOM 5406 N N . PRO B 1 342 ? 22.234 -53.375 -15.359 1 92.56 342 PRO B N 1
ATOM 5407 C CA . PRO B 1 342 ? 22.391 -54.812 -15.648 1 92.56 342 PRO B CA 1
ATOM 5408 C C . PRO B 1 342 ? 21.062 -55.5 -15.938 1 92.56 342 PRO B C 1
ATOM 5410 O O . PRO B 1 342 ? 20.016 -55.031 -15.484 1 92.56 342 PRO B O 1
ATOM 5413 N N . PRO B 1 343 ? 21.094 -56.594 -16.672 1 95.56 343 PRO B N 1
ATOM 5414 C CA . PRO B 1 343 ? 19.844 -57.312 -16.984 1 95.56 343 PRO B CA 1
ATOM 5415 C C . PRO B 1 343 ? 19.281 -58.062 -15.781 1 95.56 343 PRO B C 1
ATOM 5417 O O . PRO B 1 343 ? 20.047 -58.531 -14.938 1 95.56 343 PRO B O 1
ATOM 5420 N N . LEU B 1 344 ? 18.016 -58 -15.719 1 96.88 344 LEU B N 1
ATOM 5421 C CA . LEU B 1 344 ? 17.297 -58.844 -14.758 1 96.88 344 LEU B CA 1
ATOM 5422 C C . LEU B 1 344 ? 16.625 -60 -15.445 1 96.88 344 LEU B C 1
ATOM 5424 O O . LEU B 1 344 ? 16.328 -59.969 -16.641 1 96.88 344 LEU B O 1
ATOM 5428 N N . TRP B 1 345 ? 16.438 -61.125 -14.68 1 95.44 345 TRP B N 1
ATOM 5429 C CA . TRP B 1 345 ? 15.867 -62.312 -15.328 1 95.44 345 TRP B CA 1
ATOM 5430 C C . TRP B 1 345 ? 15.031 -63.094 -14.344 1 95.44 345 TRP B C 1
ATOM 5432 O O . TRP B 1 345 ? 15.102 -62.875 -13.125 1 95.44 345 TRP B O 1
ATOM 5442 N N . THR B 1 346 ? 14.195 -63.875 -14.922 1 96.38 346 THR B N 1
ATOM 5443 C CA . THR B 1 346 ? 13.375 -64.875 -14.203 1 96.38 346 THR B CA 1
ATOM 5444 C C . THR B 1 346 ? 13.336 -66.188 -14.945 1 96.38 346 THR B C 1
ATOM 5446 O O . THR B 1 346 ? 13.594 -66.25 -16.141 1 96.38 346 THR B O 1
ATOM 5449 N N . THR B 1 347 ? 13.18 -67.312 -14.227 1 94.38 347 THR B N 1
ATOM 5450 C CA . THR B 1 347 ? 13.133 -68.625 -14.859 1 94.38 347 THR B CA 1
ATOM 5451 C C . THR B 1 347 ? 11.859 -69.375 -14.445 1 94.38 347 THR B C 1
ATOM 5453 O O . THR B 1 347 ? 11.266 -69.062 -13.406 1 94.38 347 THR B O 1
ATOM 5456 N N . ALA B 1 348 ? 11.422 -70.188 -15.312 1 92.38 348 ALA B N 1
ATOM 5457 C CA . ALA B 1 348 ? 10.312 -71.125 -15.047 1 92.38 348 ALA B CA 1
ATOM 5458 C C . ALA B 1 348 ? 10.602 -72.5 -15.625 1 92.38 348 ALA B C 1
ATOM 5460 O O . ALA B 1 348 ? 11.156 -72.625 -16.719 1 92.38 348 ALA B O 1
ATOM 5461 N N . SER B 1 349 ? 10.266 -73.5 -14.867 1 91.06 349 SER B N 1
ATOM 5462 C CA . SER B 1 349 ? 10.484 -74.875 -15.32 1 91.06 349 SER B CA 1
ATOM 5463 C C . SER B 1 349 ? 9.203 -75.5 -15.883 1 91.06 349 SER B C 1
ATOM 5465 O O . SER B 1 349 ? 8.117 -75.25 -15.352 1 91.06 349 SER B O 1
ATOM 5467 N N . VAL B 1 350 ? 9.312 -76.188 -17 1 88.75 350 VAL B N 1
ATOM 5468 C CA . VAL B 1 350 ? 8.211 -76.938 -17.641 1 88.75 350 VAL B CA 1
ATOM 5469 C C . VAL B 1 350 ? 8.555 -78.375 -17.781 1 88.75 350 VAL B C 1
ATOM 5471 O O . VAL B 1 350 ? 9.617 -78.75 -18.297 1 88.75 350 VAL B O 1
ATOM 5474 N N . SER B 1 351 ? 7.656 -79.188 -17.234 1 90 351 SER B N 1
ATOM 5475 C CA . SER B 1 351 ? 7.809 -80.625 -17.391 1 90 351 SER B CA 1
ATOM 5476 C C . SER B 1 351 ? 6.945 -81.125 -18.547 1 90 351 SER B C 1
ATOM 5478 O O . SER B 1 351 ? 5.723 -81 -18.531 1 90 351 SER B O 1
ATOM 5480 N N . VAL B 1 352 ? 7.609 -81.812 -19.516 1 88.81 352 VAL B N 1
ATOM 5481 C CA . VAL B 1 352 ? 6.91 -82.312 -20.688 1 88.81 352 VAL B CA 1
ATOM 5482 C C . VAL B 1 352 ? 6.879 -83.875 -20.625 1 88.81 352 VAL B C 1
ATOM 5484 O O . VAL B 1 352 ? 7.902 -84.5 -20.812 1 88.81 352 VAL B O 1
ATOM 5487 N N . GLU B 1 353 ? 5.719 -84.312 -20.453 1 90.69 353 GLU B N 1
ATOM 5488 C CA . GLU B 1 353 ? 5.543 -85.812 -20.438 1 90.69 353 GLU B CA 1
ATOM 5489 C C . GLU B 1 353 ? 5.254 -86.312 -21.828 1 90.69 353 GLU B C 1
ATOM 5491 O O . GLU B 1 353 ? 4.484 -85.75 -22.578 1 90.69 353 GLU B O 1
ATOM 5496 N N . VAL B 1 354 ? 5.984 -87.5 -22.156 1 89.94 354 VAL B N 1
ATOM 5497 C CA . VAL B 1 354 ? 5.797 -88.125 -23.453 1 89.94 354 VAL B CA 1
ATOM 5498 C C . VAL B 1 354 ? 4.902 -89.375 -23.312 1 89.94 354 VAL B C 1
ATOM 5500 O O . VAL B 1 354 ? 5.168 -90.25 -22.469 1 89.94 354 VAL B O 1
ATOM 5503 N N . ALA B 1 355 ? 3.838 -89.375 -24.047 1 89.56 355 ALA B N 1
ATOM 5504 C CA . ALA B 1 355 ? 2.924 -90.5 -24.031 1 89.56 355 ALA B CA 1
ATOM 5505 C C . ALA B 1 355 ? 3.338 -91.562 -25.062 1 89.56 355 ALA B C 1
ATOM 5507 O O . ALA B 1 355 ? 3.779 -91.188 -26.156 1 89.56 355 ALA B O 1
ATOM 5508 N N . ASP B 1 356 ? 3.17 -92.812 -24.641 1 86 356 ASP B N 1
ATOM 5509 C CA . ASP B 1 356 ? 3.523 -93.938 -25.5 1 86 356 ASP B CA 1
ATOM 5510 C C . ASP B 1 356 ? 2.438 -94.188 -26.531 1 86 356 ASP B C 1
ATOM 5512 O O . ASP B 1 356 ? 1.247 -94.062 -26.25 1 86 356 ASP B O 1
ATOM 5516 N N . VAL B 1 357 ? 2.928 -94.312 -27.766 1 80.25 357 VAL B N 1
ATOM 5517 C CA . VAL B 1 357 ? 2.012 -94.75 -28.812 1 80.25 357 VAL B CA 1
ATOM 5518 C C . VAL B 1 357 ? 2.404 -96.188 -29.281 1 80.25 357 VAL B C 1
ATOM 5520 O O . VAL B 1 357 ? 3.59 -96.438 -29.453 1 80.25 357 VAL B O 1
ATOM 5523 N N . ASN B 1 358 ? 1.534 -97.062 -29.125 1 71.12 358 ASN B N 1
ATOM 5524 C CA . ASN B 1 358 ? 1.786 -98.438 -29.547 1 71.12 358 ASN B CA 1
ATOM 5525 C C . ASN B 1 358 ? 2.303 -98.5 -30.984 1 71.12 358 ASN B C 1
ATOM 5527 O O . ASN B 1 358 ? 1.624 -98.062 -31.906 1 71.12 358 ASN B O 1
ATOM 5531 N N . ASP B 1 359 ? 3.498 -98.625 -31.109 1 51.97 359 ASP B N 1
ATOM 5532 C CA . ASP B 1 359 ? 4.035 -98.875 -32.438 1 51.97 359 ASP B CA 1
ATOM 5533 C C . ASP B 1 359 ? 3.742 -100.312 -32.875 1 51.97 359 ASP B C 1
ATOM 5535 O O . ASP B 1 359 ? 3.645 -101.25 -32.062 1 51.97 359 ASP B O 1
#

Secondary structure (DSSP, 8-state):
-HHHHTT-S--EEEEEEEETTTTEEEEEEEEPPP------EESSSEEEEEEETTPPTT-EEEE--EE-SS-GGGG--EEEE---SSEEEEEEEETTTEEEEEEEE-S---TTT-SEEEEEEEEE-SSSS--EEEEEEEEEEEP-S----EES-SEEEEEEETTPPTT-EEEE--EE--S-GGGG-EEEEE-TT--HHHHHHEEE-TTT-EEEE-S---TTT-SEEEEEEEEEESSSS--EEEEEEEEEEEP------EEEEEEE--SEETTPPTT-EEEEEEEE-SS-GGGG-EEEEEES--SEEEEEEETTEEEEEE-S---TTT-SEEEEEEEEEE-SSSPPEEEEEEEEEEEP---/-HHHHTT-S--EEEEEEEETTTTEEEEEEEEPPP------EESSSEEEEEEETTPPTT-EEEE--EE-SS-GGGG--EEEE---SSEEEEEEEETTTEEEEEEEE-S---TTT-SEEEEEEEEE-SSSS--EEEEEEEEEEEP-S----EES-SEEEEEEETTPPTT-EEEE--EE--S-GGGG-EEEEE-TT--HHHHHHEEE-TTT-EEEE-S---TTT-SEEEEEEEEEESSSS--EEEEEEEEEEEP------EEEEEEE--SEETTPPTT-EEEEEEEE-SS-GGGG-EEEEEES--SEEEEEEETTEEEEEE-S---TTT-SEEEEEEEEEE-SSS--EEEEEEEEEEEP---

InterPro domains:
  IPR002126 Cadherin-like [PF00028] (51-142)
  IPR002126 Cadherin-like [PF00028] (156-250)
  IPR002126 Cadherin-like [PF00028] (267-354)
  IPR002126 Cadherin-like [PR00205] (42-71)
  IPR002126 Cadherin-like [PR00205] (116-128)
  IPR002126 Cadherin-like [PR00205] (130-149)
  IPR002126 Cadherin-like [PR00205] (149-162)
  IPR002126 Cadherin-like [PR00205] (207-233)
  IPR002126 Cadherin-like [PR00205] (241-258)
  IPR002126 Cadherin-like [PS50268] (43-151)
  IPR002126 Cadherin-like [PS50268] (152-259)
  IPR002126 Cadherin-like [PS50268] (260-359)
  IPR002126 Cadherin-like [SM00112] (64-149)
  IPR002126 Cadherin-like [SM00112] (173-257)
  IPR002126 Cadherin-like [SM00112] (281-359)
  IPR015919 Cadherin-like superfamily [SSF49313] (35-144)
  IPR015919 Cadherin-like superfamily [SSF49313] (139-257)
  IPR015919 Cadherin-like superfamily [SSF49313] (252-356)
  IPR020894 Cadherin conserved site [PS00232] (139-149)
  IPR020894 Cadherin conserved site [PS00232] (247-257)

pLDDT: mean 90.9, std 7.54, range [51.09, 98.31]

Nearest PDB structures (foldseek):
  5dzw-assembly1_A-2  TM=9.639E-01  e=5.009E-50  Mus musculus
  5dzv-assembly1_A  TM=9.648E-01  e=8.685E-47  Mus musculus
  5dzv-assembly1_B  TM=9.696E-01  e=2.000E-46  Mus musculus
  7jgz-assembly1_A-2  TM=8.851E-01  e=2.592E-42  Mus musculus
  6vg4-assembly1_A  TM=8.108E-01  e=3.004E-42  Homo sapiens

Radius of gyration: 52.75 Å; Cα contacts (8 Å, |Δi|>4): 1793; chains: 2; bounding box: 43×190×88 Å

Solvent-accessible surface area (backbone atoms only — not comparable to full-atom values): 39118 Å² total; per-residue (Å²): 96,52,88,80,38,48,86,48,90,71,35,66,46,79,42,78,47,74,42,76,85,68,75,43,80,43,82,42,79,46,75,59,78,86,69,61,80,48,48,31,41,51,91,52,71,59,45,81,43,81,42,47,28,55,50,50,72,70,38,70,41,79,50,87,71,64,48,41,72,37,60,71,59,31,36,39,70,47,77,50,64,51,91,52,83,39,46,44,79,43,78,43,78,36,97,85,76,41,73,44,43,26,40,28,32,69,40,82,52,47,31,89,81,48,44,63,47,80,42,43,39,36,35,32,30,56,24,87,66,64,35,65,23,71,32,38,37,40,35,38,35,35,70,54,51,43,45,46,36,41,58,85,54,63,66,45,79,40,80,41,54,30,79,57,59,69,67,40,74,66,50,74,50,54,65,52,31,82,34,64,71,54,26,25,39,59,38,38,43,73,34,92,77,60,52,70,64,50,68,54,31,37,46,69,38,38,76,68,31,35,28,25,30,65,34,85,49,45,36,83,80,47,49,60,46,79,44,47,35,28,34,33,26,61,25,64,56,57,34,63,31,72,32,36,36,40,37,38,38,36,79,65,62,80,45,50,38,41,82,43,79,77,44,77,56,75,62,38,51,30,82,55,59,78,64,42,59,39,33,38,35,39,47,48,38,78,30,64,68,54,26,23,39,70,50,76,46,74,39,62,96,53,55,50,42,80,41,78,75,50,97,50,29,34,31,37,21,33,66,48,83,52,50,39,89,81,51,43,65,45,76,38,35,39,36,36,33,27,56,22,92,67,59,35,60,37,75,47,79,46,78,48,40,38,31,82,64,92,121,94,50,88,80,37,46,87,49,90,71,35,66,45,79,41,77,46,74,42,77,86,68,74,44,79,42,82,42,77,44,75,58,78,84,69,63,80,49,48,29,41,51,91,51,71,58,46,81,42,82,43,49,28,54,50,52,72,70,40,69,42,80,50,85,71,63,48,41,73,37,60,70,59,30,36,39,71,47,78,48,64,52,90,53,83,40,47,44,82,44,80,45,79,37,96,86,78,40,73,44,43,24,41,28,31,71,40,81,52,46,31,87,82,48,45,61,47,81,42,43,40,36,35,33,30,56,23,86,68,63,34,64,24,70,33,37,36,41,35,37,35,35,69,54,51,42,48,46,37,41,58,85,52,64,68,42,77,40,80,41,53,29,82,58,60,69,66,40,75,67,49,73,50,57,66,52,33,82,34,62,70,54,25,27,38,58,35,37,44,70,32,92,77,60,51,71,64,49,66,54,31,36,46,68,39,38,76,67,30,35,29,25,30,65,35,87,50,44,36,83,81,48,49,59,46,79,42,47,34,28,34,33,26,61,23,66,58,56,33,62,31,70,34,37,37,39,36,36,37,37,80,64,63,80,48,50,37,43,80,44,79,77,45,77,55,73,60,38,51,27,82,54,60,77,62,42,62,39,32,36,35,38,47,51,36,78,30,64,70,53,26,23,39,69,47,76,48,72,41,63,97,51,54,51,42,80,41,78,75,49,97,50,29,34,30,36,22,32,66,46,84,50,48,37,89,82,50,43,67,45,72,37,34,41,34,36,33,26,57,22,91,68,61,36,59,36,74,48,77,45,78,48,41,38,31,82,63,91,123

Sequence (718 aa):
REELCGRSAECSLHLEVIVDRPLQVFHVEVKIKDINDNPPVFRNREQRLFIPESRQLDSRFPIEGAVDADIGANALLTYTLSPSDFFSLDIRANDELGKSLSLELRKSLDREETPELHLLLTATDGGKPELEGRVQLLITVLDVNDNAPVFDQDLYRVHLLETIANGTLVTRLNASDADEGVNGEVIFSFGGGDPPDIQEKFKIDSTSGEISVIGNLDYEEKKSYEIQVKAVDKGSPPMSNHCKVLVKVLDVNDNAPELAITSLSLPIREDAPLGTVITLIMVSDLDSGVNGQVTCSLTPNAPFKLVSTFKNYYSLVLDSTLDRETTSEYKVVVTARDGGSPPLWTTASVSVEVADVNDREELCGRSAECSLHLEVIVDRPLQVFHVEVKIKDINDNPPVFRNREQRLFIPESRQLDSRFPIEGAVDADIGANALLTYTLSPSDFFSLDIRANDELGKSLSLELRKSLDREETPELHLLLTATDGGKPELEGRVQLLITVLDVNDNAPVFDQDLYRVHLLETIANGTLVTRLNASDADEGVNGEVIFSFGGGDPPDIQEKFKIDSTSGEISVIGNLDYEEKKSYEIQVKAVDKGSPPMSNHCKVLVKVLDVNDNAPELAITSLSLPIREDAPLGTVITLIMVSDLDSGVNGQVTCSLTPNAPFKLVSTFKNYYSLVLDSTLDRETTSEYKVVVTARDGGSPPLWTTASVSVEVADVND

Organism: Dipodomys ordii (NCBI:txid10020)